Protein AF-0000000082828969 (afdb_homodimer)

Nearest PDB structures (foldseek):
  6h24-assembly1_A  TM=8.688E-01  e=5.883E-15  Sphinx1.76-related DNA
  6h24-assembly1_B  TM=8.872E-01  e=8.684E-14  Sphinx1.76-related DNA
  7sgc-assembly1_C  TM=8.052E-01  e=9.216E-11  Escherichia coli
  2z9o-assembly1_A  TM=4.885E-01  e=5.618E-12  Escherichia coli K-12
  2z9o-assembly1_B  TM=4.969E-01  e=1.453E-11  Escherichia coli K-12

Organism: Acinetobacter baumannii (strain ATCC 19606 / DSM 30007 / JCM 6841 / CCUG 19606 / CIP 70.34 / NBRC 109757 / NCIMB 12457 / NCTC 12156 / 81) (NCBI:txid575584)

Foldseek 3Di:
DPPQCPLVLFLLQWPQQAFDLLVLLLLQQLQQCVVVVVAADQPDKTKHALVCVCVQQVDDSVCSLVSSVVSQVVQQPDKTKGWGQDPVRDIDIDMDGQWDDKDADVVRSMIITGGHHSCRVVSNVLSVQRYPQNSNQCSHPNGLLLNQVSSVQSVCQVVQKDPWDFPSSSCSSSNHDCVPCVDPVCCCVVRVVSSQVRSCVRGQKHKDKDWDDDPPHTTTMMMGMDGHDPPPPPPVPPVPPAPLPQQQDLVRLLVLLLVLLPDPVCVVVDDDPDDSNRSSVVSSVLSVDPVSCVVCVVVSVVSPDHRDPDPPPPDD/DPPQCPLVLFLLQWPQQAFDLLVLLLLQQLQQCVVVVVAADQPDKTKHALVCVCVQQVDDSVCSLVSSVVSQVVQQPDKGKHWHQDPVRDIDIDMDGQWDDKDADVVRSMIITGGHHSCRVVSNVLSVQRYSQNSNQCSHPNGLLLNQVSSVQSVCQVVQKDPWDFPSSSCSSSNHDCVPCVDPVCCCVVRVVSSQVRSCVRGQKHKDKDWDDDPPHTTTMMMGMDGHDPPPPCPVPPVPPAPLPPQQDLVRLLVLLLVLLPDPVCVVVDDDPDDSNRSSVVSSVLSVDPVSCVVCVVVSVVSPDHRDPDPPPPPD

InterPro domains:
  IPR000525 Initiator Rep protein, WH1 domain [PF01051] (5-153)
  IPR036388 Winged helix-like DNA-binding domain superfamily [G3DSA:1.10.10.10] (1-140)
  IPR036388 Winged helix-like DNA-binding domain superfamily [G3DSA:1.10.10.10] (141-234)
  IPR036390 Winged helix DNA-binding domain superfamily [SSF46785] (4-127)
  IPR036390 Winged helix DNA-binding domain superfamily [SSF46785] (128-229)

Structure (mmCIF, N/CA/C/O backbone):
data_AF-0000000082828969-model_v1
#
loop_
_entity.id
_entity.type
_entity.pdbx_description
1 polymer RepAci
#
loop_
_atom_site.group_PDB
_atom_site.id
_atom_site.type_symbol
_atom_site.label_atom_id
_atom_site.label_alt_id
_atom_site.label_comp_id
_atom_site.label_asym_id
_atom_site.label_entity_id
_atom_site.label_seq_id
_atom_site.pdbx_PDB_ins_code
_atom_site.Cartn_x
_atom_site.Cartn_y
_atom_site.Cartn_z
_atom_site.occupancy
_atom_site.B_iso_or_equiv
_atom_site.auth_seq_id
_atom_site.auth_comp_id
_atom_site.auth_asym_id
_atom_site.auth_atom_id
_atom_site.pdbx_PDB_model_num
ATOM 1 N N . MET A 1 1 ? -28.578 -10.453 -14.539 1 22.78 1 MET A N 1
ATOM 2 C CA . MET A 1 1 ? -28.234 -10.461 -13.117 1 22.78 1 MET A CA 1
ATOM 3 C C . MET A 1 1 ? -26.734 -10.398 -12.914 1 22.78 1 MET A C 1
ATOM 5 O O . MET A 1 1 ? -26 -11.32 -13.297 1 22.78 1 MET A O 1
ATOM 9 N N . ARG A 1 2 ? -26.125 -9.281 -13.094 1 30.75 2 ARG A N 1
ATOM 10 C CA . ARG A 1 2 ? -24.672 -9.062 -13.016 1 30.75 2 ARG A CA 1
ATOM 11 C C . ARG A 1 2 ? -24.109 -9.656 -11.734 1 30.75 2 ARG A C 1
ATOM 13 O O . ARG A 1 2 ? -24.562 -9.328 -10.633 1 30.75 2 ARG A O 1
ATOM 20 N N . GLU A 1 3 ? -23.766 -10.867 -11.789 1 34.19 3 GLU A N 1
ATOM 21 C CA . GLU A 1 3 ? -23.203 -11.617 -10.664 1 34.19 3 GLU A CA 1
ATOM 22 C C . GLU A 1 3 ? -22.234 -10.758 -9.859 1 34.19 3 GLU A C 1
ATOM 24 O O . GLU A 1 3 ? -21.344 -10.125 -10.422 1 34.19 3 GLU A O 1
ATOM 29 N N . LEU A 1 4 ? -22.828 -10.219 -8.82 1 37.41 4 LEU A N 1
ATOM 30 C CA . LEU A 1 4 ? -22.109 -9.523 -7.766 1 37.41 4 LEU A CA 1
ATOM 31 C C . LEU A 1 4 ? -20.75 -10.172 -7.52 1 37.41 4 LEU A C 1
ATOM 33 O O . LEU A 1 4 ? -20.672 -11.352 -7.164 1 37.41 4 LEU A O 1
ATOM 37 N N . VAL A 1 5 ? -19.906 -9.914 -8.305 1 42.44 5 VAL A N 1
ATOM 38 C CA . VAL A 1 5 ? -18.547 -10.422 -8.086 1 42.44 5 VAL A CA 1
ATOM 39 C C . VAL A 1 5 ? -18.156 -10.219 -6.625 1 42.44 5 VAL A C 1
ATOM 41 O O . VAL A 1 5 ? -18.125 -9.094 -6.129 1 42.44 5 VAL A O 1
ATOM 44 N N . VAL A 1 6 ? -18.438 -11.125 -5.719 1 43.56 6 VAL A N 1
ATOM 45 C CA . VAL A 1 6 ? -18.016 -11.164 -4.324 1 43.56 6 VAL A CA 1
ATOM 46 C C . VAL A 1 6 ? -16.516 -10.922 -4.234 1 43.56 6 VAL A C 1
ATOM 48 O O . VAL A 1 6 ? -15.773 -11.18 -5.191 1 43.56 6 VAL A O 1
ATOM 51 N N . LYS A 1 7 ? -16.125 -10.188 -3.086 1 47.31 7 LYS A N 1
ATOM 52 C CA . LYS A 1 7 ? -14.758 -9.789 -2.771 1 47.31 7 LYS A CA 1
ATOM 53 C C . LYS A 1 7 ? -13.758 -10.852 -3.209 1 47.31 7 LYS A C 1
ATOM 55 O O . LYS A 1 7 ? -12.75 -10.539 -3.848 1 47.31 7 LYS A O 1
ATOM 60 N N . ASP A 1 8 ? -14.016 -12.117 -2.764 1 49.66 8 ASP A N 1
ATOM 61 C CA . ASP A 1 8 ? -13.016 -13.164 -2.975 1 49.66 8 ASP A CA 1
ATOM 62 C C . ASP A 1 8 ? -12.766 -13.391 -4.461 1 49.66 8 ASP A C 1
ATOM 64 O O . ASP A 1 8 ? -11.617 -13.539 -4.887 1 49.66 8 ASP A O 1
ATOM 68 N N . ASN A 1 9 ? -13.867 -13.328 -5.09 1 48.53 9 ASN A N 1
ATOM 69 C CA . ASN A 1 9 ? -13.734 -13.555 -6.527 1 48.53 9 ASN A CA 1
ATOM 70 C C . ASN A 1 9 ? -13.094 -12.359 -7.227 1 48.53 9 ASN A C 1
ATOM 72 O O . ASN A 1 9 ? -12.32 -12.523 -8.172 1 48.53 9 ASN A O 1
ATOM 76 N N . ALA A 1 10 ? -13.516 -11.25 -6.707 1 49.62 10 ALA A N 1
ATOM 77 C CA . ALA A 1 10 ? -13.031 -10.023 -7.336 1 49.62 10 ALA A CA 1
ATOM 78 C C . ALA A 1 10 ? -11.516 -9.891 -7.188 1 49.62 10 ALA A C 1
ATOM 80 O O . ALA A 1 10 ? -10.828 -9.469 -8.125 1 49.62 10 ALA A O 1
ATOM 81 N N . LEU A 1 11 ? -11.125 -10.117 -5.902 1 52.88 11 LEU A N 1
ATOM 82 C CA . LEU A 1 11 ? -9.688 -10.055 -5.703 1 52.88 11 LEU A CA 1
ATOM 83 C C . LEU A 1 11 ? -8.969 -11.062 -6.59 1 52.88 11 LEU A C 1
ATOM 85 O O . LEU A 1 11 ? -7.891 -10.773 -7.121 1 52.88 11 LEU A O 1
ATOM 89 N N . ILE A 1 12 ? -9.633 -12.203 -6.703 1 49.44 12 ILE A N 1
ATOM 90 C CA . ILE A 1 12 ? -9.07 -13.242 -7.562 1 49.44 12 ILE A CA 1
ATOM 91 C C . ILE A 1 12 ? -8.93 -12.711 -8.992 1 49.44 12 ILE A C 1
ATOM 93 O O . ILE A 1 12 ? -7.973 -13.039 -9.688 1 49.44 12 ILE A O 1
ATOM 97 N N . ASN A 1 13 ? -9.898 -11.961 -9.438 1 47.62 13 ASN A N 1
ATOM 98 C CA . ASN A 1 13 ? -9.945 -11.516 -10.828 1 47.62 13 ASN A CA 1
ATOM 99 C C . ASN A 1 13 ? -8.82 -10.531 -11.141 1 47.62 13 ASN A C 1
ATOM 101 O O . ASN A 1 13 ? -8.336 -10.469 -12.273 1 47.62 13 ASN A O 1
ATOM 105 N N . ALA A 1 14 ? -8.773 -9.523 -10.297 1 49.09 14 ALA A N 1
ATOM 106 C CA . ALA A 1 14 ? -7.809 -8.484 -10.664 1 49.09 14 ALA A CA 1
ATOM 107 C C . ALA A 1 14 ? -6.418 -9.078 -10.867 1 49.09 14 ALA A C 1
ATOM 109 O O . ALA A 1 14 ? -5.664 -8.617 -11.734 1 49.09 14 ALA A O 1
ATOM 110 N N . SER A 1 15 ? -5.926 -9.859 -9.844 1 52.72 15 SER A N 1
ATOM 111 C CA . SER A 1 15 ? -4.566 -9.789 -9.32 1 52.72 15 SER A CA 1
ATOM 112 C C . SER A 1 15 ? -3.607 -10.633 -10.156 1 52.72 15 SER A C 1
ATOM 114 O O . SER A 1 15 ? -2.387 -10.523 -10.008 1 52.72 15 SER A O 1
ATOM 116 N N . TYR A 1 16 ? -4.082 -11.383 -11.289 1 63 16 TYR A N 1
ATOM 117 C CA . TYR A 1 16 ? -3.008 -12.359 -11.391 1 63 16 TYR A CA 1
ATOM 118 C C . TYR A 1 16 ? -2.193 -12.156 -12.656 1 63 16 TYR A C 1
ATOM 120 O O . TYR A 1 16 ? -1.531 -13.078 -13.141 1 63 16 TYR A O 1
ATOM 128 N N . ASN A 1 17 ? -2.277 -10.828 -13.094 1 80.56 17 ASN A N 1
ATOM 129 C CA . ASN A 1 17 ? -1.421 -10.633 -14.258 1 80.56 17 ASN A CA 1
ATOM 130 C C . ASN A 1 17 ? -0.003 -10.242 -13.852 1 80.56 17 ASN A C 1
ATOM 132 O O . ASN A 1 17 ? 0.424 -9.109 -14.078 1 80.56 17 ASN A O 1
ATOM 136 N N . LEU A 1 18 ? 0.65 -11.18 -13.312 1 90.44 18 LEU A N 1
ATOM 137 C CA . LEU A 1 18 ? 2.047 -11.008 -12.93 1 90.44 18 LEU A CA 1
ATOM 138 C C . LEU A 1 18 ? 2.977 -11.672 -13.945 1 90.44 18 LEU A C 1
ATOM 140 O O . LEU A 1 18 ? 2.662 -12.734 -14.477 1 90.44 18 LEU A O 1
ATOM 144 N N . ASP A 1 19 ? 4.047 -11.039 -14.211 1 91.81 19 ASP A N 1
ATOM 145 C CA . ASP A 1 19 ? 5.023 -11.695 -15.07 1 91.81 19 ASP A CA 1
ATOM 146 C C . ASP A 1 19 ? 5.758 -12.805 -14.32 1 91.81 19 ASP A C 1
ATOM 148 O O . ASP A 1 19 ? 5.535 -13.008 -13.125 1 91.81 19 ASP A O 1
ATOM 152 N N . LEU A 1 20 ? 6.566 -13.523 -15.086 1 94.31 20 LEU A N 1
ATOM 153 C CA . LEU A 1 20 ? 7.188 -14.734 -14.562 1 94.31 20 LEU A CA 1
ATOM 154 C C . LEU A 1 20 ? 8.055 -14.422 -13.352 1 94.31 20 LEU A C 1
ATOM 156 O O . LEU A 1 20 ? 7.934 -15.07 -12.312 1 94.31 20 LEU A O 1
ATOM 160 N N . VAL A 1 21 ? 8.914 -13.43 -13.445 1 95.94 21 VAL A N 1
ATOM 161 C CA . VAL A 1 21 ? 9.852 -13.133 -12.367 1 95.94 21 VAL A CA 1
ATOM 162 C C . VAL A 1 21 ? 9.086 -12.633 -11.141 1 95.94 21 VAL A C 1
ATOM 164 O O . VAL A 1 21 ? 9.445 -12.961 -10.008 1 95.94 21 VAL A O 1
ATOM 167 N N . GLU A 1 22 ? 8.023 -11.836 -11.336 1 95.5 22 GLU A N 1
ATOM 168 C CA . GLU A 1 22 ? 7.168 -11.406 -10.242 1 95.5 22 GLU A CA 1
ATOM 169 C C . GLU A 1 22 ? 6.547 -12.594 -9.516 1 95.5 22 GLU A C 1
ATOM 171 O O . GLU A 1 22 ? 6.512 -12.633 -8.289 1 95.5 22 GLU A O 1
ATOM 176 N N . GLN A 1 23 ? 6.047 -13.523 -10.266 1 93.81 23 GLN A N 1
ATOM 177 C CA . GLN A 1 23 ? 5.465 -14.719 -9.672 1 93.81 23 GLN A CA 1
ATOM 178 C C . GLN A 1 23 ? 6.5 -15.5 -8.875 1 93.81 23 GLN A C 1
ATOM 180 O O . GLN A 1 23 ? 6.227 -15.945 -7.754 1 93.81 23 GLN A O 1
ATOM 185 N N . ARG A 1 24 ? 7.637 -15.664 -9.484 1 95.88 24 ARG A N 1
ATOM 186 C CA . ARG A 1 24 ? 8.711 -16.375 -8.812 1 95.88 24 ARG A CA 1
ATOM 187 C C . ARG A 1 24 ? 9.125 -15.672 -7.527 1 95.88 24 ARG A C 1
ATOM 189 O O . ARG A 1 24 ? 9.406 -16.312 -6.516 1 95.88 24 ARG A O 1
ATOM 196 N N . LEU A 1 25 ? 9.164 -14.367 -7.59 1 96.81 25 LEU A N 1
ATOM 197 C CA . LEU A 1 25 ? 9.461 -13.578 -6.402 1 96.81 25 LEU A CA 1
ATOM 198 C C . LEU A 1 25 ? 8.445 -13.844 -5.297 1 96.81 25 LEU A C 1
ATOM 200 O O . LEU A 1 25 ? 8.82 -14.078 -4.145 1 96.81 25 LEU A O 1
ATOM 204 N N . ILE A 1 26 ? 7.191 -13.836 -5.652 1 94.5 26 ILE A N 1
ATOM 205 C CA . ILE A 1 26 ? 6.121 -14.07 -4.691 1 94.5 26 ILE A CA 1
ATOM 206 C C . ILE A 1 26 ? 6.246 -15.477 -4.113 1 94.5 26 ILE A C 1
ATOM 208 O O . ILE A 1 26 ? 6.133 -15.664 -2.898 1 94.5 26 ILE A O 1
ATOM 212 N N . LEU A 1 27 ? 6.473 -16.406 -4.941 1 94.31 27 LEU A N 1
ATOM 213 C CA . LEU A 1 27 ? 6.586 -17.797 -4.492 1 94.31 27 LEU A CA 1
ATOM 214 C C . LEU A 1 27 ? 7.766 -17.969 -3.541 1 94.31 27 LEU A C 1
ATOM 216 O O . LEU A 1 27 ? 7.66 -18.656 -2.531 1 94.31 27 LEU A O 1
ATOM 220 N N . LEU A 1 28 ? 8.883 -17.328 -3.855 1 95.94 28 LEU A N 1
ATOM 221 C CA . LEU A 1 28 ? 10.047 -17.375 -2.971 1 95.94 28 LEU A CA 1
ATOM 222 C C . LEU A 1 28 ? 9.719 -16.734 -1.622 1 95.94 28 LEU A C 1
ATOM 224 O O . LEU A 1 28 ? 10.117 -17.25 -0.576 1 95.94 28 LEU A O 1
ATOM 228 N N . ALA A 1 29 ? 9.023 -15.617 -1.683 1 95.19 29 ALA A N 1
ATOM 229 C CA . ALA A 1 29 ? 8.633 -14.938 -0.452 1 95.19 29 ALA A CA 1
ATOM 230 C C . ALA A 1 29 ? 7.738 -15.82 0.41 1 95.19 29 ALA A C 1
ATOM 232 O O . ALA A 1 29 ? 7.895 -15.867 1.633 1 95.19 29 ALA A O 1
ATOM 233 N N . ILE A 1 30 ? 6.832 -16.5 -0.228 1 92.31 30 ILE A N 1
ATOM 234 C CA . ILE A 1 30 ? 5.895 -17.375 0.463 1 92.31 30 ILE A CA 1
ATOM 235 C C . ILE A 1 30 ? 6.66 -18.5 1.157 1 92.31 30 ILE A C 1
ATOM 237 O O . ILE A 1 30 ? 6.418 -18.797 2.33 1 92.31 30 ILE A O 1
ATOM 241 N N . VAL A 1 31 ? 7.535 -19.109 0.442 1 90.44 31 VAL A N 1
ATOM 242 C CA . VAL A 1 31 ? 8.305 -20.219 0.978 1 90.44 31 VAL A CA 1
ATOM 243 C C . VAL A 1 31 ? 9.18 -19.734 2.135 1 90.44 31 VAL A C 1
ATOM 245 O O . VAL A 1 31 ? 9.305 -20.422 3.15 1 90.44 31 VAL A O 1
ATOM 248 N N . GLU A 1 32 ? 9.758 -18.594 1.978 1 88.56 32 GLU A N 1
ATOM 249 C CA . GLU A 1 32 ? 10.57 -18.016 3.043 1 88.56 32 GLU A CA 1
ATOM 250 C C . GLU A 1 32 ? 9.734 -17.75 4.293 1 88.56 32 GLU A C 1
ATOM 252 O O . GLU A 1 32 ? 10.188 -17.984 5.414 1 88.56 32 GLU A O 1
ATOM 257 N N . ALA A 1 33 ? 8.586 -17.219 4.09 1 90.62 33 ALA A N 1
ATOM 258 C CA . ALA A 1 33 ? 7.691 -16.938 5.207 1 90.62 33 ALA A CA 1
ATOM 259 C C . ALA A 1 33 ? 7.332 -18.219 5.957 1 90.62 33 ALA A C 1
ATOM 261 O O . ALA A 1 33 ? 7.281 -18.234 7.188 1 90.62 33 ALA A O 1
ATOM 262 N N . ARG A 1 34 ? 7.113 -19.188 5.266 1 87.25 34 ARG A N 1
ATOM 263 C CA . ARG A 1 34 ? 6.77 -20.469 5.859 1 87.25 34 ARG A CA 1
ATOM 264 C C . ARG A 1 34 ? 7.949 -21.047 6.641 1 87.25 34 ARG A C 1
ATOM 266 O O . ARG A 1 34 ? 7.789 -21.484 7.781 1 87.25 34 ARG A O 1
ATOM 273 N N . GLU A 1 35 ? 9.062 -21.062 6.055 1 86.38 35 GLU A N 1
ATOM 274 C CA . GLU A 1 35 ? 10.25 -21.672 6.645 1 86.38 35 GLU A CA 1
ATOM 275 C C . GLU A 1 35 ? 10.719 -20.906 7.875 1 86.38 35 GLU A C 1
ATOM 277 O O . GLU A 1 35 ? 11.219 -21.5 8.836 1 86.38 35 GLU A O 1
ATOM 282 N N . SER A 1 36 ? 10.539 -19.656 7.863 1 85.44 36 SER A N 1
ATOM 283 C CA . SER A 1 36 ? 10.984 -18.828 8.977 1 85.44 36 SER A CA 1
ATOM 284 C C . SER A 1 36 ? 9.938 -18.781 10.094 1 85.44 36 SER A C 1
ATOM 286 O O . SER A 1 36 ? 10.234 -18.375 11.211 1 85.44 36 SER A O 1
ATOM 288 N N . GLY A 1 37 ? 8.695 -19.125 9.805 1 85.75 37 GLY A N 1
ATOM 289 C CA . GLY A 1 37 ? 7.617 -19.094 10.781 1 85.75 37 GLY A CA 1
ATOM 290 C C . GLY A 1 37 ? 7.031 -17.719 10.984 1 85.75 37 GLY A C 1
ATOM 291 O O . GLY A 1 37 ? 6.172 -17.516 11.852 1 85.75 37 GLY A O 1
ATOM 292 N N . LYS A 1 38 ? 7.48 -16.75 10.336 1 83.38 38 LYS A N 1
ATOM 293 C CA . LYS A 1 38 ? 7.016 -15.375 10.5 1 83.38 38 LYS A CA 1
ATOM 294 C C . LYS A 1 38 ? 5.598 -15.203 9.961 1 83.38 38 LYS A C 1
ATOM 296 O O . LYS A 1 38 ? 4.863 -14.32 10.398 1 83.38 38 LYS A O 1
ATOM 301 N N . GLY A 1 39 ? 5.168 -16.031 9.062 1 86.62 39 GLY A N 1
ATOM 302 C CA . GLY A 1 39 ? 3.857 -15.914 8.445 1 86.62 39 GLY A CA 1
ATOM 303 C C . GLY A 1 39 ? 3.768 -14.766 7.457 1 86.62 39 GLY A C 1
ATOM 304 O O . GLY A 1 39 ? 4.777 -14.133 7.133 1 86.62 39 GLY A O 1
ATOM 305 N N . ILE A 1 40 ? 2.598 -14.555 6.906 1 91.88 40 ILE A N 1
ATOM 306 C CA . ILE A 1 40 ? 2.344 -13.516 5.914 1 91.88 40 ILE A CA 1
ATOM 307 C C . ILE A 1 40 ? 1.333 -12.516 6.461 1 91.88 40 ILE A C 1
ATOM 309 O O . ILE A 1 40 ? 0.245 -12.898 6.902 1 91.88 40 ILE A O 1
ATOM 313 N N . ASN A 1 41 ? 1.734 -11.289 6.559 1 94.38 41 ASN A N 1
ATOM 314 C CA . ASN A 1 41 ? 0.827 -10.234 7 1 94.38 41 ASN A CA 1
ATOM 315 C C . ASN A 1 41 ? 1.11 -8.914 6.289 1 94.38 41 ASN A C 1
ATOM 317 O O . ASN A 1 41 ? 2.043 -8.82 5.484 1 94.38 41 ASN A O 1
ATOM 321 N N . ALA A 1 42 ? 0.321 -7.934 6.551 1 95.62 42 ALA A N 1
ATOM 322 C CA . ALA A 1 42 ? 0.407 -6.668 5.828 1 95.62 42 ALA A CA 1
ATOM 323 C C . ALA A 1 42 ? 1.258 -5.656 6.59 1 95.62 42 ALA A C 1
ATOM 325 O O . ALA A 1 42 ? 1.203 -4.457 6.316 1 95.62 42 ALA A O 1
ATOM 326 N N . ASN A 1 43 ? 2.049 -6.047 7.574 1 94.81 43 ASN A N 1
ATOM 327 C CA . ASN A 1 43 ? 2.783 -5.117 8.43 1 94.81 43 ASN A CA 1
ATOM 328 C C . ASN A 1 43 ? 4.289 -5.355 8.344 1 94.81 43 ASN A C 1
ATOM 330 O O . ASN A 1 43 ? 5.078 -4.414 8.469 1 94.81 43 ASN A O 1
ATOM 334 N N . ASP A 1 44 ? 4.598 -6.594 8.172 1 93.69 44 ASP A N 1
ATOM 335 C CA . ASP A 1 44 ? 6.008 -6.961 8.273 1 93.69 44 ASP A CA 1
ATOM 336 C C . ASP A 1 44 ? 6.57 -7.344 6.902 1 93.69 44 ASP A C 1
ATOM 338 O O . ASP A 1 44 ? 5.91 -8.031 6.125 1 93.69 44 ASP A O 1
ATOM 342 N N . PRO A 1 45 ? 7.762 -6.914 6.645 1 95.44 45 PRO A N 1
ATOM 343 C CA . PRO A 1 45 ? 8.352 -7.242 5.344 1 95.44 45 PRO A CA 1
ATOM 344 C C . PRO A 1 45 ? 8.781 -8.703 5.242 1 95.44 45 PRO A C 1
ATOM 346 O O . PRO A 1 45 ? 9.227 -9.289 6.234 1 95.44 45 PRO A O 1
ATOM 349 N N . LEU A 1 46 ? 8.656 -9.234 4.066 1 96.19 46 LEU A N 1
ATOM 350 C CA . LEU A 1 46 ? 9.258 -10.508 3.703 1 96.19 46 LEU A CA 1
ATOM 351 C C . LEU A 1 46 ? 10.57 -10.297 2.961 1 96.19 46 LEU A C 1
ATOM 353 O O . LEU A 1 46 ? 10.688 -9.367 2.152 1 96.19 46 LEU A O 1
ATOM 357 N N . THR A 1 47 ? 11.508 -11.203 3.23 1 96.31 47 THR A N 1
ATOM 358 C CA . THR A 1 47 ? 12.844 -11.055 2.666 1 96.31 47 THR A CA 1
ATOM 359 C C . THR A 1 47 ? 13.133 -12.172 1.659 1 96.31 47 THR A C 1
ATOM 361 O O . THR A 1 47 ? 12.875 -13.344 1.931 1 96.31 47 THR A O 1
ATOM 364 N N . VAL A 1 48 ? 13.648 -11.766 0.527 1 97.5 48 VAL A N 1
ATOM 365 C CA . VAL A 1 48 ? 14.047 -12.727 -0.495 1 97.5 48 VAL A CA 1
ATOM 366 C C . VAL A 1 48 ? 15.5 -12.484 -0.891 1 97.5 48 VAL A C 1
ATOM 368 O O . VAL A 1 48 ? 15.875 -11.367 -1.255 1 97.5 48 VAL A O 1
ATOM 371 N N . HIS A 1 49 ? 16.25 -13.547 -0.833 1 97.25 49 HIS A N 1
ATOM 372 C CA . HIS A 1 49 ? 17.656 -13.484 -1.223 1 97.25 49 HIS A CA 1
ATOM 373 C C . HIS A 1 49 ? 17.844 -13.836 -2.695 1 97.25 49 HIS A C 1
ATOM 375 O O . HIS A 1 49 ? 17.203 -14.758 -3.201 1 97.25 49 HIS A O 1
ATOM 381 N N . ALA A 1 50 ? 18.719 -13.062 -3.33 1 97.94 50 ALA A N 1
ATOM 382 C CA . ALA A 1 50 ? 19.047 -13.398 -4.715 1 97.94 50 ALA A CA 1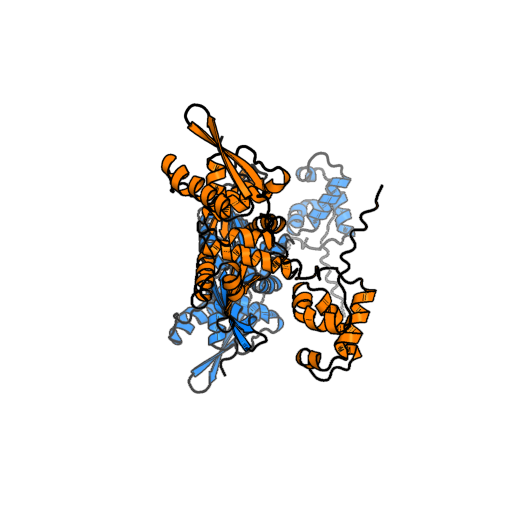
ATOM 383 C C . ALA A 1 50 ? 19.547 -14.836 -4.824 1 97.94 50 ALA A C 1
ATOM 385 O O . ALA A 1 50 ? 19.281 -15.516 -5.824 1 97.94 50 ALA A O 1
ATOM 386 N N . GLU A 1 51 ? 20.25 -15.305 -3.875 1 97.12 51 GLU A N 1
ATOM 387 C CA . GLU A 1 51 ? 20.766 -16.672 -3.869 1 97.12 51 GLU A CA 1
ATOM 388 C C . GLU A 1 51 ? 19.641 -17.688 -3.957 1 97.12 51 GLU A C 1
ATOM 390 O O . GLU A 1 51 ? 19.781 -18.719 -4.617 1 97.12 51 GLU A O 1
ATOM 395 N N . SER A 1 52 ? 18.547 -17.469 -3.246 1 95.75 52 SER A N 1
ATOM 396 C CA . SER A 1 52 ? 17.406 -18.359 -3.318 1 95.75 52 SER A CA 1
ATOM 397 C C . SER A 1 52 ? 16.844 -18.422 -4.734 1 95.75 52 SER A C 1
ATOM 399 O O . SER A 1 52 ? 16.438 -19.5 -5.199 1 95.75 52 SER A O 1
ATOM 401 N N . TYR A 1 53 ? 16.812 -17.266 -5.371 1 97.62 53 TYR A N 1
ATOM 402 C CA . TYR A 1 53 ? 16.344 -17.188 -6.75 1 97.62 53 TYR A CA 1
ATOM 403 C C . TYR A 1 53 ? 17.25 -17.984 -7.68 1 97.62 53 TYR A C 1
ATOM 405 O O . TYR A 1 53 ? 16.766 -18.719 -8.555 1 97.62 53 TYR A O 1
ATOM 413 N N . ILE A 1 54 ? 18.516 -17.891 -7.508 1 97.12 54 ILE A N 1
ATOM 414 C CA . ILE A 1 54 ? 19.516 -18.594 -8.297 1 97.12 54 ILE A CA 1
ATOM 415 C C . ILE A 1 54 ? 19.375 -20.094 -8.086 1 97.12 54 ILE A C 1
ATOM 417 O O . ILE A 1 54 ? 19.234 -20.859 -9.055 1 97.12 54 ILE A O 1
ATOM 421 N N . ASN A 1 55 ? 19.328 -20.531 -6.875 1 95.38 55 ASN A N 1
ATOM 422 C CA . ASN A 1 55 ? 19.328 -21.938 -6.523 1 95.38 55 ASN A CA 1
ATOM 423 C C . ASN A 1 55 ? 18.031 -22.625 -6.945 1 95.38 55 ASN A C 1
ATOM 425 O O . ASN A 1 55 ? 18.047 -23.766 -7.402 1 95.38 55 ASN A O 1
ATOM 429 N N . GLN A 1 56 ? 16.969 -21.875 -6.824 1 94.94 56 GLN A N 1
ATOM 430 C CA . GLN A 1 56 ? 15.656 -22.469 -7.078 1 94.94 56 GLN A CA 1
ATOM 431 C C . GLN A 1 56 ? 15.359 -22.516 -8.57 1 94.94 56 GLN A C 1
ATOM 433 O O . GLN A 1 56 ? 14.758 -23.484 -9.055 1 94.94 56 GLN A O 1
ATOM 438 N N . PHE A 1 57 ? 15.773 -21.5 -9.305 1 96.12 57 PHE A N 1
ATOM 439 C CA . PHE A 1 57 ? 15.289 -21.391 -10.672 1 96.12 57 PHE A CA 1
ATOM 440 C C . PHE A 1 57 ? 16.453 -21.453 -11.664 1 96.12 57 PHE A C 1
ATOM 442 O O . PHE A 1 57 ? 16.25 -21.312 -12.875 1 96.12 57 PHE A O 1
ATOM 449 N N . GLY A 1 58 ? 17.641 -21.578 -11.234 1 93.94 58 GLY A N 1
ATOM 450 C CA . GLY A 1 58 ? 18.797 -21.734 -12.102 1 93.94 58 GLY A CA 1
ATOM 451 C C . GLY A 1 58 ? 19.156 -20.453 -12.852 1 93.94 58 GLY A C 1
ATOM 452 O O . GLY A 1 58 ? 19.594 -20.516 -14 1 93.94 58 GLY A O 1
ATOM 453 N N . VAL A 1 59 ? 18.906 -19.406 -12.227 1 93.56 59 VAL A N 1
ATOM 454 C CA . VAL A 1 59 ? 19.188 -18.109 -12.844 1 93.56 59 VAL A CA 1
ATOM 455 C C . VAL A 1 59 ? 20.641 -17.734 -12.617 1 93.56 59 VAL A C 1
ATOM 457 O O . VAL A 1 59 ? 21.234 -18.094 -11.594 1 93.56 59 VAL A O 1
ATOM 460 N N . HIS A 1 60 ? 21.156 -17 -13.602 1 94.75 60 HIS A N 1
ATOM 461 C CA . HIS A 1 60 ? 22.562 -16.609 -13.516 1 94.75 60 HIS A CA 1
ATOM 462 C C . HIS A 1 60 ? 22.781 -15.633 -12.375 1 94.75 60 HI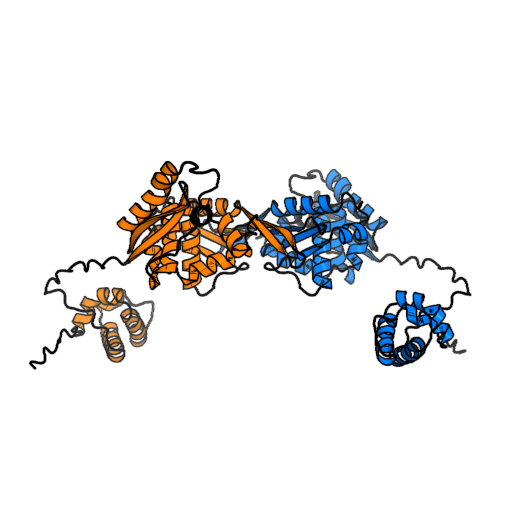S A C 1
ATOM 464 O O . HIS A 1 60 ? 22 -14.695 -12.188 1 94.75 60 HIS A O 1
ATOM 470 N N . ARG A 1 61 ? 23.938 -15.805 -11.727 1 92.38 61 ARG A N 1
ATOM 471 C CA . ARG A 1 61 ? 24.266 -15.07 -10.508 1 92.38 61 ARG A CA 1
ATOM 472 C C . ARG A 1 61 ? 24.359 -13.57 -10.781 1 92.38 61 ARG A C 1
ATOM 474 O O . ARG A 1 61 ? 23.922 -12.766 -9.961 1 92.38 61 ARG A O 1
ATOM 481 N N . ASN A 1 62 ? 24.781 -13.195 -11.938 1 92.44 62 ASN A N 1
ATOM 482 C CA . ASN A 1 62 ? 25.062 -11.789 -12.242 1 92.44 62 ASN A CA 1
ATOM 483 C C . ASN A 1 62 ? 23.766 -11.023 -12.531 1 92.44 62 ASN A C 1
ATOM 485 O O . ASN A 1 62 ? 23.75 -9.789 -12.461 1 92.44 62 ASN A O 1
ATOM 489 N N . THR A 1 63 ? 22.734 -11.727 -12.773 1 96.38 63 THR A N 1
ATOM 490 C CA . THR A 1 63 ? 21.516 -11.031 -13.195 1 96.38 63 THR A CA 1
ATOM 491 C C . THR A 1 63 ? 20.406 -11.219 -12.164 1 96.38 63 THR A C 1
ATOM 493 O O . THR A 1 63 ? 19.406 -10.5 -12.188 1 96.38 63 THR A O 1
ATOM 496 N N . ALA A 1 64 ? 20.594 -12.141 -11.273 1 97.38 64 ALA A N 1
ATOM 497 C CA . ALA A 1 64 ? 19.547 -12.578 -10.367 1 97.38 64 ALA A CA 1
ATOM 498 C C . ALA A 1 64 ? 19.047 -11.422 -9.5 1 97.38 64 ALA A C 1
ATOM 500 O O . ALA A 1 64 ? 17.844 -11.172 -9.406 1 97.38 64 ALA A O 1
ATOM 501 N N . TYR A 1 65 ? 19.984 -10.695 -8.938 1 97.94 65 TYR A N 1
ATOM 502 C CA . TYR A 1 65 ? 19.625 -9.625 -8.016 1 97.94 65 TYR A CA 1
ATOM 503 C C . TYR A 1 65 ? 18.891 -8.5 -8.742 1 97.94 65 TYR A C 1
ATOM 505 O O . TYR A 1 65 ? 17.859 -8.008 -8.266 1 97.94 65 TYR A O 1
ATOM 513 N N . GLN A 1 66 ? 19.391 -8.156 -9.844 1 98.06 66 GLN A N 1
ATOM 514 C CA . GLN A 1 66 ? 18.75 -7.102 -10.617 1 98.06 66 GLN A CA 1
ATOM 515 C C . GLN A 1 66 ? 17.344 -7.516 -11.062 1 98.06 66 GLN A C 1
ATOM 517 O O . GLN A 1 66 ? 16.422 -6.699 -11.07 1 98.06 66 GLN A O 1
ATOM 522 N N . ALA A 1 67 ? 17.234 -8.742 -11.461 1 97.62 67 ALA A N 1
ATOM 523 C CA . ALA A 1 67 ? 15.914 -9.25 -11.852 1 97.62 67 ALA A CA 1
ATOM 524 C C . ALA A 1 67 ? 14.914 -9.133 -10.703 1 97.62 67 ALA A C 1
ATOM 526 O O . ALA A 1 67 ? 13.773 -8.727 -10.906 1 97.62 67 ALA A O 1
ATOM 527 N N . LEU A 1 68 ? 15.336 -9.484 -9.531 1 98.19 68 LEU A N 1
ATOM 528 C CA . LEU A 1 68 ? 14.469 -9.406 -8.359 1 98.19 68 LEU A CA 1
ATOM 529 C C . LEU A 1 68 ? 14.125 -7.957 -8.031 1 98.19 68 LEU A C 1
ATOM 531 O O . LEU A 1 68 ? 12.992 -7.645 -7.676 1 98.19 68 LEU A O 1
ATOM 535 N N . LYS A 1 69 ? 15.086 -7.102 -8.125 1 98 69 LYS A N 1
ATOM 536 C CA . LYS A 1 69 ? 14.844 -5.68 -7.895 1 98 69 LYS A CA 1
ATOM 537 C C . LYS A 1 69 ? 13.812 -5.133 -8.875 1 98 69 LYS A C 1
ATOM 539 O O . LYS A 1 69 ? 12.898 -4.402 -8.484 1 98 69 LYS A O 1
ATOM 544 N N . ASP A 1 70 ? 14 -5.492 -10.102 1 97.94 70 ASP A N 1
ATOM 545 C CA . ASP A 1 70 ? 13.062 -5.059 -11.133 1 97.94 70 ASP A CA 1
ATOM 546 C C . ASP A 1 70 ? 11.656 -5.598 -10.867 1 97.94 70 ASP A C 1
ATOM 548 O O . ASP A 1 70 ? 10.672 -4.883 -11.039 1 97.94 70 ASP A O 1
ATOM 552 N N . ALA A 1 71 ? 11.602 -6.812 -10.492 1 97.44 71 ALA A N 1
ATOM 553 C CA . ALA A 1 71 ? 10.32 -7.426 -10.164 1 97.44 71 ALA A CA 1
ATOM 554 C C . ALA A 1 71 ? 9.656 -6.711 -8.992 1 97.44 71 ALA A C 1
ATOM 556 O O . ALA A 1 71 ? 8.438 -6.504 -8.992 1 97.44 71 ALA A O 1
ATOM 557 N N . CYS A 1 72 ? 10.445 -6.332 -8.008 1 97.81 72 CYS A N 1
ATOM 558 C CA . CYS A 1 72 ? 9.93 -5.578 -6.871 1 97.81 72 CYS A CA 1
ATOM 559 C C . CYS A 1 72 ? 9.359 -4.238 -7.32 1 97.81 72 CYS A C 1
ATOM 561 O O . CYS A 1 72 ? 8.281 -3.84 -6.879 1 97.81 72 CYS A O 1
ATOM 563 N N . ASN A 1 73 ? 10.094 -3.6 -8.156 1 97.69 73 ASN A N 1
ATOM 564 C CA . ASN A 1 73 ? 9.641 -2.311 -8.672 1 97.69 73 ASN A CA 1
ATOM 565 C C . ASN A 1 73 ? 8.344 -2.451 -9.469 1 97.69 73 ASN A C 1
ATOM 567 O O . ASN A 1 73 ? 7.445 -1.614 -9.352 1 97.69 73 ASN A O 1
ATOM 571 N N . ASP A 1 74 ? 8.297 -3.451 -10.242 1 96.12 74 ASP A N 1
ATOM 572 C CA . ASP A 1 74 ? 7.09 -3.699 -11.023 1 96.12 74 ASP A CA 1
ATOM 573 C C . ASP A 1 74 ? 5.902 -4.004 -10.109 1 96.12 74 ASP A C 1
ATOM 575 O O . ASP A 1 74 ? 4.805 -3.482 -10.32 1 96.12 74 ASP A O 1
ATOM 579 N N . LEU A 1 75 ? 6.156 -4.836 -9.156 1 95.56 75 LEU A N 1
ATOM 580 C CA . LEU A 1 75 ? 5.105 -5.18 -8.203 1 95.56 75 LEU A CA 1
ATOM 581 C C . LEU A 1 75 ? 4.637 -3.947 -7.441 1 95.56 75 LEU A C 1
ATOM 583 O O . LEU A 1 75 ? 3.447 -3.814 -7.141 1 95.56 75 LEU A O 1
ATOM 587 N N . PHE A 1 76 ? 5.562 -3.086 -7.086 1 97.38 76 PHE A N 1
ATOM 588 C CA . PHE A 1 76 ? 5.262 -1.849 -6.379 1 97.38 76 PHE A CA 1
ATOM 589 C C . PHE A 1 76 ? 4.332 -0.965 -7.207 1 97.38 76 PHE A C 1
ATOM 591 O O . PHE A 1 76 ? 3.475 -0.271 -6.656 1 97.38 76 PHE A O 1
ATOM 598 N N . ALA A 1 77 ? 4.488 -1.016 -8.5 1 95.38 77 ALA A N 1
ATOM 599 C CA . ALA A 1 77 ? 3.715 -0.17 -9.406 1 95.38 77 ALA A CA 1
ATOM 600 C C . ALA A 1 77 ? 2.35 -0.786 -9.695 1 95.38 77 ALA A C 1
ATOM 602 O O . ALA A 1 77 ? 1.429 -0.09 -10.133 1 95.38 77 ALA A O 1
ATOM 603 N N . ARG A 1 78 ? 2.221 -2 -9.43 1 91.81 78 ARG A N 1
ATOM 604 C CA . ARG A 1 78 ? 0.997 -2.703 -9.805 1 91.81 78 ARG A CA 1
ATOM 605 C C . ARG A 1 78 ? -0.157 -2.322 -8.883 1 91.81 78 ARG A C 1
ATOM 607 O O . ARG A 1 78 ? 0.049 -2.072 -7.691 1 91.81 78 ARG A O 1
ATOM 614 N N . GLN A 1 79 ? -1.273 -2.299 -9.492 1 91.44 79 GLN A N 1
ATOM 615 C CA . GLN A 1 79 ? -2.523 -2.023 -8.789 1 91.44 79 GLN A CA 1
ATOM 616 C C . GLN A 1 79 ? -3.688 -2.785 -9.422 1 91.44 79 GLN A C 1
ATOM 618 O O . GLN A 1 79 ? -3.574 -3.283 -10.539 1 91.44 79 GLN A O 1
ATOM 623 N N . PHE A 1 80 ? -4.754 -2.955 -8.664 1 87.56 80 PHE A N 1
ATOM 624 C CA . PHE A 1 80 ? -5.961 -3.574 -9.195 1 87.56 80 PHE A CA 1
ATOM 625 C C . PHE A 1 80 ? -7.207 -2.961 -8.57 1 87.56 80 PHE A C 1
ATOM 627 O O . PHE A 1 80 ? -7.129 -2.32 -7.52 1 87.56 80 PHE A O 1
ATOM 634 N N . SER A 1 81 ? -8.273 -3.115 -9.289 1 89.19 81 SER A N 1
ATOM 635 C CA . SER A 1 81 ? -9.547 -2.594 -8.828 1 89.19 81 SER A CA 1
ATOM 636 C C . SER A 1 81 ? -10.555 -3.717 -8.609 1 89.19 81 SER A C 1
ATOM 638 O O . SER A 1 81 ? -10.5 -4.75 -9.273 1 89.19 81 SER A O 1
ATOM 640 N N . TYR A 1 82 ? -11.406 -3.5 -7.629 1 85.81 82 TYR A N 1
ATOM 641 C CA . TYR A 1 82 ? -12.508 -4.434 -7.414 1 85.81 82 TYR A CA 1
ATOM 642 C C . TYR A 1 82 ? -13.719 -3.721 -6.824 1 85.81 82 TYR A C 1
ATOM 644 O O . TYR A 1 82 ? -13.617 -2.578 -6.371 1 85.81 82 TYR A O 1
ATOM 652 N N . GLN A 1 83 ? -14.852 -4.379 -6.926 1 88.5 83 GLN A N 1
ATOM 653 C CA . GLN A 1 83 ? -16.109 -3.816 -6.426 1 88.5 83 GLN A CA 1
ATOM 654 C C . GLN A 1 83 ? -16.797 -4.777 -5.465 1 88.5 83 GLN A C 1
ATOM 656 O O . GLN A 1 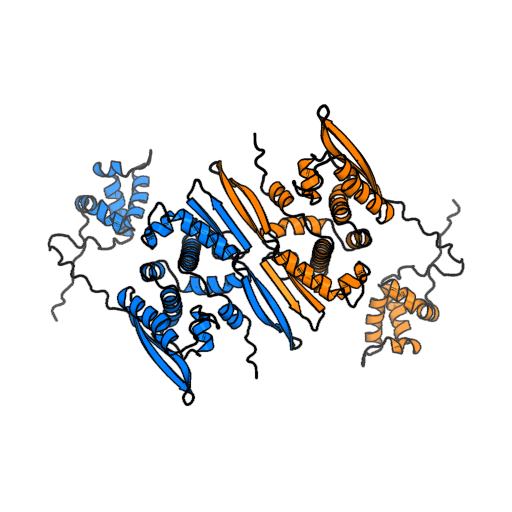83 ? -16.641 -5.996 -5.582 1 88.5 83 GLN A O 1
ATOM 661 N N . LYS A 1 84 ? -17.5 -4.145 -4.543 1 86.75 84 LYS A N 1
ATOM 662 C CA . LYS A 1 84 ? -18.359 -4.898 -3.627 1 86.75 84 LYS A CA 1
ATOM 663 C C . LYS A 1 84 ? -19.672 -4.164 -3.367 1 86.75 84 LYS A C 1
ATOM 665 O O . LYS A 1 84 ? -19.75 -2.949 -3.559 1 86.75 84 LYS A O 1
ATOM 670 N N . ILE A 1 85 ? -20.625 -4.969 -3.066 1 90.19 85 ILE A N 1
ATOM 671 C CA . ILE A 1 85 ? -21.906 -4.391 -2.664 1 90.19 85 ILE A CA 1
ATOM 672 C C . ILE A 1 85 ? -22.016 -4.375 -1.142 1 90.19 85 ILE A C 1
ATOM 674 O O . ILE A 1 85 ? -21.812 -5.402 -0.488 1 90.19 85 ILE A O 1
ATOM 678 N N . ASN A 1 86 ? -22.219 -3.227 -0.642 1 89.69 86 ASN A N 1
ATOM 679 C CA . ASN A 1 86 ? -22.281 -3.156 0.814 1 89.69 86 ASN A CA 1
ATOM 680 C C . ASN A 1 86 ? -23.656 -3.545 1.339 1 89.69 86 ASN A C 1
ATOM 682 O O . ASN A 1 86 ? -24.516 -3.977 0.571 1 89.69 86 ASN A O 1
ATOM 686 N N . GLU A 1 87 ? -23.828 -3.484 2.691 1 89.56 87 GLU A N 1
ATOM 687 C CA . GLU A 1 87 ? -25.031 -3.943 3.359 1 89.56 87 GLU A CA 1
ATOM 688 C C . GLU A 1 87 ? -26.25 -3.16 2.885 1 89.56 87 GLU A C 1
ATOM 690 O O . GLU A 1 87 ? -27.375 -3.682 2.887 1 89.56 87 GLU A O 1
ATOM 695 N N . ARG A 1 88 ? -26.094 -1.962 2.404 1 92.81 88 ARG A N 1
ATOM 696 C CA . ARG A 1 88 ? -27.188 -1.097 1.971 1 92.81 88 ARG A CA 1
ATOM 697 C C . ARG A 1 88 ? -27.484 -1.292 0.488 1 92.81 88 ARG A C 1
ATOM 699 O O . ARG A 1 88 ? -28.344 -0.596 -0.077 1 92.81 88 ARG A O 1
ATOM 706 N N . GLY A 1 89 ? -26.719 -2.168 -0.114 1 91.94 89 GLY A N 1
ATOM 707 C CA . GLY A 1 89 ? -26.938 -2.459 -1.523 1 91.94 89 GLY A CA 1
ATOM 708 C C . GLY A 1 89 ? -26.172 -1.524 -2.445 1 91.94 89 GLY A C 1
ATOM 709 O O . GLY A 1 89 ? -26.391 -1.537 -3.66 1 91.94 89 GLY A O 1
ATOM 710 N N . ASN A 1 90 ? -25.391 -0.701 -1.893 1 94.19 90 ASN A N 1
ATOM 711 C CA . ASN A 1 90 ? -24.609 0.236 -2.695 1 94.19 90 ASN A CA 1
ATOM 712 C C . ASN A 1 90 ? -23.297 -0.379 -3.156 1 94.19 90 ASN A C 1
ATOM 714 O O . ASN A 1 90 ? -22.703 -1.207 -2.453 1 94.19 90 ASN A O 1
ATOM 718 N N . ILE A 1 91 ? -22.875 0.061 -4.324 1 93.12 91 ILE A N 1
ATOM 719 C CA . ILE A 1 91 ? -21.625 -0.424 -4.887 1 93.12 91 ILE A CA 1
ATOM 720 C C . ILE A 1 91 ? -20.453 0.326 -4.258 1 93.12 91 ILE A C 1
ATOM 722 O O . ILE A 1 91 ? -20.438 1.559 -4.23 1 93.12 91 ILE A O 1
ATOM 726 N N . GLU A 1 92 ? -19.531 -0.442 -3.768 1 94.38 92 GLU A N 1
ATOM 727 C CA . GLU A 1 92 ? -18.25 0.09 -3.312 1 94.38 92 GLU A CA 1
ATOM 728 C C . GLU A 1 92 ? -17.156 -0.201 -4.32 1 94.38 92 GLU A C 1
ATOM 730 O O . GLU A 1 92 ? -16.969 -1.345 -4.742 1 94.38 92 GLU A O 1
ATOM 735 N N . ASN A 1 93 ? -16.469 0.849 -4.699 1 93.38 93 ASN A N 1
ATOM 736 C CA . ASN A 1 93 ? -15.328 0.711 -5.609 1 93.38 93 ASN A CA 1
ATOM 737 C C . ASN A 1 93 ? -14 0.791 -4.859 1 93.38 93 ASN A C 1
ATOM 739 O O . ASN A 1 93 ? -13.773 1.717 -4.078 1 93.38 93 ASN A O 1
ATOM 743 N N . TYR A 1 94 ? -13.117 -0.185 -5.129 1 94 94 TYR A N 1
ATOM 744 C CA . TYR A 1 94 ? -11.828 -0.202 -4.449 1 94 94 TYR A CA 1
ATOM 745 C C . TYR A 1 94 ? -10.688 -0.289 -5.453 1 94 94 TYR A C 1
ATOM 747 O O . TYR A 1 94 ? -10.844 -0.854 -6.535 1 94 94 TYR A O 1
ATOM 755 N N . ARG A 1 95 ? -9.617 0.352 -5.148 1 94.38 95 ARG A N 1
ATOM 756 C CA . ARG A 1 95 ? -8.328 0.194 -5.816 1 94.38 95 ARG A CA 1
ATOM 757 C C . ARG A 1 95 ? -7.23 -0.132 -4.809 1 94.38 95 ARG A C 1
ATOM 759 O O . ARG A 1 95 ? -7.086 0.556 -3.799 1 94.38 95 ARG A O 1
ATOM 766 N N . SER A 1 96 ? -6.492 -1.19 -5.066 1 94.69 96 SER A N 1
ATOM 767 C CA . SER A 1 96 ? -5.504 -1.666 -4.105 1 94.69 96 SER A CA 1
ATOM 768 C C . SER A 1 96 ? -4.156 -1.924 -4.773 1 94.69 96 SER A C 1
ATOM 770 O O . SER A 1 96 ? -4.094 -2.162 -5.984 1 94.69 96 SER A O 1
ATOM 772 N N . ARG A 1 97 ? -3.152 -1.765 -3.951 1 95.5 97 ARG A N 1
ATOM 773 C CA . ARG A 1 97 ? -1.806 -2.143 -4.367 1 95.5 97 ARG A CA 1
ATOM 774 C C . ARG A 1 97 ? -1.549 -3.623 -4.113 1 95.5 97 ARG A C 1
ATOM 776 O O . ARG A 1 97 ? -2.281 -4.266 -3.355 1 95.5 97 ARG A O 1
ATOM 783 N N . TRP A 1 98 ? -0.507 -4.113 -4.789 1 94.19 98 TRP A N 1
ATOM 784 C CA . TRP A 1 98 ? -0.032 -5.461 -4.48 1 94.19 98 TRP A CA 1
ATOM 785 C C . TRP A 1 98 ? 0.859 -5.453 -3.242 1 94.19 98 TRP A C 1
ATOM 787 O O . TRP A 1 98 ? 0.75 -6.336 -2.387 1 94.19 98 TRP A O 1
ATOM 797 N N . VAL A 1 99 ? 1.646 -4.457 -3.229 1 97.06 99 VAL A N 1
ATOM 798 C CA . VAL A 1 99 ? 2.559 -4.277 -2.105 1 97.06 99 VAL A CA 1
ATOM 799 C C . VAL A 1 99 ? 2.547 -2.818 -1.657 1 97.06 99 VAL A C 1
ATOM 801 O O . VAL A 1 99 ? 2.439 -1.91 -2.484 1 97.06 99 VAL A O 1
ATOM 804 N N . SER A 1 100 ? 2.66 -2.652 -0.371 1 97.94 100 SER A N 1
ATOM 805 C CA . SER A 1 100 ? 2.635 -1.303 0.18 1 97.94 100 SER A CA 1
ATOM 806 C C . SER A 1 100 ? 4.043 -0.735 0.322 1 97.94 100 SER A C 1
ATOM 808 O O . SER A 1 100 ? 4.219 0.479 0.436 1 97.94 100 SER A O 1
ATOM 810 N N . GLU A 1 101 ? 4.98 -1.587 0.354 1 97.75 101 GLU A N 1
ATOM 811 C CA . GLU A 1 101 ? 6.371 -1.176 0.533 1 97.75 101 GLU A CA 1
ATOM 812 C C . GLU A 1 101 ? 7.332 -2.193 -0.078 1 97.75 101 GLU A C 1
ATOM 814 O O . GLU A 1 101 ? 7.074 -3.398 -0.04 1 97.75 101 GLU A O 1
ATOM 819 N N . ILE A 1 102 ? 8.375 -1.643 -0.649 1 98.31 102 ILE A N 1
ATOM 820 C CA . ILE A 1 102 ? 9.469 -2.486 -1.108 1 98.31 102 ILE A CA 1
ATOM 821 C C . ILE A 1 102 ? 10.789 -1.969 -0.542 1 98.31 102 ILE A C 1
ATOM 823 O O . ILE A 1 102 ? 10.898 -0.796 -0.176 1 98.31 102 ILE A O 1
ATOM 827 N N . GLY A 1 103 ? 11.734 -2.863 -0.406 1 97.44 103 GLY A N 1
ATOM 828 C CA . GLY A 1 103 ? 13.07 -2.535 0.055 1 97.44 103 GLY A CA 1
ATOM 829 C C . GLY A 1 103 ? 14.148 -3.365 -0.613 1 97.44 103 GLY A C 1
ATOM 830 O O . GLY A 1 103 ? 13.867 -4.414 -1.193 1 97.44 103 GLY A O 1
ATOM 831 N N . TYR A 1 104 ? 15.328 -2.873 -0.591 1 97.5 104 TYR A N 1
ATOM 832 C CA . TYR A 1 104 ? 16.453 -3.668 -1.081 1 97.5 104 TYR A CA 1
ATOM 833 C C . TYR A 1 104 ? 17.734 -3.299 -0.355 1 97.5 104 TYR A C 1
ATOM 835 O O . TYR A 1 104 ? 17.906 -2.16 0.092 1 97.5 104 TYR A O 1
ATOM 843 N N . VAL A 1 105 ? 18.594 -4.238 -0.191 1 97.44 105 VAL A N 1
ATOM 844 C CA . VAL A 1 105 ? 19.922 -4.117 0.393 1 97.44 105 VAL A CA 1
ATOM 845 C C . VAL A 1 105 ? 20.984 -4.574 -0.614 1 97.44 105 VAL A C 1
ATOM 847 O O . VAL A 1 105 ? 21.312 -5.762 -0.683 1 97.44 105 VAL A O 1
ATOM 850 N N . ASP A 1 106 ? 21.609 -3.631 -1.224 1 96.56 106 ASP A N 1
ATOM 851 C CA . ASP A 1 106 ? 22.5 -3.924 -2.338 1 96.56 106 ASP A CA 1
ATOM 852 C C . ASP A 1 106 ? 23.672 -4.793 -1.887 1 96.56 106 ASP A C 1
ATOM 854 O O . ASP A 1 106 ? 24 -5.785 -2.541 1 96.56 106 ASP A O 1
ATOM 858 N N . ASN A 1 107 ? 24.172 -4.484 -0.771 1 96.5 107 ASN A N 1
ATOM 859 C CA . ASN A 1 107 ? 25.375 -5.168 -0.308 1 96.5 107 ASN A CA 1
ATOM 860 C C . ASN A 1 107 ? 25.078 -6.609 0.104 1 96.5 107 ASN A C 1
ATOM 862 O O . ASN A 1 107 ? 26 -7.402 0.303 1 96.5 107 ASN A O 1
ATOM 866 N N . GLU A 1 108 ? 23.875 -6.945 0.213 1 96.69 108 GLU A N 1
ATOM 867 C CA . GLU A 1 108 ? 23.484 -8.289 0.622 1 96.69 108 GLU A CA 1
ATOM 868 C C . GLU A 1 108 ? 22.703 -9 -0.487 1 96.69 108 GLU A C 1
ATOM 870 O O . GLU A 1 108 ? 22.375 -10.18 -0.359 1 96.69 108 GLU A O 1
ATOM 875 N N . ALA A 1 109 ? 22.406 -8.297 -1.535 1 97.38 109 ALA A N 1
ATOM 876 C CA . ALA A 1 109 ? 21.594 -8.812 -2.639 1 97.38 109 ALA A CA 1
ATOM 877 C C . ALA A 1 109 ? 20.266 -9.367 -2.133 1 97.38 109 ALA A C 1
ATOM 879 O O . ALA A 1 109 ? 19.922 -10.516 -2.43 1 97.38 109 ALA A O 1
ATOM 880 N N . VAL A 1 110 ? 19.594 -8.508 -1.42 1 97.38 110 VAL A N 1
ATOM 881 C CA . VAL A 1 110 ? 18.328 -8.867 -0.787 1 97.38 110 VAL A CA 1
ATOM 882 C C . VAL A 1 110 ? 17.266 -7.848 -1.156 1 97.38 110 VAL A C 1
ATOM 884 O O . VAL A 1 110 ? 17.531 -6.648 -1.246 1 97.38 110 VAL A O 1
ATOM 887 N N . VAL A 1 111 ? 16.094 -8.43 -1.431 1 98.31 111 VAL A N 1
ATOM 888 C CA . VAL A 1 111 ? 14.93 -7.555 -1.596 1 98.31 111 VAL A CA 1
ATOM 889 C C . VAL A 1 111 ? 13.898 -7.848 -0.504 1 98.31 111 VAL A C 1
ATOM 891 O O . VAL A 1 111 ? 13.875 -8.945 0.052 1 98.31 111 VAL A O 1
ATOM 894 N N . LYS A 1 112 ? 13.125 -6.859 -0.19 1 97.81 112 LYS A N 1
ATOM 895 C CA . LYS A 1 112 ? 12.078 -6.949 0.829 1 97.81 112 LYS A CA 1
ATOM 896 C C . LYS A 1 112 ? 10.758 -6.387 0.312 1 97.81 112 LYS A C 1
ATOM 898 O O . LYS A 1 112 ? 10.75 -5.465 -0.507 1 97.81 112 LYS A O 1
ATOM 903 N N . LEU A 1 113 ? 9.695 -6.953 0.753 1 97.88 113 LEU A N 1
ATOM 904 C CA . LEU A 1 113 ? 8.406 -6.414 0.333 1 97.88 113 LEU A CA 1
ATOM 905 C C . LEU A 1 113 ? 7.344 -6.637 1.407 1 97.88 113 LEU A C 1
ATOM 907 O O . LEU A 1 113 ? 7.43 -7.594 2.18 1 97.88 113 LEU A O 1
ATOM 911 N N . ILE A 1 114 ? 6.398 -5.766 1.527 1 97.75 114 ILE A N 1
ATOM 912 C CA . ILE A 1 114 ? 5.207 -5.902 2.359 1 97.75 114 ILE A CA 1
ATOM 913 C C . ILE A 1 114 ? 3.967 -5.992 1.473 1 97.75 114 ILE A C 1
ATOM 915 O O . ILE A 1 114 ? 3.674 -5.07 0.708 1 97.75 114 ILE A O 1
ATOM 919 N N . PHE A 1 115 ? 3.24 -7.105 1.604 1 95.75 115 PHE A N 1
ATOM 920 C CA . PHE A 1 115 ? 2.012 -7.258 0.833 1 95.75 115 PHE A CA 1
ATOM 921 C C . PHE A 1 115 ? 0.926 -6.324 1.358 1 95.75 115 PHE A C 1
ATOM 923 O O . PHE A 1 115 ? 0.809 -6.117 2.568 1 95.75 115 PHE A O 1
ATOM 930 N N . ALA A 1 116 ? 0.171 -5.832 0.437 1 96.19 116 ALA A N 1
ATOM 931 C CA . ALA A 1 116 ? -0.988 -5.039 0.835 1 96.19 116 ALA A CA 1
ATOM 932 C C . ALA A 1 116 ? -2.053 -5.914 1.49 1 96.19 116 ALA A C 1
ATOM 934 O O . ALA A 1 116 ? -2.127 -7.117 1.224 1 96.19 116 ALA A O 1
ATOM 935 N N . PRO A 1 117 ? -2.869 -5.316 2.293 1 95.69 117 PRO A N 1
ATOM 936 C CA . PRO A 1 117 ? -3.852 -6.105 3.041 1 95.69 117 PRO A CA 1
ATOM 937 C C . PRO A 1 117 ? -4.773 -6.914 2.133 1 95.69 117 PRO A C 1
ATOM 939 O O . PRO A 1 117 ? -5.137 -8.047 2.463 1 95.69 117 PRO A O 1
ATOM 942 N N . ALA A 1 118 ? -5.133 -6.422 1.022 1 91.19 118 ALA A N 1
ATOM 943 C CA . ALA A 1 118 ? -6.055 -7.102 0.114 1 91.19 118 ALA A CA 1
ATOM 944 C C . ALA A 1 118 ? -5.414 -8.359 -0.472 1 91.19 118 ALA A C 1
ATOM 946 O O . ALA A 1 118 ? -6.117 -9.289 -0.878 1 91.19 118 ALA A O 1
ATOM 947 N N . ILE A 1 119 ? -4.133 -8.383 -0.478 1 91.25 119 ILE A N 1
ATOM 948 C CA . ILE A 1 119 ? -3.393 -9.461 -1.131 1 91.25 119 ILE A CA 1
ATOM 949 C C . ILE A 1 119 ? -3.094 -10.562 -0.122 1 91.25 119 ILE A C 1
ATOM 951 O O . ILE A 1 119 ? -2.943 -11.727 -0.497 1 91.25 119 ILE A O 1
ATOM 955 N N . VAL A 1 120 ? -3.076 -10.25 1.113 1 92.44 120 VAL A N 1
ATOM 956 C CA . VAL A 1 120 ? -2.611 -11.141 2.17 1 92.44 120 VAL A CA 1
ATOM 957 C C . VAL A 1 120 ? -3.459 -12.414 2.182 1 92.44 120 VAL A C 1
ATOM 959 O O . VAL A 1 120 ? -2.922 -13.523 2.207 1 92.44 120 VAL A O 1
ATOM 962 N N . PRO A 1 121 ? -4.762 -12.336 2.109 1 89.75 121 PRO A N 1
ATOM 963 C CA . PRO A 1 121 ? -5.547 -13.57 2.125 1 89.75 121 PRO A CA 1
ATOM 964 C C . PRO A 1 121 ? -5.25 -14.477 0.931 1 89.75 121 PRO A C 1
ATOM 966 O O . PRO A 1 121 ? -5.25 -15.703 1.065 1 89.75 121 PRO A O 1
ATOM 969 N N . LEU A 1 122 ? -5.027 -13.875 -0.17 1 84.62 122 LEU A N 1
ATOM 970 C CA . LEU A 1 122 ? -4.738 -14.641 -1.381 1 84.62 122 LEU A CA 1
ATOM 971 C C . LEU A 1 122 ? -3.41 -15.375 -1.254 1 84.62 122 LEU A C 1
ATOM 973 O O . LEU A 1 122 ? -3.312 -16.547 -1.611 1 84.62 122 LEU A O 1
ATOM 977 N N . ILE A 1 123 ? -2.461 -14.656 -0.787 1 88.62 123 ILE A N 1
ATOM 978 C CA . ILE A 1 123 ? -1.129 -15.234 -0.648 1 88.62 123 ILE A CA 1
ATOM 979 C C . ILE A 1 123 ? -1.143 -16.312 0.439 1 88.62 123 ILE A C 1
ATOM 981 O O . ILE A 1 123 ? -0.453 -17.328 0.327 1 88.62 123 ILE A O 1
ATOM 985 N N . THR A 1 124 ? -1.915 -16.078 1.489 1 87.5 124 THR A N 1
ATOM 986 C CA . THR A 1 124 ? -2.014 -17.031 2.582 1 87.5 124 THR A CA 1
ATOM 987 C C . THR A 1 124 ? -2.65 -18.344 2.102 1 87.5 124 THR A C 1
ATOM 989 O O . THR A 1 124 ? -2.223 -19.422 2.49 1 87.5 124 THR A O 1
ATOM 992 N N . ARG A 1 125 ? -3.621 -18.234 1.286 1 83.88 125 ARG A N 1
ATOM 993 C CA . ARG A 1 125 ? -4.25 -19.422 0.711 1 83.88 125 ARG A CA 1
ATOM 994 C C . ARG A 1 125 ? -3.262 -20.203 -0.146 1 83.88 125 ARG A C 1
ATOM 996 O O . ARG A 1 125 ? -3.236 -21.438 -0.105 1 83.88 125 ARG A O 1
ATOM 1003 N N . LEU A 1 126 ? -2.541 -19.484 -0.892 1 83.44 126 LEU A N 1
ATOM 1004 C CA . LEU A 1 126 ? -1.52 -20.141 -1.71 1 83.44 126 LEU A CA 1
ATOM 1005 C C . LEU A 1 126 ? -0.465 -20.797 -0.835 1 83.44 126 LEU A C 1
ATOM 1007 O O . LEU A 1 126 ? -0.012 -21.906 -1.137 1 83.44 126 LEU A O 1
ATOM 1011 N N . GLU A 1 127 ? -0.087 -20.109 0.186 1 84.25 127 GLU A N 1
ATOM 1012 C CA . GLU A 1 127 ? 0.914 -20.625 1.117 1 84.25 127 GLU A CA 1
ATOM 1013 C C . GLU A 1 127 ? 0.474 -21.953 1.72 1 84.25 127 GLU A C 1
ATOM 1015 O O . GLU A 1 127 ? 1.307 -22.828 2.002 1 84.25 127 GLU A O 1
ATOM 1020 N N . GLU A 1 128 ? -0.762 -22.172 1.876 1 83.06 128 GLU A N 1
ATOM 1021 C CA . GLU A 1 128 ? -1.31 -23.391 2.482 1 83.06 128 GLU A CA 1
ATOM 1022 C C . GLU A 1 128 ? -0.993 -24.625 1.638 1 83.06 128 GLU A C 1
ATOM 1024 O O . GLU A 1 128 ? -0.841 -25.719 2.17 1 83.06 128 GLU A O 1
ATOM 1029 N N . HIS A 1 129 ? -0.86 -24.422 0.379 1 79.12 129 HIS A N 1
ATOM 1030 C CA . HIS A 1 129 ? -0.722 -25.594 -0.48 1 79.12 129 HIS A CA 1
ATOM 1031 C C . HIS A 1 129 ? 0.606 -25.578 -1.229 1 79.12 129 HIS A C 1
ATOM 1033 O O . HIS A 1 129 ? 0.956 -26.547 -1.907 1 79.12 129 HIS A O 1
ATOM 1039 N N . PHE A 1 130 ? 1.269 -24.547 -1.05 1 81.88 130 PHE A N 1
ATOM 1040 C CA . PHE A 1 130 ? 2.49 -24.391 -1.833 1 81.88 130 PHE A CA 1
ATOM 1041 C C . PHE A 1 130 ? 3.721 -24.469 -0.936 1 81.88 130 PHE A C 1
ATOM 1043 O O . PHE A 1 130 ? 4.09 -23.469 -0.304 1 81.88 130 PHE A O 1
ATOM 1050 N N . THR A 1 131 ? 4.391 -25.531 -0.949 1 83.75 131 THR A N 1
ATOM 1051 C CA . THR A 1 131 ? 5.586 -25.781 -0.153 1 83.75 131 THR A CA 1
ATOM 1052 C C . THR A 1 131 ? 6.844 -25.656 -1.009 1 83.75 131 THR A C 1
ATOM 1054 O O . THR A 1 131 ? 6.762 -25.312 -2.191 1 83.75 131 THR A O 1
ATOM 1057 N N . LYS A 1 132 ? 7.941 -25.953 -0.356 1 88.38 132 LYS A N 1
ATOM 1058 C CA . LYS A 1 132 ? 9.211 -25.984 -1.076 1 88.38 132 LYS A CA 1
ATOM 1059 C C . LYS A 1 132 ? 9.18 -27.031 -2.182 1 88.38 132 LYS A C 1
ATOM 1061 O O . LYS A 1 132 ? 9.789 -26.844 -3.24 1 88.38 132 LYS A O 1
ATOM 1066 N N . TYR A 1 133 ? 8.445 -28.078 -1.95 1 88.69 133 TYR A N 1
ATOM 1067 C CA . TYR A 1 133 ? 8.305 -29.125 -2.951 1 88.69 133 TYR A CA 1
ATOM 1068 C C . TYR A 1 133 ? 7.652 -28.594 -4.219 1 88.69 133 TYR A C 1
ATOM 1070 O O . TYR A 1 133 ? 8.156 -28.797 -5.324 1 88.69 133 TYR A O 1
ATOM 1078 N N . GLU A 1 134 ? 6.539 -27.953 -4.066 1 90.12 134 GLU A N 1
ATOM 1079 C CA . GLU A 1 134 ? 5.852 -27.375 -5.219 1 90.12 134 GLU A CA 1
ATOM 1080 C C . GLU A 1 134 ? 6.711 -26.312 -5.906 1 90.12 134 GLU A C 1
ATOM 1082 O O . GLU A 1 134 ? 6.66 -26.172 -7.129 1 90.12 134 GLU A O 1
ATOM 1087 N N . LEU A 1 135 ? 7.414 -25.578 -5.086 1 93.69 135 LEU A N 1
ATOM 1088 C CA . LEU A 1 135 ? 8.312 -24.578 -5.652 1 93.69 135 LEU A CA 1
ATOM 1089 C C . LEU A 1 135 ? 9.328 -25.234 -6.59 1 93.69 135 LEU A C 1
ATOM 1091 O O . LEU A 1 135 ? 9.648 -24.672 -7.641 1 93.69 135 LEU A O 1
ATOM 1095 N N . GLN A 1 136 ? 9.781 -26.391 -6.254 1 94.38 136 GLN A N 1
ATOM 1096 C CA . GLN A 1 136 ? 10.727 -27.109 -7.086 1 94.38 136 GLN A CA 1
ATOM 1097 C C . GLN A 1 136 ? 10.086 -27.547 -8.398 1 94.38 136 GLN A C 1
ATOM 1099 O O . GLN A 1 136 ? 10.734 -27.547 -9.445 1 94.38 136 GLN A O 1
ATOM 1104 N N . GLN A 1 137 ? 8.844 -27.906 -8.32 1 94.69 137 GLN A N 1
ATOM 1105 C CA . GLN A 1 137 ? 8.141 -28.359 -9.508 1 94.69 137 GLN A CA 1
ATOM 1106 C C . GLN A 1 137 ? 8.023 -27.25 -10.547 1 94.69 137 GLN A C 1
ATOM 1108 O O . GLN A 1 137 ? 8.055 -27.5 -11.75 1 94.69 137 GLN A O 1
ATOM 1113 N N . VAL A 1 138 ? 7.887 -26.016 -10.094 1 95.25 138 VAL A N 1
ATOM 1114 C CA . VAL A 1 138 ? 7.594 -24.953 -11.047 1 95.25 138 VAL A CA 1
ATOM 1115 C C . VAL A 1 138 ? 8.891 -24.281 -11.477 1 95.25 138 VAL A C 1
ATOM 1117 O O . VAL A 1 138 ? 8.867 -23.297 -12.219 1 95.25 138 VAL A O 1
ATOM 1120 N N . SER A 1 139 ? 9.984 -24.766 -11.094 1 95.31 139 SER A N 1
ATOM 1121 C CA . SER A 1 139 ? 11.281 -24.125 -11.328 1 95.31 139 SER A CA 1
ATOM 1122 C C . SER A 1 139 ? 11.602 -24.062 -12.82 1 95.31 139 SER A C 1
ATOM 1124 O O . SER A 1 139 ? 12.258 -23.125 -13.273 1 95.31 139 SER A O 1
ATOM 1126 N N . ASN A 1 140 ? 11.141 -25.047 -13.539 1 94.88 140 ASN A N 1
ATOM 1127 C CA . ASN A 1 140 ? 11.516 -25.125 -14.945 1 94.88 140 ASN A CA 1
ATOM 1128 C C . ASN A 1 140 ? 10.383 -24.672 -15.859 1 94.88 140 ASN A C 1
ATOM 1130 O O . ASN A 1 140 ? 10.43 -24.891 -17.078 1 94.88 140 ASN A O 1
ATOM 1134 N N . LEU A 1 141 ? 9.414 -24.125 -15.242 1 97 141 LEU A N 1
ATOM 1135 C CA . LEU A 1 141 ? 8.352 -23.547 -16.062 1 97 141 LEU A CA 1
ATOM 1136 C C . LEU A 1 141 ? 8.727 -22.156 -16.531 1 97 141 LEU A C 1
ATOM 1138 O O . LEU A 1 141 ? 9.07 -21.281 -15.727 1 97 141 LEU A O 1
ATOM 1142 N N . SER A 1 142 ? 8.641 -21.953 -17.812 1 95.44 142 SER A N 1
ATOM 1143 C CA . SER A 1 142 ? 9.086 -20.688 -18.391 1 95.44 142 SER A CA 1
ATOM 1144 C C . SER A 1 142 ? 7.898 -19.797 -18.75 1 95.44 142 SER A C 1
ATOM 1146 O O . SER A 1 142 ? 8.07 -18.625 -19.062 1 95.44 142 SER A O 1
ATOM 1148 N N . SER A 1 143 ? 6.75 -20.328 -18.719 1 94.88 143 SER A N 1
ATOM 1149 C CA . SER A 1 143 ? 5.531 -19.578 -18.984 1 94.88 143 SER A CA 1
ATOM 1150 C C . SER A 1 143 ? 4.852 -19.156 -17.688 1 94.88 143 SER A C 1
ATOM 1152 O O . SER A 1 143 ? 4.605 -19.984 -16.812 1 94.88 143 SER A O 1
ATOM 1154 N N . ALA A 1 144 ? 4.531 -17.844 -17.656 1 93.5 144 ALA A N 1
ATOM 1155 C CA . ALA A 1 144 ? 3.793 -17.359 -16.5 1 93.5 144 ALA A CA 1
ATOM 1156 C C . ALA A 1 144 ? 2.453 -18.078 -16.359 1 93.5 144 ALA A C 1
ATOM 1158 O O . ALA A 1 144 ? 1.997 -18.344 -15.25 1 93.5 144 ALA A O 1
ATOM 1159 N N . TYR A 1 145 ? 1.887 -18.453 -17.453 1 94.88 145 TYR A N 1
ATOM 1160 C CA . TYR A 1 145 ? 0.598 -19.125 -17.453 1 94.88 145 TYR A CA 1
ATOM 1161 C C . TYR A 1 145 ? 0.74 -20.562 -16.922 1 94.88 145 TYR A C 1
ATOM 1163 O O . TYR A 1 145 ? -0.163 -21.078 -16.266 1 94.88 145 TYR A O 1
ATOM 1171 N N . ALA A 1 146 ? 1.856 -21.172 -17.219 1 96.62 146 ALA A N 1
ATOM 1172 C CA . ALA A 1 146 ? 2.104 -22.531 -16.734 1 96.62 146 ALA A CA 1
ATOM 1173 C C . ALA A 1 146 ? 2.246 -22.562 -15.219 1 96.62 146 ALA A C 1
ATOM 1175 O O . ALA A 1 146 ? 1.722 -23.453 -14.555 1 96.62 146 ALA A O 1
ATOM 1176 N N . VAL A 1 147 ? 2.922 -21.547 -14.727 1 94.25 147 VAL A N 1
ATOM 1177 C CA . VAL A 1 147 ? 3.096 -21.453 -13.281 1 94.25 147 VAL A CA 1
ATOM 1178 C C . VAL A 1 147 ? 1.733 -21.297 -12.609 1 94.25 147 VAL A C 1
ATOM 1180 O O . VAL A 1 147 ? 1.409 -22.031 -11.672 1 94.25 147 VAL A O 1
ATOM 1183 N N . ARG A 1 148 ? 0.923 -20.422 -13.125 1 93.31 148 ARG A N 1
ATOM 1184 C CA . ARG A 1 148 ? -0.391 -20.156 -12.555 1 93.31 148 ARG A CA 1
ATOM 1185 C C . ARG A 1 148 ? -1.297 -21.375 -12.656 1 93.31 148 ARG A C 1
ATOM 1187 O O . ARG A 1 148 ? -2.061 -21.672 -11.734 1 93.31 148 ARG A O 1
ATOM 1194 N N . LEU A 1 149 ? -1.23 -21.984 -13.805 1 94.88 149 LEU A N 1
ATOM 1195 C CA . LEU A 1 149 ? -2.059 -23.172 -13.977 1 94.88 149 LEU A CA 1
ATOM 1196 C C . LEU A 1 149 ? -1.657 -24.266 -12.984 1 94.88 149 LEU A C 1
ATOM 1198 O O . LEU A 1 149 ? -2.52 -24.906 -12.375 1 94.88 149 LEU A O 1
ATOM 1202 N N . TYR A 1 150 ? -0.373 -24.469 -12.852 1 95.31 150 TYR A N 1
ATOM 1203 C CA . TYR A 1 150 ? 0.091 -25.438 -11.875 1 95.31 150 TYR A CA 1
ATOM 1204 C C . TYR A 1 150 ? -0.43 -25.109 -10.484 1 95.31 150 TYR A C 1
ATOM 1206 O O . TYR A 1 150 ? -0.933 -25.984 -9.773 1 95.31 150 TYR A O 1
ATOM 1214 N N . GLU A 1 151 ? -0.315 -23.859 -10.102 1 91.25 151 GLU A N 1
ATOM 1215 C CA . GLU A 1 151 ? -0.801 -23.406 -8.805 1 91.25 151 GLU A CA 1
ATOM 1216 C C . GLU A 1 151 ? -2.291 -23.688 -8.641 1 91.25 151 GLU A C 1
ATOM 1218 O O . GLU A 1 151 ? -2.736 -24.109 -7.57 1 91.25 151 GLU A O 1
ATOM 1223 N N . LEU A 1 152 ? -3.002 -23.422 -9.648 1 91 152 LEU A N 1
ATOM 1224 C CA . LEU A 1 152 ? -4.441 -23.641 -9.648 1 91 152 LEU A CA 1
ATOM 1225 C C . LEU A 1 152 ? -4.758 -25.125 -9.453 1 91 152 LEU A C 1
ATOM 1227 O O . LEU A 1 152 ? -5.641 -25.484 -8.672 1 91 152 LEU A O 1
ATOM 1231 N N . LEU A 1 153 ? -4.031 -25.984 -10.117 1 93.5 153 LEU A N 1
ATOM 1232 C CA . LEU A 1 153 ? -4.32 -27.422 -10.141 1 93.5 153 LEU A CA 1
ATOM 1233 C C . LEU A 1 153 ? -3.908 -28.078 -8.82 1 93.5 153 LEU A C 1
ATOM 1235 O O . LEU A 1 153 ? -4.598 -28.969 -8.328 1 93.5 153 LEU A O 1
ATOM 1239 N N . ILE A 1 154 ? -2.824 -27.594 -8.242 1 91.31 154 ILE A N 1
ATOM 1240 C CA . ILE A 1 154 ? -2.268 -28.266 -7.066 1 91.31 154 ILE A CA 1
ATOM 1241 C C . ILE A 1 154 ? -3.221 -28.109 -5.883 1 91.31 154 ILE A C 1
ATOM 1243 O O . ILE A 1 154 ? -3.191 -28.906 -4.945 1 91.31 154 ILE A O 1
ATOM 1247 N N . ALA A 1 155 ? -4.031 -27.078 -5.949 1 87.88 155 ALA A N 1
ATOM 1248 C CA . ALA A 1 155 ? -5.051 -26.906 -4.918 1 87.88 155 ALA A CA 1
ATOM 1249 C C . ALA A 1 155 ? -6.066 -28.047 -4.957 1 87.88 155 ALA A C 1
ATOM 1251 O O . ALA A 1 155 ? -6.773 -28.281 -3.975 1 87.88 155 ALA A O 1
ATOM 1252 N N . TRP A 1 156 ? -6.09 -28.766 -6.059 1 91.44 156 TRP A N 1
ATOM 1253 C CA . TRP A 1 156 ? -7.035 -29.859 -6.262 1 91.44 156 TRP A CA 1
ATOM 1254 C C . TRP A 1 156 ? -6.309 -31.203 -6.297 1 91.44 156 TRP A C 1
ATOM 1256 O O . TRP A 1 156 ? -6.82 -32.156 -6.855 1 91.44 156 TRP A O 1
ATOM 1266 N N . ARG A 1 157 ? -5.145 -31.234 -5.789 1 90.06 157 ARG A N 1
ATOM 1267 C CA . ARG A 1 157 ? -4.301 -32.438 -5.875 1 90.06 157 ARG A CA 1
ATOM 1268 C C . ARG A 1 157 ? -4.992 -33.625 -5.258 1 90.06 157 ARG A C 1
ATOM 1270 O O . ARG A 1 157 ? -4.887 -34.75 -5.777 1 90.06 157 ARG A O 1
ATOM 1277 N N . SER A 1 158 ? -5.691 -33.438 -4.117 1 91.06 158 SER A N 1
ATOM 1278 C CA . SER A 1 158 ? -6.352 -34.531 -3.414 1 91.06 158 SER A CA 1
ATOM 1279 C C . SER A 1 158 ? -7.438 -35.156 -4.273 1 91.06 158 SER A C 1
ATOM 1281 O O . SER A 1 158 ? -7.641 -36.375 -4.23 1 91.06 158 SER A O 1
ATOM 1283 N N . THR A 1 159 ? -8.094 -34.438 -5.129 1 94.19 159 THR A N 1
ATOM 1284 C CA . THR A 1 159 ? -9.188 -34.938 -5.961 1 94.19 159 THR A CA 1
ATOM 1285 C C . THR A 1 159 ? -8.672 -35.375 -7.328 1 94.19 159 THR A C 1
ATOM 1287 O O . THR A 1 159 ? -9.266 -36.219 -7.98 1 94.19 159 THR A O 1
ATOM 1290 N N . GLY A 1 160 ? -7.66 -34.75 -7.77 1 94.75 160 GLY A N 1
ATOM 1291 C CA . GLY A 1 160 ? -7.059 -35.062 -9.047 1 94.75 160 GLY A CA 1
ATOM 1292 C C . GLY A 1 160 ? -7.805 -34.5 -10.234 1 94.75 160 GLY A C 1
ATOM 1293 O O . GLY A 1 160 ? -7.512 -34.812 -11.383 1 94.75 160 GLY A O 1
ATOM 1294 N N . SER A 1 161 ? -8.797 -33.719 -9.883 1 96.62 161 SER A N 1
ATOM 1295 C CA . SER A 1 161 ? -9.586 -33.062 -10.93 1 96.62 161 SER A CA 1
ATOM 1296 C C . SER A 1 161 ? -10.219 -31.781 -10.43 1 96.62 161 SER A C 1
ATOM 1298 O O . SER A 1 161 ? -10.414 -31.594 -9.227 1 96.62 161 SER A O 1
ATOM 1300 N N . THR A 1 162 ? -10.477 -30.844 -11.383 1 96.31 162 THR A N 1
ATOM 1301 C CA . THR A 1 162 ? -11.156 -29.594 -11.031 1 96.31 162 THR A CA 1
ATOM 1302 C C . THR A 1 162 ? -12.609 -29.625 -11.5 1 96.31 162 THR A C 1
ATOM 1304 O O . THR A 1 162 ? -12.953 -30.375 -12.414 1 96.31 162 THR A O 1
ATOM 1307 N N . PRO A 1 163 ? -13.445 -28.859 -10.836 1 96.31 163 PRO A N 1
ATOM 1308 C CA . PRO A 1 163 ? -14.734 -28.578 -11.477 1 96.31 163 PRO A CA 1
ATOM 1309 C C . PRO A 1 163 ? -14.586 -27.781 -12.773 1 96.31 163 PRO A C 1
ATOM 1311 O O . PRO A 1 163 ? -13.469 -27.438 -13.172 1 96.31 163 PRO A O 1
ATOM 1314 N N . ILE A 1 164 ? -15.75 -27.641 -13.453 1 96.5 164 ILE A N 1
ATOM 1315 C CA . ILE A 1 164 ? -15.734 -26.766 -14.617 1 96.5 164 ILE A CA 1
ATOM 1316 C C . ILE A 1 164 ? -15.477 -25.328 -14.188 1 96.5 164 ILE A C 1
ATOM 1318 O O . ILE A 1 164 ? -16.172 -24.797 -13.328 1 96.5 164 ILE A O 1
ATOM 1322 N N . ILE A 1 165 ? -14.453 -24.797 -14.711 1 94.75 165 ILE A N 1
ATOM 1323 C CA . ILE A 1 165 ? -14.133 -23.391 -14.477 1 94.75 165 ILE A CA 1
ATOM 1324 C C . ILE A 1 165 ? -14.625 -22.547 -15.648 1 94.75 165 ILE A C 1
ATOM 1326 O O . ILE A 1 165 ? -14.219 -22.766 -16.797 1 94.75 165 ILE A O 1
ATOM 1330 N N . GLU A 1 166 ? -15.438 -21.625 -15.312 1 94.94 166 GLU A N 1
ATOM 1331 C CA . GLU A 1 166 ? -15.961 -20.766 -16.359 1 94.94 166 GLU A CA 1
ATOM 1332 C C . GLU A 1 166 ? -14.844 -20.016 -17.078 1 94.94 166 GLU A C 1
ATOM 1334 O O . GLU A 1 166 ? -13.875 -19.594 -16.438 1 94.94 166 GLU A O 1
ATOM 1339 N N . LEU A 1 167 ? -15.062 -19.766 -18.328 1 93.75 167 LEU A N 1
ATOM 1340 C CA . LEU A 1 167 ? -14.016 -19.203 -19.172 1 93.75 167 LEU A CA 1
ATOM 1341 C C . LEU A 1 167 ? -13.5 -17.891 -18.609 1 93.75 167 LEU A C 1
ATOM 1343 O O . LEU A 1 167 ? -12.289 -17.688 -18.5 1 93.75 167 LEU A O 1
ATOM 1347 N N . SER A 1 168 ? -14.383 -16.984 -18.312 1 88.56 168 SER A N 1
ATOM 1348 C CA . SER A 1 168 ? -13.984 -15.68 -17.797 1 88.56 168 SER A CA 1
ATOM 1349 C C . SER A 1 168 ? -13.195 -15.828 -16.5 1 88.56 168 SER A C 1
ATOM 1351 O O . SER A 1 168 ? -12.188 -15.141 -16.297 1 88.56 168 SER A O 1
ATOM 1353 N N . ASP A 1 169 ? -13.633 -16.75 -15.648 1 87.44 169 ASP A N 1
ATOM 1354 C CA . ASP A 1 169 ? -12.953 -17.016 -14.383 1 87.44 169 ASP A CA 1
ATOM 1355 C C . ASP A 1 169 ? -11.57 -17.625 -14.625 1 87.44 169 ASP A C 1
ATOM 1357 O O . ASP A 1 169 ? -10.609 -17.281 -13.938 1 87.44 169 ASP A O 1
ATOM 1361 N N . PHE A 1 170 ? -11.539 -18.531 -15.531 1 92.06 170 PHE A N 1
ATOM 1362 C CA . PHE A 1 170 ? -10.281 -19.188 -15.828 1 92.06 170 PHE A CA 1
ATOM 1363 C C . PHE A 1 170 ? -9.242 -18.203 -16.328 1 92.06 170 PHE A C 1
ATOM 1365 O O . PHE A 1 170 ? -8.094 -18.203 -15.883 1 92.06 170 PHE A O 1
ATOM 1372 N N . ARG A 1 171 ? -9.656 -17.391 -17.297 1 90.75 171 ARG A N 1
ATOM 1373 C CA . ARG A 1 171 ? -8.766 -16.375 -17.844 1 90.75 171 ARG A CA 1
ATOM 1374 C C . ARG A 1 171 ? -8.219 -15.469 -16.75 1 90.75 171 ARG A C 1
ATOM 1376 O O . ARG A 1 171 ? -7.02 -15.18 -16.719 1 90.75 171 ARG A O 1
ATOM 1383 N N . GLN A 1 172 ? -9.047 -15.117 -15.844 1 85.88 172 GLN A N 1
ATOM 1384 C CA . GLN A 1 172 ? -8.648 -14.25 -14.742 1 85.88 172 GLN A CA 1
ATOM 1385 C C . GLN A 1 172 ? -7.672 -14.961 -13.805 1 85.88 172 GLN A C 1
ATOM 1387 O O . GLN A 1 172 ? -6.68 -14.367 -13.375 1 85.88 172 GLN A O 1
ATOM 1392 N N . ARG A 1 173 ? -7.938 -16.188 -13.539 1 86.19 173 ARG A N 1
ATOM 1393 C CA . ARG A 1 173 ? -7.137 -16.938 -12.578 1 86.19 173 ARG A CA 1
ATOM 1394 C C . ARG A 1 173 ? -5.738 -17.203 -13.117 1 86.19 173 ARG A C 1
ATOM 1396 O O . ARG A 1 173 ? -4.773 -17.281 -12.359 1 86.19 173 ARG A O 1
ATOM 1403 N N . ILE A 1 174 ? -5.688 -17.297 -14.375 1 90.31 174 ILE A N 1
ATOM 1404 C CA . ILE A 1 174 ? -4.379 -17.641 -14.922 1 90.31 174 ILE A CA 1
ATOM 1405 C C . ILE A 1 174 ? -3.66 -16.359 -15.359 1 90.31 174 ILE A C 1
ATOM 1407 O O . ILE A 1 174 ? -2.531 -16.422 -15.859 1 90.31 174 ILE A O 1
ATOM 1411 N N . GLY A 1 175 ? -4.34 -15.25 -15.281 1 86.75 175 GLY A N 1
ATOM 1412 C CA . GLY A 1 175 ? -3.689 -13.961 -15.461 1 86.75 175 GLY A CA 1
ATOM 1413 C C . GLY A 1 175 ? -3.812 -13.422 -16.875 1 86.75 175 GLY A C 1
ATOM 1414 O O . GLY A 1 175 ? -2.928 -12.711 -17.359 1 86.75 175 GLY A O 1
ATOM 1415 N N . VAL A 1 176 ? -4.848 -13.773 -17.562 1 90 176 VAL A N 1
ATOM 1416 C CA . VAL A 1 176 ? -5.066 -13.273 -18.922 1 90 176 VAL A CA 1
ATOM 1417 C C . VAL A 1 176 ? -6.055 -12.109 -18.891 1 90 176 VAL A C 1
ATOM 1419 O O . VAL A 1 176 ? -7.207 -12.273 -18.469 1 90 176 VAL A O 1
ATOM 1422 N N . LEU A 1 177 ? -5.586 -11 -19.375 1 83.5 177 LEU A N 1
ATOM 1423 C CA . LEU A 1 177 ? -6.438 -9.812 -19.406 1 83.5 177 LEU A CA 1
ATOM 1424 C C . LEU A 1 177 ? -7.504 -9.938 -20.5 1 83.5 177 LEU A C 1
ATOM 1426 O O . LEU A 1 177 ? -7.324 -10.688 -21.453 1 83.5 177 LEU A O 1
ATOM 1430 N N . ASP A 1 178 ? -8.461 -9.164 -20.297 1 83.25 178 ASP A N 1
ATOM 1431 C CA . ASP A 1 178 ? -9.57 -9.211 -21.234 1 83.25 178 ASP A CA 1
ATOM 1432 C C . ASP A 1 178 ? -9.125 -8.781 -22.641 1 83.25 178 ASP A C 1
ATOM 1434 O O . ASP A 1 178 ? -9.695 -9.219 -23.641 1 83.25 178 ASP A O 1
ATOM 1438 N N . THR A 1 179 ? -8.109 -8.008 -22.672 1 87.75 179 THR A N 1
ATOM 1439 C CA . THR A 1 179 ? -7.645 -7.473 -23.953 1 87.75 179 THR A CA 1
ATOM 1440 C C . THR A 1 179 ? -6.648 -8.422 -24.609 1 87.75 179 THR A C 1
ATOM 1442 O O . THR A 1 179 ? -6.234 -8.203 -25.75 1 87.75 179 THR A O 1
ATOM 1445 N N . GLU A 1 180 ? -6.332 -9.453 -23.938 1 90.44 180 GLU A N 1
ATOM 1446 C CA . GLU A 1 180 ? -5.328 -10.391 -24.438 1 90.44 180 GLU A CA 1
ATOM 1447 C C . GLU A 1 180 ? -5.977 -11.664 -24.953 1 90.44 180 GLU A C 1
ATOM 1449 O O . GLU A 1 180 ? -6.965 -12.148 -24.391 1 90.44 180 GLU A O 1
ATOM 1454 N N . TYR A 1 181 ? -5.371 -12.156 -26.078 1 94.44 181 TYR A N 1
ATOM 1455 C CA . TYR A 1 181 ? -5.77 -13.438 -26.656 1 94.44 181 TYR A CA 1
ATOM 1456 C C . TYR A 1 181 ? -7.285 -13.516 -26.812 1 94.44 181 TYR A C 1
ATOM 1458 O O . TYR A 1 181 ? -7.914 -14.477 -26.344 1 94.44 181 TYR A O 1
ATOM 1466 N N . LYS A 1 182 ? -7.82 -12.641 -27.469 1 93.19 182 LYS A N 1
ATOM 1467 C CA . LYS A 1 182 ? -9.266 -12.531 -27.656 1 93.19 182 LYS A CA 1
ATOM 1468 C C . LYS A 1 182 ? -9.797 -13.703 -28.469 1 93.19 182 LYS A C 1
ATOM 1470 O O . LYS A 1 182 ? -10.898 -14.203 -28.203 1 93.19 182 LYS A O 1
ATOM 1475 N N . ARG A 1 183 ? -8.953 -14.086 -29.422 1 94.75 183 ARG A N 1
ATOM 1476 C CA . ARG A 1 183 ? -9.328 -15.25 -30.219 1 94.75 183 ARG A CA 1
ATOM 1477 C C . ARG A 1 183 ? -9.086 -16.547 -29.453 1 94.75 183 ARG A C 1
ATOM 1479 O O . ARG A 1 183 ? -7.98 -16.781 -28.938 1 94.75 183 ARG A O 1
ATOM 1486 N N . MET A 1 184 ? -10.047 -17.406 -29.484 1 95.5 184 MET A N 1
ATOM 1487 C CA . MET A 1 184 ? -9.992 -18.625 -28.703 1 95.5 184 MET A CA 1
ATOM 1488 C C . MET A 1 184 ? -8.836 -19.516 -29.156 1 95.5 184 MET A C 1
ATOM 1490 O O . MET A 1 184 ? -8.172 -20.156 -28.344 1 95.5 184 MET A O 1
ATOM 1494 N N . GLU A 1 185 ? -8.688 -19.609 -30.406 1 95.81 185 GLU A N 1
ATOM 1495 C CA . GLU A 1 185 ? -7.609 -20.438 -30.938 1 95.81 185 GLU A CA 1
ATOM 1496 C C . GLU A 1 185 ? -6.254 -20 -30.375 1 95.81 185 GLU A C 1
ATOM 1498 O O . GLU A 1 185 ? -5.441 -20.844 -29.984 1 95.81 185 GLU A O 1
ATOM 1503 N N . ARG A 1 186 ? -6.027 -18.719 -30.328 1 96.88 186 ARG A N 1
ATOM 1504 C CA . ARG A 1 186 ? -4.77 -18.203 -29.812 1 96.88 186 ARG A CA 1
ATOM 1505 C C . ARG A 1 186 ? -4.652 -18.438 -28.312 1 96.88 186 ARG A C 1
ATOM 1507 O O . ARG A 1 186 ? -3.566 -18.719 -27.812 1 96.88 186 ARG A O 1
ATOM 1514 N N . PHE A 1 187 ? -5.789 -18.266 -27.672 1 97.31 187 PHE A N 1
ATOM 1515 C CA . PHE A 1 187 ? -5.809 -18.547 -26.234 1 97.31 187 PHE A CA 1
ATOM 1516 C C . PHE A 1 187 ? -5.43 -20 -25.969 1 97.31 187 PHE A C 1
ATOM 1518 O O . PHE A 1 187 ? -4.605 -20.281 -25.094 1 97.31 187 PHE A O 1
ATOM 1525 N N . LYS A 1 188 ? -5.996 -20.922 -26.656 1 97.25 188 LYS A N 1
ATOM 1526 C CA . LYS A 1 188 ? -5.723 -22.344 -26.438 1 97.25 188 LYS A CA 1
ATOM 1527 C C . LYS A 1 188 ? -4.27 -22.672 -26.766 1 97.25 188 LYS A C 1
ATOM 1529 O O . LYS A 1 188 ? -3.582 -23.312 -25.969 1 97.25 188 LYS A O 1
ATOM 1534 N N . THR A 1 189 ? -3.805 -22.172 -27.844 1 97.38 189 THR A N 1
ATOM 1535 C CA . THR A 1 189 ? -2.479 -22.562 -28.312 1 97.38 189 THR A CA 1
ATOM 1536 C C . THR A 1 189 ? -1.392 -21.891 -27.484 1 97.38 189 THR A C 1
ATOM 1538 O O . THR A 1 189 ? -0.43 -22.531 -27.062 1 97.38 189 THR A O 1
ATOM 1541 N N . SER A 1 190 ? -1.606 -20.531 -27.203 1 96.94 190 SER A N 1
ATOM 1542 C CA . SER A 1 190 ? -0.522 -19.734 -26.656 1 96.94 190 SER A CA 1
ATOM 1543 C C . SER A 1 190 ? -0.576 -19.703 -25.125 1 96.94 190 SER A C 1
ATOM 1545 O O . SER A 1 190 ? 0.415 -19.375 -24.469 1 96.94 190 SER A O 1
ATOM 1547 N N . VAL A 1 191 ? -1.66 -20.047 -24.594 1 96.69 191 VAL A N 1
ATOM 1548 C CA . VAL A 1 191 ? -1.808 -19.953 -23.141 1 96.69 191 VAL A CA 1
ATOM 1549 C C . VAL A 1 191 ? -2.059 -21.344 -22.562 1 96.69 191 VAL A C 1
ATOM 1551 O O . VAL A 1 191 ? -1.204 -21.906 -21.875 1 96.69 191 VAL A O 1
ATOM 1554 N N . LEU A 1 192 ? -3.146 -21.969 -22.969 1 97.81 192 LEU A N 1
ATOM 1555 C CA . LEU A 1 192 ? -3.629 -23.188 -22.344 1 97.81 192 LEU A CA 1
ATOM 1556 C C . LEU A 1 192 ? -2.736 -24.375 -22.688 1 97.81 192 LEU A C 1
ATOM 1558 O O . LEU A 1 192 ? -2.16 -25.016 -21.812 1 97.81 192 LEU A O 1
ATOM 1562 N N . GLU A 1 193 ? -2.584 -24.625 -23.922 1 98.25 193 GLU A N 1
ATOM 1563 C CA . GLU A 1 193 ? -1.853 -25.812 -24.359 1 98.25 193 GLU A CA 1
ATOM 1564 C C . GLU A 1 193 ? -0.356 -25.672 -24.109 1 98.25 193 GLU A C 1
ATOM 1566 O O . GLU A 1 193 ? 0.328 -26.656 -23.812 1 98.25 193 GLU A O 1
ATOM 1571 N N . LEU A 1 194 ? 0.081 -24.5 -24.25 1 97.69 194 LEU A N 1
ATOM 1572 C CA . LEU A 1 194 ? 1.472 -24.25 -23.891 1 97.69 194 LEU A CA 1
ATOM 1573 C C . LEU A 1 194 ? 1.711 -24.562 -22.422 1 97.69 194 LEU A C 1
ATOM 1575 O O . LEU A 1 194 ? 2.707 -25.188 -22.062 1 97.69 194 LEU A O 1
ATOM 1579 N N . ALA A 1 195 ? 0.835 -24.062 -21.594 1 97.88 195 ALA A N 1
ATOM 1580 C CA . ALA A 1 195 ? 0.954 -24.281 -20.156 1 97.88 195 ALA A CA 1
ATOM 1581 C C . ALA A 1 195 ? 0.875 -25.781 -19.828 1 97.88 195 ALA A C 1
ATOM 1583 O O . ALA A 1 195 ? 1.693 -26.297 -19.062 1 97.88 195 ALA A O 1
ATOM 1584 N N . ILE A 1 196 ? -0.018 -26.469 -20.406 1 98.5 196 ILE A N 1
ATOM 1585 C CA . ILE A 1 196 ? -0.213 -27.891 -20.172 1 98.5 196 ILE A CA 1
ATOM 1586 C C . ILE A 1 196 ? 1.023 -28.672 -20.625 1 98.5 196 ILE A C 1
ATOM 1588 O O . ILE A 1 196 ? 1.489 -29.562 -19.922 1 98.5 196 ILE A O 1
ATOM 1592 N N . LYS A 1 197 ? 1.489 -28.281 -21.75 1 98.38 197 LYS A N 1
ATOM 1593 C CA . LYS A 1 197 ? 2.689 -28.938 -22.281 1 98.38 197 LYS A CA 1
ATOM 1594 C C . LYS A 1 197 ? 3.857 -28.797 -21.312 1 98.38 197 LYS A C 1
ATOM 1596 O O . LYS A 1 197 ? 4.547 -29.766 -21 1 98.38 197 LYS A O 1
ATOM 1601 N N . GLN A 1 198 ? 4.07 -27.578 -20.844 1 98.25 198 GLN A N 1
ATOM 1602 C CA . GLN A 1 198 ? 5.172 -27.359 -19.906 1 98.25 198 GLN A CA 1
ATOM 1603 C C . GLN A 1 198 ? 4.973 -28.125 -18.609 1 98.25 198 GLN A C 1
ATOM 1605 O O . GLN A 1 198 ? 5.906 -28.75 -18.109 1 98.25 198 GLN A O 1
ATOM 1610 N N . ILE A 1 199 ? 3.787 -28.125 -18.094 1 98.31 199 ILE A N 1
ATOM 1611 C CA . ILE A 1 199 ? 3.492 -28.828 -16.844 1 98.31 199 ILE A CA 1
ATOM 1612 C C . ILE A 1 199 ? 3.736 -30.312 -17.031 1 98.31 199 ILE A C 1
ATOM 1614 O O . ILE A 1 199 ? 4.395 -30.953 -16.203 1 98.31 199 ILE A O 1
ATOM 1618 N N . ASN A 1 200 ? 3.316 -30.859 -18.094 1 98.31 200 ASN A N 1
ATOM 1619 C CA . ASN A 1 200 ? 3.469 -32.281 -18.359 1 98.31 200 ASN A CA 1
ATOM 1620 C C . ASN A 1 200 ? 4.934 -32.656 -18.547 1 98.31 200 ASN A C 1
ATOM 1622 O O . ASN A 1 200 ? 5.344 -33.781 -18.188 1 98.31 200 ASN A O 1
ATOM 1626 N N . GLU A 1 201 ? 5.652 -31.766 -19 1 97.62 201 GLU A N 1
ATOM 1627 C CA . GLU A 1 201 ? 7.051 -32.062 -19.297 1 97.62 201 GLU A CA 1
ATOM 1628 C C . GLU A 1 201 ? 7.93 -31.828 -18.078 1 97.62 201 GLU A C 1
ATOM 1630 O O . GLU A 1 201 ? 8.898 -32.562 -17.859 1 97.62 201 GLU A O 1
ATOM 1635 N N . HIS A 1 202 ? 7.555 -30.859 -17.234 1 97 202 HIS A N 1
ATOM 1636 C CA . HIS A 1 202 ? 8.586 -30.391 -16.312 1 97 202 HIS A CA 1
ATOM 1637 C C . HIS A 1 202 ? 8.141 -30.562 -14.867 1 97 202 HIS A C 1
ATOM 1639 O O . HIS A 1 202 ? 8.906 -30.281 -13.945 1 97 202 HIS A O 1
ATOM 1645 N N . THR A 1 203 ? 6.953 -30.984 -14.609 1 97.25 203 THR A N 1
ATOM 1646 C CA . THR A 1 203 ? 6.488 -31.094 -13.234 1 97.25 203 THR A CA 1
ATOM 1647 C C . THR A 1 203 ? 6.148 -32.531 -12.891 1 97.25 203 THR A C 1
ATOM 1649 O O . THR A 1 203 ? 6.414 -33.438 -13.68 1 97.25 203 THR A O 1
ATOM 1652 N N . ASP A 1 204 ? 5.582 -32.719 -11.703 1 96.44 204 ASP A N 1
ATOM 1653 C CA . ASP A 1 204 ? 5.332 -34.062 -11.156 1 96.44 204 ASP A CA 1
ATOM 1654 C C . ASP A 1 204 ? 3.938 -34.531 -11.531 1 96.44 204 ASP A C 1
ATOM 1656 O O . ASP A 1 204 ? 3.506 -35.594 -11.078 1 96.44 204 ASP A O 1
ATOM 1660 N N . ILE A 1 205 ? 3.285 -33.75 -12.383 1 97 205 ILE A N 1
ATOM 1661 C CA . ILE A 1 205 ? 1.937 -34.188 -12.727 1 97 205 ILE A CA 1
ATOM 1662 C C . ILE A 1 205 ? 1.776 -34.219 -14.25 1 97 205 ILE A C 1
ATOM 1664 O O . ILE A 1 205 ? 2.523 -33.562 -14.969 1 97 205 ILE A O 1
ATOM 1668 N N . THR A 1 206 ? 0.868 -35.062 -14.68 1 98.25 206 THR A N 1
ATOM 1669 C CA . THR A 1 206 ? 0.385 -35.062 -16.047 1 98.25 206 THR A CA 1
ATOM 1670 C C . THR A 1 206 ? -1.062 -34.594 -16.125 1 98.25 206 THR A C 1
ATOM 1672 O O . THR A 1 206 ? -1.937 -35.125 -15.445 1 98.25 206 THR A O 1
ATOM 1675 N N . VAL A 1 207 ? -1.299 -33.594 -16.953 1 98.31 207 VAL A N 1
ATOM 1676 C CA . VAL A 1 207 ? -2.59 -32.906 -16.938 1 98.31 207 VAL A CA 1
ATOM 1677 C C . VAL A 1 207 ? -3.252 -33.031 -18.312 1 98.31 207 VAL A C 1
ATOM 1679 O O . VAL A 1 207 ? -2.576 -32.969 -19.344 1 98.31 207 VAL A O 1
ATOM 1682 N N . LYS A 1 208 ? -4.488 -33.25 -18.328 1 98.44 208 LYS A N 1
ATOM 1683 C CA . LYS A 1 208 ? -5.371 -33.156 -19.484 1 98.44 208 LYS A CA 1
ATOM 1684 C C . LYS A 1 208 ? -6.539 -32.219 -19.203 1 98.44 208 LYS A C 1
ATOM 1686 O O . LYS A 1 208 ? -6.953 -32.062 -18.047 1 98.44 208 LYS A O 1
ATOM 1691 N N . TYR A 1 209 ? -6.996 -31.516 -20.297 1 98.06 209 TYR A N 1
ATOM 1692 C CA . TYR A 1 209 ? -8.125 -30.625 -20.062 1 98.06 209 TYR A CA 1
ATOM 1693 C C . TYR A 1 209 ? -9.305 -31 -20.938 1 98.06 209 TYR A C 1
ATOM 1695 O O . TYR A 1 209 ? -9.141 -31.672 -21.969 1 98.06 209 TYR A O 1
ATOM 1703 N N . GLU A 1 210 ? -10.445 -30.688 -20.484 1 97.94 210 GLU A N 1
ATOM 1704 C CA . GLU A 1 210 ? -11.688 -30.828 -21.25 1 97.94 210 GLU A CA 1
ATOM 1705 C C . GLU A 1 210 ? -12.344 -29.484 -21.484 1 97.94 210 GLU A C 1
ATOM 1707 O O . GLU A 1 210 ? -12.414 -28.641 -20.578 1 97.94 210 GLU A O 1
ATOM 1712 N N . GLN A 1 211 ? -12.75 -29.266 -22.719 1 97.31 211 GLN A N 1
ATOM 1713 C CA . GLN A 1 211 ? -13.492 -28.062 -23.078 1 97.31 211 GLN A CA 1
ATOM 1714 C C . GLN A 1 211 ? -14.992 -28.266 -22.938 1 97.31 211 GLN A C 1
ATOM 1716 O O . GLN A 1 211 ? -15.516 -29.312 -23.344 1 97.31 211 GLN A O 1
ATOM 1721 N N . HIS A 1 212 ? -15.641 -27.344 -22.344 1 97.75 212 HIS A N 1
ATOM 1722 C CA . HIS A 1 212 ? -17.094 -27.391 -22.188 1 97.75 212 HIS A CA 1
ATOM 1723 C C . HIS A 1 212 ? -17.766 -26.281 -22.969 1 97.75 212 HIS A C 1
ATOM 1725 O O . HIS A 1 212 ? -17.25 -25.172 -23.047 1 97.75 212 HIS A O 1
ATOM 1731 N N . LYS A 1 213 ? -18.922 -26.578 -23.516 1 96.56 213 LYS A N 1
ATOM 1732 C CA . LYS A 1 213 ? -19.609 -25.609 -24.375 1 96.56 213 LYS A CA 1
ATOM 1733 C C . LYS A 1 213 ? -21.031 -25.375 -23.906 1 96.56 213 LYS A C 1
ATOM 1735 O O . LYS A 1 213 ? -21.625 -26.25 -23.266 1 96.56 213 LYS A O 1
ATOM 1740 N N . ARG A 1 214 ? -21.438 -24.234 -24.094 1 94.25 214 ARG A N 1
ATOM 1741 C CA . ARG A 1 214 ? -22.844 -23.844 -24.031 1 94.25 214 ARG A CA 1
ATOM 1742 C C . ARG A 1 214 ? -23.344 -23.344 -25.391 1 94.25 214 ARG A C 1
ATOM 1744 O O . ARG A 1 214 ? -23.031 -22.219 -25.781 1 94.25 214 ARG A O 1
ATOM 1751 N N . GLY A 1 215 ? -24.094 -24.25 -26.078 1 94 215 GLY A N 1
ATOM 1752 C CA . GLY A 1 215 ? -24.344 -23.984 -27.484 1 94 215 GLY A CA 1
ATOM 1753 C C . GLY A 1 215 ? -23.094 -24.141 -28.344 1 94 215 GLY A C 1
ATOM 1754 O O . GLY A 1 215 ? -22.453 -25.203 -28.328 1 94 215 GLY A O 1
ATOM 1755 N N . ARG A 1 216 ? -22.812 -23.141 -29.109 1 92.31 216 ARG A N 1
ATOM 1756 C CA . ARG A 1 216 ? -21.656 -23.203 -30 1 92.31 216 ARG A CA 1
ATOM 1757 C C . ARG A 1 216 ? -20.422 -22.56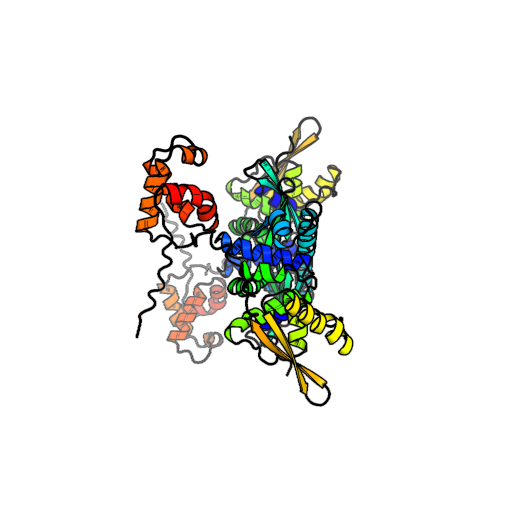2 -29.344 1 92.31 216 ARG A C 1
ATOM 1759 O O . ARG A 1 216 ? -19.312 -22.656 -29.875 1 92.31 216 ARG A O 1
ATOM 1766 N N . SER A 1 217 ? -20.641 -21.984 -28.234 1 94 217 SER A N 1
ATOM 1767 C CA . SER A 1 217 ? -19.562 -21.219 -27.625 1 94 217 SER A CA 1
ATOM 1768 C C . SER A 1 217 ? -18.906 -21.984 -26.484 1 94 217 SER A C 1
ATOM 1770 O O . SER A 1 217 ? -19.594 -22.656 -25.719 1 94 217 SER A O 1
ATOM 1772 N N . ILE A 1 218 ? -17.688 -21.906 -26.375 1 95.75 218 ILE A N 1
ATOM 1773 C CA . ILE A 1 218 ? -16.938 -22.5 -25.266 1 95.75 218 ILE A CA 1
ATOM 1774 C C . ILE A 1 218 ? -17.266 -21.75 -23.969 1 95.75 218 ILE A C 1
ATOM 1776 O O . ILE A 1 218 ? -17.078 -20.531 -23.891 1 95.75 218 ILE A O 1
ATOM 1780 N N . SER A 1 219 ? -17.703 -22.516 -22.984 1 95.75 219 SER A N 1
ATOM 1781 C CA . SER A 1 219 ? -18.172 -21.906 -21.734 1 95.75 219 SER A CA 1
ATOM 1782 C C . SER A 1 219 ? -17.141 -22.062 -20.625 1 95.75 219 SER A C 1
ATOM 1784 O O . SER A 1 219 ? -17.156 -21.312 -19.641 1 95.75 219 SER A O 1
ATOM 1786 N N . GLY A 1 220 ? -16.297 -23.078 -20.734 1 97.44 220 GLY A N 1
ATOM 1787 C CA . GLY A 1 220 ? -15.312 -23.281 -19.688 1 97.44 220 GLY A CA 1
ATOM 1788 C C . GLY A 1 220 ? -14.43 -24.484 -19.906 1 97.44 220 GLY A C 1
ATOM 1789 O O . GLY A 1 220 ? -14.508 -25.141 -20.953 1 97.44 220 GLY A O 1
ATOM 1790 N N . PHE A 1 221 ? -13.555 -24.734 -18.922 1 98.06 221 PHE A N 1
ATOM 1791 C CA . PHE A 1 221 ? -12.602 -25.828 -18.969 1 98.06 221 PHE A CA 1
ATOM 1792 C C . PHE A 1 221 ? -12.578 -26.594 -17.656 1 98.06 221 PHE A C 1
ATOM 1794 O O . PHE A 1 221 ? -12.875 -26.031 -16.594 1 98.06 221 PHE A O 1
ATOM 1801 N N . SER A 1 222 ? -12.297 -27.828 -17.719 1 98.12 222 SER A N 1
ATOM 1802 C CA . SER A 1 222 ? -11.977 -28.641 -16.562 1 98.12 222 SER A CA 1
ATOM 1803 C C . SER A 1 222 ? -10.688 -29.438 -16.781 1 98.12 222 SER A C 1
ATOM 1805 O O . SER A 1 222 ? -10.258 -29.625 -17.922 1 98.12 222 SER A O 1
ATOM 1807 N N . PHE A 1 223 ? -10.125 -29.812 -15.695 1 98.44 223 PHE A N 1
ATOM 1808 C CA . PHE A 1 223 ? -8.82 -30.453 -15.773 1 98.44 223 PHE A CA 1
ATOM 1809 C C . PHE A 1 223 ? -8.805 -31.75 -14.977 1 98.44 223 PHE A C 1
ATOM 1811 O O . PHE A 1 223 ? -9.391 -31.828 -13.898 1 98.44 223 PHE A O 1
ATOM 1818 N N . ASN A 1 224 ? -8.148 -32.719 -15.508 1 98.25 224 ASN A N 1
ATOM 1819 C CA . ASN A 1 224 ? -7.809 -33.969 -14.844 1 98.25 224 ASN A CA 1
ATOM 1820 C C . ASN A 1 224 ? -6.301 -34.219 -14.836 1 98.25 224 ASN A C 1
ATOM 1822 O O . ASN A 1 224 ? -5.621 -33.938 -15.828 1 98.25 224 ASN A O 1
ATOM 1826 N N . PHE A 1 225 ? -5.801 -34.594 -13.68 1 97.12 225 PHE A N 1
ATOM 1827 C CA . PHE A 1 225 ? -4.352 -34.75 -13.641 1 97.12 225 PHE A CA 1
ATOM 1828 C C . PHE A 1 225 ? -3.965 -35.844 -12.648 1 97.12 225 PHE A C 1
ATOM 1830 O O . PHE A 1 225 ? -4.734 -36.188 -11.742 1 97.12 225 PHE A O 1
ATOM 1837 N N . LYS A 1 226 ? -2.824 -36.469 -12.898 1 96.19 226 LYS A N 1
ATOM 1838 C CA . LYS A 1 226 ? -2.293 -37.531 -12.078 1 96.19 226 LYS A CA 1
ATOM 1839 C C . LYS A 1 226 ? -0.827 -37.312 -11.734 1 96.19 226 LYS A C 1
ATOM 1841 O O . LYS A 1 226 ? -0.092 -36.688 -12.508 1 96.19 226 LYS A O 1
ATOM 1846 N N . GLN A 1 227 ? -0.507 -37.781 -10.586 1 94.75 227 GLN A N 1
ATOM 1847 C CA . GLN A 1 227 ? 0.89 -37.719 -10.172 1 94.75 227 GLN A CA 1
ATOM 1848 C C . GLN A 1 227 ? 1.75 -38.688 -10.984 1 94.75 227 GLN A C 1
ATOM 1850 O O . GLN A 1 227 ? 1.374 -39.844 -11.195 1 94.75 227 GLN A O 1
ATOM 1855 N N . LYS A 1 228 ? 2.789 -38.125 -11.555 1 93.62 228 LYS A N 1
ATOM 1856 C CA . LYS A 1 228 ? 3.709 -39 -12.305 1 93.62 228 LYS A CA 1
ATOM 1857 C C . LYS A 1 228 ? 4.414 -39.969 -11.383 1 93.62 228 LYS A C 1
ATOM 1859 O O . LYS A 1 228 ? 4.695 -39.656 -10.219 1 93.62 228 LYS A O 1
ATOM 1864 N N . LYS A 1 229 ? 4.512 -41.25 -11.922 1 81.62 229 LYS A N 1
ATOM 1865 C CA . LYS A 1 229 ? 5.246 -42.25 -11.164 1 81.62 229 LYS A CA 1
ATOM 1866 C C . LYS A 1 229 ? 6.719 -41.875 -11.016 1 81.62 229 LYS A C 1
ATOM 1868 O O . LYS A 1 229 ? 7.324 -41.344 -11.953 1 81.62 229 LYS A O 1
ATOM 1873 N N . LYS A 1 230 ? 7.168 -41.531 -9.93 1 64.19 230 LYS A N 1
ATOM 1874 C CA . LYS A 1 230 ? 8.586 -41.25 -9.703 1 64.19 230 LYS A CA 1
ATOM 1875 C C . LYS A 1 230 ? 9.469 -42.281 -10.414 1 64.19 230 LYS A C 1
ATOM 1877 O O . LYS A 1 230 ? 9.25 -43.5 -10.289 1 64.19 230 LYS A O 1
ATOM 1882 N N . ASP A 1 231 ? 9.797 -42.062 -11.633 1 49.72 231 ASP A N 1
ATOM 1883 C CA . ASP A 1 231 ? 10.781 -43.031 -12.133 1 49.72 231 ASP A CA 1
ATOM 1884 C C . ASP A 1 231 ? 11.766 -43.406 -11.039 1 49.72 231 ASP A C 1
ATOM 1886 O O . ASP A 1 231 ? 12.43 -42.562 -10.453 1 49.72 231 ASP A O 1
ATOM 1890 N N . SER A 1 232 ? 11.445 -44.344 -10.312 1 39.84 232 SER A N 1
ATOM 1891 C CA . SER A 1 232 ? 12.523 -44.938 -9.547 1 39.84 232 SER A CA 1
ATOM 1892 C C . SER A 1 232 ? 13.82 -45 -10.359 1 39.84 232 SER A C 1
ATOM 1894 O O . SER A 1 232 ? 13.898 -45.688 -11.359 1 39.84 232 SER A O 1
ATOM 1896 N N . THR A 1 233 ? 14.328 -43.969 -10.805 1 37.41 233 THR A N 1
ATOM 1897 C CA . THR A 1 233 ? 15.664 -44.344 -11.25 1 37.41 233 THR A CA 1
ATOM 1898 C C . THR A 1 233 ? 16.156 -45.562 -10.523 1 37.41 233 THR A C 1
ATOM 1900 O O . THR A 1 233 ? 16.234 -45.594 -9.289 1 37.41 233 THR A O 1
ATOM 1903 N N . SER A 1 234 ? 16.016 -46.656 -11.133 1 34.59 234 SER A N 1
ATOM 1904 C CA . SER A 1 234 ? 16.766 -47.875 -10.82 1 34.59 234 SER A CA 1
ATOM 1905 C C . SER A 1 234 ? 18.188 -47.562 -10.398 1 34.59 234 SER A C 1
ATOM 1907 O O . SER A 1 234 ? 19.016 -47.188 -11.227 1 34.59 234 SER A O 1
ATOM 1909 N N . ILE A 1 235 ? 18.422 -46.688 -9.445 1 35.56 235 ILE A N 1
ATOM 1910 C CA . ILE A 1 235 ? 19.766 -46.906 -8.922 1 35.56 235 ILE A CA 1
ATOM 1911 C C . ILE A 1 235 ? 20.094 -48.406 -8.922 1 35.56 235 ILE A C 1
ATOM 1913 O O . ILE A 1 235 ? 19.453 -49.188 -8.203 1 35.56 235 ILE A O 1
ATOM 1917 N N . GLU A 1 236 ? 20.281 -48.938 -10.047 1 33.44 236 GLU A N 1
ATOM 1918 C CA . GLU A 1 236 ? 21.125 -50.156 -9.969 1 33.44 236 GLU A CA 1
ATOM 1919 C C . GLU A 1 236 ? 22.078 -50.062 -8.789 1 33.44 236 GLU A C 1
ATOM 1921 O O . GLU A 1 236 ? 22.906 -49.156 -8.703 1 33.44 236 GLU A O 1
ATOM 1926 N N . ARG A 1 237 ? 21.531 -50.406 -7.613 1 32.69 237 ARG A N 1
ATOM 1927 C CA . ARG A 1 237 ? 22.297 -50.656 -6.395 1 32.69 237 ARG A CA 1
ATOM 1928 C C . ARG A 1 237 ? 23.656 -51.281 -6.723 1 32.69 237 ARG A C 1
ATOM 1930 O O . ARG A 1 237 ? 23.734 -52.344 -7.305 1 32.69 237 ARG A O 1
ATOM 1937 N N . ASP A 1 238 ? 24.547 -50.469 -7.105 1 33 238 ASP A N 1
ATOM 1938 C CA . ASP A 1 238 ? 25.797 -51.219 -6.863 1 33 238 ASP A CA 1
ATOM 1939 C C . ASP A 1 238 ? 25.719 -52 -5.562 1 33 238 ASP A C 1
ATOM 1941 O O . ASP A 1 238 ? 25.281 -51.469 -4.531 1 33 238 ASP A O 1
ATOM 1945 N N . PRO A 1 239 ? 25.469 -53.406 -5.523 1 34.97 239 PRO A N 1
ATOM 1946 C CA . PRO A 1 239 ? 25.438 -54.25 -4.328 1 34.97 239 PRO A CA 1
ATOM 1947 C C . PRO A 1 239 ? 26.297 -53.719 -3.193 1 34.97 239 PRO A C 1
ATOM 1949 O O . PRO A 1 239 ? 26.156 -54.156 -2.047 1 34.97 239 PRO A O 1
ATOM 1952 N N . ASN A 1 240 ? 27.391 -53.094 -3.498 1 33.31 240 ASN A N 1
ATOM 1953 C CA . ASN A 1 240 ? 28.297 -52.688 -2.432 1 33.31 240 ASN A CA 1
ATOM 1954 C C . ASN A 1 240 ? 27.781 -51.5 -1.652 1 33.31 240 ASN A C 1
ATOM 1956 O O . ASN A 1 240 ? 28.438 -51 -0.729 1 33.31 240 ASN A O 1
ATOM 1960 N N . THR A 1 241 ? 27 -50.594 -2.248 1 33.84 241 THR A N 1
ATOM 1961 C CA . THR A 1 241 ? 26.688 -49.469 -1.381 1 33.84 241 THR A CA 1
ATOM 1962 C C . THR A 1 241 ? 25.547 -49.844 -0.417 1 33.84 241 THR A C 1
ATOM 1964 O O . THR A 1 241 ? 24.422 -50.125 -0.844 1 33.84 241 THR A O 1
ATOM 1967 N N . LEU A 1 242 ? 25.734 -50.344 0.711 1 29.5 242 LEU A N 1
ATOM 1968 C CA . LEU A 1 242 ? 24.969 -50.656 1.921 1 29.5 242 LEU A CA 1
ATOM 1969 C C . LEU A 1 242 ? 23.891 -49.625 2.176 1 29.5 242 LEU A C 1
ATOM 1971 O O . LEU A 1 242 ? 24.109 -48.438 1.943 1 29.5 242 LEU A O 1
ATOM 1975 N N . LYS A 1 243 ? 22.656 -49.969 2.047 1 38.12 243 LYS A N 1
ATOM 1976 C CA . LYS A 1 243 ? 21.422 -49.375 2.521 1 38.12 243 LYS A CA 1
ATOM 1977 C C . LYS A 1 243 ? 21.641 -48.656 3.85 1 38.12 243 LYS A C 1
ATOM 1979 O O . LYS A 1 243 ? 21.547 -49.281 4.918 1 38.12 243 LYS A O 1
ATOM 1984 N N . LEU A 1 244 ? 22.609 -47.844 3.996 1 35.34 244 LEU A N 1
ATOM 1985 C CA . LEU A 1 244 ? 22.828 -47.125 5.262 1 35.34 244 LEU A CA 1
ATOM 1986 C C . LEU A 1 244 ? 21.578 -46.375 5.691 1 35.34 244 LEU A C 1
ATOM 1988 O O . LEU A 1 244 ? 21.594 -45.656 6.699 1 35.34 244 LEU A O 1
ATOM 1992 N N . SER A 1 245 ? 20.641 -46.344 4.883 1 39.59 245 SER A N 1
ATOM 1993 C CA . SER A 1 245 ? 19.609 -45.375 5.281 1 39.59 245 SER A CA 1
ATOM 1994 C C . SER A 1 245 ? 18.781 -45.938 6.445 1 39.59 245 SER A C 1
ATOM 1996 O O . SER A 1 245 ? 17.672 -45.469 6.699 1 39.59 245 SER A O 1
ATOM 1998 N N . SER A 1 246 ? 19.031 -46.969 7.012 1 44.31 246 SER A N 1
ATOM 1999 C CA . SER A 1 246 ? 18.172 -47.312 8.133 1 44.31 246 SER A CA 1
ATOM 2000 C C . SER A 1 246 ? 18.094 -46.156 9.148 1 44.31 246 SER A C 1
ATOM 2002 O O . SER A 1 246 ? 19.125 -45.656 9.602 1 44.31 246 SER A O 1
ATOM 2004 N N . LYS A 1 247 ? 17.109 -45.531 9.039 1 54.53 247 LYS A N 1
ATOM 2005 C CA . LYS A 1 247 ? 16.828 -44.5 10.039 1 54.53 247 LYS A CA 1
ATOM 2006 C C . LYS A 1 247 ? 17.125 -45 11.453 1 54.53 247 LYS A C 1
ATOM 2008 O O . LYS A 1 247 ? 16.578 -46.031 11.867 1 54.53 247 LYS A O 1
ATOM 2013 N N . MET A 1 248 ? 18.078 -44.656 12.133 1 62.97 248 MET A N 1
ATOM 2014 C CA . MET A 1 248 ? 18.422 -44.969 13.516 1 62.97 248 MET A CA 1
ATOM 2015 C C . MET A 1 248 ? 17.297 -44.594 14.461 1 62.97 248 MET A C 1
ATOM 2017 O O . MET A 1 248 ? 16.641 -43.562 14.266 1 62.97 248 MET A O 1
ATOM 2021 N N . THR A 1 249 ? 16.797 -45.5 15.188 1 72.44 249 THR A N 1
ATOM 2022 C CA . THR A 1 249 ? 15.891 -45.125 16.281 1 72.44 249 THR A CA 1
ATOM 2023 C C . THR A 1 249 ? 16.516 -44.031 17.141 1 72.44 249 THR A C 1
ATOM 2025 O O . THR A 1 249 ? 17.734 -43.812 17.109 1 72.44 249 THR A O 1
ATOM 2028 N N . ASP A 1 250 ? 15.766 -43.281 17.859 1 75.25 250 ASP A N 1
ATOM 2029 C CA . ASP A 1 250 ? 16.281 -42.25 18.734 1 75.25 250 ASP A CA 1
ATOM 2030 C C . ASP A 1 250 ? 17.328 -42.781 19.688 1 75.25 250 ASP A C 1
ATOM 2032 O O . ASP A 1 250 ? 18.344 -42.156 19.938 1 75.25 250 ASP A O 1
ATOM 2036 N N . ALA A 1 251 ? 16.984 -43.938 20.078 1 79.44 251 ALA A N 1
ATOM 2037 C CA . ALA A 1 251 ? 17.906 -44.594 21.016 1 79.44 251 ALA A CA 1
ATOM 2038 C C . ALA A 1 251 ? 19.219 -44.938 20.312 1 79.44 251 ALA A C 1
ATOM 2040 O O . ALA A 1 251 ? 20.312 -44.719 20.875 1 79.44 251 ALA A O 1
ATOM 2041 N N . GLN A 1 252 ? 19.156 -45.438 19.109 1 77.56 252 GLN A N 1
ATOM 2042 C CA . GLN A 1 252 ? 20.328 -45.781 18.312 1 77.56 252 GLN A CA 1
ATOM 2043 C C . GLN A 1 252 ? 21.125 -44.531 17.922 1 77.56 252 GLN A C 1
ATOM 2045 O O . GLN A 1 252 ? 22.344 -44.531 18 1 77.56 252 GLN A O 1
ATOM 2050 N N . ARG A 1 253 ? 20.453 -43.562 17.625 1 84.62 253 ARG A N 1
ATOM 2051 C CA . ARG A 1 253 ? 21.062 -42.312 17.203 1 84.62 253 ARG A CA 1
ATOM 2052 C C . ARG A 1 253 ? 21.922 -41.719 18.312 1 84.62 253 ARG A C 1
ATOM 2054 O O . ARG A 1 253 ? 23.062 -41.281 18.078 1 84.62 253 ARG A O 1
ATOM 2061 N N . HIS A 1 254 ? 21.359 -41.719 19.422 1 86.06 254 HIS A N 1
ATOM 2062 C CA . HIS A 1 254 ? 22.094 -41.188 20.562 1 86.06 254 HIS A CA 1
ATOM 2063 C C . HIS A 1 254 ? 23.266 -42.094 20.938 1 86.06 254 HIS A C 1
ATOM 2065 O O . HIS A 1 254 ? 24.344 -41.625 21.297 1 86.06 254 HIS A O 1
ATOM 2071 N N . MET A 1 255 ? 23.016 -43.344 20.703 1 86.06 255 MET A N 1
ATOM 2072 C CA . MET A 1 255 ? 24.047 -44.344 21.016 1 86.06 255 MET A CA 1
ATOM 2073 C C . MET A 1 255 ? 25.234 -44.188 20.078 1 86.06 255 MET A C 1
ATOM 2075 O O . MET A 1 255 ? 26.375 -44.156 20.516 1 86.06 255 MET A O 1
ATOM 2079 N N . PHE A 1 256 ? 24.953 -44.062 18.875 1 87.94 256 PHE A N 1
ATOM 2080 C CA . PHE A 1 256 ? 26.031 -43.969 17.906 1 87.94 256 PHE A CA 1
ATOM 2081 C C . PHE A 1 256 ? 26.672 -42.594 17.922 1 87.94 256 PHE A C 1
ATOM 2083 O O . PHE A 1 256 ? 27.875 -42.469 17.672 1 87.94 256 PHE A O 1
ATOM 2090 N N . ALA A 1 257 ? 25.906 -41.625 18.266 1 89.31 257 ALA A N 1
ATOM 2091 C CA . ALA A 1 257 ? 26.469 -40.281 18.391 1 89.31 257 ALA A CA 1
ATOM 2092 C C . ALA A 1 257 ? 27.5 -40.219 19.516 1 89.31 257 ALA A C 1
ATOM 2094 O O . ALA A 1 257 ? 28.562 -39.594 19.359 1 89.31 257 ALA A O 1
ATOM 2095 N N . ASN A 1 258 ? 27.125 -40.906 20.516 1 86.69 258 ASN A N 1
ATOM 2096 C CA . ASN A 1 258 ? 28.062 -40.969 21.625 1 86.69 258 ASN A CA 1
ATOM 2097 C C . ASN A 1 258 ? 29.359 -41.688 21.219 1 86.69 258 ASN A C 1
ATOM 2099 O O . ASN A 1 258 ? 30.453 -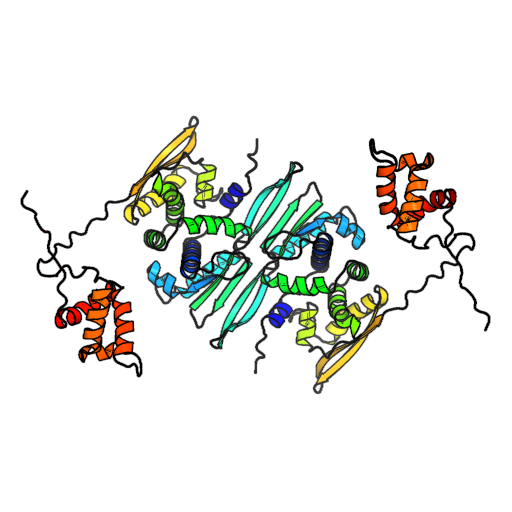41.25 21.562 1 86.69 258 ASN A O 1
ATOM 2103 N N . LYS A 1 259 ? 29.203 -42.719 20.438 1 87.5 259 LYS A N 1
ATOM 2104 C CA . LYS A 1 259 ? 30.359 -43.469 19.969 1 87.5 259 LYS A CA 1
ATOM 2105 C C . LYS A 1 259 ? 31.188 -42.656 18.984 1 87.5 259 LYS A C 1
ATOM 2107 O O . LYS A 1 259 ? 32.406 -42.656 19.047 1 87.5 259 LYS A O 1
ATOM 2112 N N . LEU A 1 260 ? 30.531 -41.969 18.156 1 89.38 260 LEU A N 1
ATOM 2113 C CA . LEU A 1 260 ? 31.188 -41.156 17.156 1 89.38 260 LEU A CA 1
ATOM 2114 C C . LEU A 1 260 ? 31.953 -40 17.797 1 89.38 260 LEU A C 1
ATOM 2116 O O . LEU A 1 260 ? 33.031 -39.656 17.344 1 89.38 260 LEU A O 1
ATOM 2120 N N . SER A 1 261 ? 31.422 -39.438 18.781 1 89.5 261 SER A N 1
ATOM 2121 C CA . SER A 1 261 ? 32 -38.281 19.438 1 89.5 261 SER A CA 1
ATOM 2122 C C . SER A 1 261 ? 33.375 -38.594 20.016 1 89.5 261 SER A C 1
ATOM 2124 O O . SER A 1 261 ? 34.219 -37.719 20.188 1 89.5 261 SER A O 1
ATOM 2126 N N . GLU A 1 262 ? 33.562 -39.875 20.203 1 85.19 262 GLU A N 1
ATOM 2127 C CA . GLU A 1 262 ? 34.781 -40.312 20.828 1 85.19 262 GLU A CA 1
ATOM 2128 C C . GLU A 1 262 ? 35.812 -40.75 19.797 1 85.19 262 GLU A C 1
ATOM 2130 O O . GLU A 1 262 ? 36.969 -41.031 20.125 1 85.19 262 GLU A O 1
ATOM 2135 N N . LEU A 1 263 ? 35.406 -40.812 18.547 1 84.62 263 LEU A N 1
ATOM 2136 C CA . LEU A 1 263 ? 36.344 -41.188 17.469 1 84.62 263 LEU A CA 1
ATOM 2137 C C . LEU A 1 263 ? 37.281 -40 17.156 1 84.62 263 LEU A C 1
ATOM 2139 O O . LEU A 1 263 ? 36.812 -38.875 16.953 1 84.62 263 LEU A O 1
ATOM 2143 N N . PRO A 1 264 ? 38.5 -40.219 17.094 1 84.81 264 PRO A N 1
ATOM 2144 C CA . PRO A 1 264 ? 39.469 -39.156 16.797 1 84.81 264 PRO A CA 1
ATOM 2145 C C . PRO A 1 264 ? 39.25 -38.531 15.422 1 84.81 264 PRO A C 1
ATOM 2147 O O . PRO A 1 264 ? 39.438 -37.312 15.25 1 84.81 264 PRO A O 1
ATOM 2150 N N . GLU A 1 265 ? 38.812 -39.281 14.492 1 83.88 265 GLU A N 1
ATOM 2151 C CA . GLU A 1 265 ? 38.594 -38.812 13.133 1 83.88 265 GLU A CA 1
ATOM 2152 C C . GLU A 1 265 ? 37.438 -37.812 13.07 1 83.88 265 GLU A C 1
ATOM 2154 O O . GLU A 1 265 ? 37.375 -37 12.141 1 83.88 265 GLU A O 1
ATOM 2159 N N . MET A 1 266 ? 36.625 -37.844 14.078 1 84.62 266 MET A N 1
ATOM 2160 C CA . MET A 1 266 ? 35.469 -36.938 14.102 1 84.62 266 MET A CA 1
ATOM 2161 C C . MET A 1 266 ? 35.844 -35.562 14.609 1 84.62 266 MET A C 1
ATOM 2163 O O . MET A 1 266 ? 35 -34.656 14.641 1 84.62 266 MET 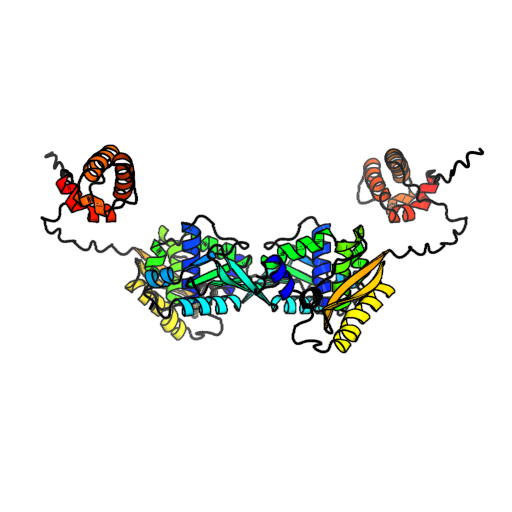A O 1
ATOM 2167 N N . GLY A 1 267 ? 36.969 -35.312 14.977 1 82.81 267 GLY A N 1
ATOM 2168 C CA . GLY A 1 267 ? 37.469 -34.031 15.477 1 82.81 267 GLY A CA 1
ATOM 2169 C C . GLY A 1 267 ? 37.281 -32.875 14.516 1 82.81 267 GLY A C 1
ATOM 2170 O O . GLY A 1 267 ? 37.094 -31.734 14.938 1 82.81 267 GLY A O 1
ATOM 2171 N N . ARG A 1 268 ? 37.281 -33.25 13.289 1 82.44 268 ARG A N 1
ATOM 2172 C CA . ARG A 1 268 ? 37.156 -32.219 12.273 1 82.44 268 ARG A CA 1
ATOM 2173 C C . ARG A 1 268 ? 35.719 -31.641 12.289 1 82.44 268 ARG A C 1
ATOM 2175 O O . ARG A 1 268 ? 35.5 -30.531 11.797 1 82.44 268 ARG A O 1
ATOM 2182 N N . TYR A 1 269 ? 34.844 -32.375 12.867 1 82.56 269 TYR A N 1
ATOM 2183 C CA . TYR A 1 269 ? 33.469 -31.906 12.922 1 82.56 269 TYR A CA 1
ATOM 2184 C C . TYR A 1 269 ? 33.219 -31.172 14.234 1 82.56 269 TYR A C 1
ATOM 2186 O O . TYR A 1 269 ? 32.125 -30.609 14.43 1 82.56 269 TYR A O 1
ATOM 2194 N N . SER A 1 270 ? 34.094 -31.172 15.125 1 79.69 270 SER A N 1
ATOM 2195 C CA . SER A 1 270 ? 33.938 -30.531 16.438 1 79.69 270 SER A CA 1
ATOM 2196 C C . SER A 1 270 ? 34.031 -29.016 16.328 1 79.69 270 SER A C 1
ATOM 2198 O O . SER A 1 270 ? 34.781 -28.484 15.492 1 79.69 270 SER A O 1
ATOM 2200 N N . GLN A 1 271 ? 33.156 -28.391 17 1 75.38 271 GLN A N 1
ATOM 2201 C CA . GLN A 1 271 ? 33.156 -26.938 17.016 1 75.38 271 GLN A CA 1
ATOM 2202 C C . GLN A 1 271 ? 33.625 -26.391 18.359 1 75.38 271 GLN A C 1
ATOM 2204 O O . GLN A 1 271 ? 33.062 -26.734 19.406 1 75.38 271 GLN A O 1
ATOM 2209 N N . GLY A 1 272 ? 34.688 -25.578 18.391 1 71.88 272 GLY A N 1
ATOM 2210 C CA . GLY A 1 272 ? 35.188 -24.875 19.562 1 71.88 272 GLY A CA 1
ATOM 2211 C C . GLY A 1 272 ? 35.75 -25.797 20.625 1 71.88 272 GLY A C 1
ATOM 2212 O O . GLY A 1 272 ? 36.406 -26.781 20.312 1 71.88 272 GLY A O 1
ATOM 2213 N N . THR A 1 273 ? 35.469 -25.516 22.078 1 75.62 273 THR A N 1
ATOM 2214 C CA . THR A 1 273 ? 35.906 -26.234 23.266 1 75.62 273 THR A CA 1
ATOM 2215 C C . THR A 1 273 ? 34.812 -27.172 23.781 1 75.62 273 THR A C 1
ATOM 2217 O O . THR A 1 273 ? 34.75 -27.469 24.969 1 75.62 273 THR A O 1
ATOM 2220 N N . GLU A 1 274 ? 34.094 -27.828 22.953 1 78.94 274 GLU A N 1
ATOM 2221 C CA . GLU A 1 274 ? 33 -28.641 23.438 1 78.94 274 GLU A CA 1
ATOM 2222 C C . GLU A 1 274 ? 33.5 -29.969 24 1 78.94 274 GLU A C 1
ATOM 2224 O O . GLU A 1 274 ? 34.469 -30.531 23.531 1 78.94 274 GLU A O 1
ATOM 2229 N N . SER A 1 275 ? 32.844 -30.359 25.125 1 83.5 275 SER A N 1
ATOM 2230 C CA . SER A 1 275 ? 33.125 -31.641 25.734 1 83.5 275 SER A CA 1
ATOM 2231 C C . SER A 1 275 ? 32.562 -32.781 24.906 1 83.5 275 SER A C 1
ATOM 2233 O O . SER A 1 275 ? 31.719 -32.562 24.031 1 83.5 275 SER A O 1
ATOM 2235 N N . TYR A 1 276 ? 32.938 -34.031 25.047 1 82.19 276 TYR A N 1
ATOM 2236 C CA . TYR A 1 276 ? 32.5 -35.188 24.312 1 82.19 276 TYR A CA 1
ATOM 2237 C C . TYR A 1 276 ? 30.969 -35.375 24.406 1 82.19 276 TYR A C 1
ATOM 2239 O O . TYR A 1 276 ? 30.312 -35.594 23.391 1 82.19 276 TYR A O 1
ATOM 2247 N N . PRO A 1 277 ? 30.484 -35.094 25.594 1 84.75 277 PRO A N 1
ATOM 2248 C CA . PRO A 1 277 ? 29.031 -35.219 25.656 1 84.75 277 PRO A CA 1
ATOM 2249 C C . PRO A 1 277 ? 28.312 -34.156 24.844 1 84.75 277 PRO A C 1
ATOM 2251 O O . PRO A 1 277 ? 27.281 -34.438 24.234 1 84.75 277 PRO A O 1
ATOM 2254 N N . GLN A 1 278 ? 28.859 -33.094 24.812 1 83.88 278 GLN A N 1
ATOM 2255 C CA . GLN A 1 278 ? 28.266 -31.984 24.047 1 83.88 278 GLN A CA 1
ATOM 2256 C C . GLN A 1 278 ? 28.359 -32.281 22.547 1 83.88 278 GLN A C 1
ATOM 2258 O O . GLN A 1 278 ? 27.406 -32.031 21.812 1 83.88 278 GLN A O 1
ATOM 2263 N N . PHE A 1 279 ? 29.516 -32.688 22.172 1 87.12 279 PHE A N 1
ATOM 2264 C CA . PHE A 1 279 ? 29.75 -33.062 20.781 1 87.12 279 PHE A CA 1
ATOM 2265 C C . PHE A 1 279 ? 28.812 -34.188 20.375 1 87.12 279 PHE A C 1
ATOM 2267 O O . PHE A 1 279 ? 28.25 -34.156 19.266 1 87.12 279 PHE A O 1
ATOM 2274 N N . ALA A 1 280 ? 28.453 -35 21.234 1 89.25 280 ALA A N 1
ATOM 2275 C CA . ALA A 1 280 ? 27.547 -36.094 20.969 1 89.25 280 ALA A CA 1
ATOM 2276 C C . ALA A 1 280 ? 26.141 -35.625 20.688 1 89.25 280 ALA A C 1
ATOM 2278 O O . ALA A 1 280 ? 25.453 -36.125 19.797 1 89.25 280 ALA A O 1
ATOM 2279 N N . VAL A 1 281 ? 25.766 -34.688 21.406 1 87.19 281 VAL A N 1
ATOM 2280 C CA . VAL A 1 281 ? 24.438 -34.125 21.203 1 87.19 281 VAL A CA 1
ATOM 2281 C C . VAL A 1 281 ? 24.328 -33.531 19.812 1 87.19 281 VAL A C 1
ATOM 2283 O O . VAL A 1 281 ? 23.328 -33.75 19.109 1 87.19 281 VAL A O 1
ATOM 2286 N N . ARG A 1 282 ? 25.328 -32.938 19.438 1 88.62 282 ARG A N 1
ATOM 2287 C CA . ARG A 1 282 ? 25.328 -32.312 18.109 1 88.62 282 ARG A CA 1
ATOM 2288 C C . ARG A 1 282 ? 25.359 -33.375 17 1 88.62 282 ARG A C 1
ATOM 2290 O O . ARG A 1 282 ? 24.656 -33.25 16 1 88.62 282 ARG A O 1
ATOM 2297 N N . ILE A 1 283 ? 26.141 -34.344 17.25 1 88.69 283 ILE A N 1
ATOM 2298 C CA . ILE A 1 283 ? 26.203 -35.406 16.281 1 88.69 283 ILE A CA 1
ATOM 2299 C C . ILE A 1 283 ? 24.844 -36.094 16.156 1 88.69 283 ILE A C 1
ATOM 2301 O O . ILE A 1 283 ? 24.391 -36.406 15.055 1 88.69 283 ILE A O 1
ATOM 2305 N N . ALA A 1 284 ? 24.188 -36.156 17.219 1 87.94 284 ALA A N 1
ATOM 2306 C CA . ALA A 1 284 ? 22.859 -36.781 17.203 1 87.94 284 ALA A CA 1
ATOM 2307 C C . ALA A 1 284 ? 21.906 -35.969 16.328 1 87.94 284 ALA A C 1
ATOM 2309 O O . ALA A 1 284 ? 21.062 -36.531 15.625 1 87.94 284 ALA A O 1
ATOM 2310 N N . GLU A 1 285 ? 22.125 -34.812 16.375 1 86.62 285 GLU A N 1
ATOM 2311 C CA . GLU A 1 285 ? 21.312 -33.938 15.555 1 86.62 285 GLU A CA 1
ATOM 2312 C C . GLU A 1 285 ? 21.703 -34.031 14.078 1 86.62 285 GLU A C 1
ATOM 2314 O O . GLU A 1 285 ? 20.828 -34.031 13.203 1 86.62 285 GLU A O 1
ATOM 2319 N N . MET A 1 286 ? 22.906 -34.125 13.852 1 86 286 MET A N 1
ATOM 2320 C CA . MET A 1 286 ? 23.422 -34.312 12.5 1 86 286 MET A CA 1
ATOM 2321 C C . MET A 1 286 ? 22.859 -35.594 11.875 1 86 286 MET A C 1
ATOM 2323 O O . MET A 1 286 ? 22.547 -35.625 10.688 1 86 286 MET A O 1
ATOM 2327 N N . LEU A 1 287 ? 22.625 -36.5 12.703 1 85.81 287 LEU A N 1
ATOM 2328 C CA . LEU A 1 287 ? 22.219 -37.812 12.234 1 85.81 287 LEU A CA 1
ATOM 2329 C C . LEU A 1 287 ? 20.719 -37.844 11.945 1 85.81 287 LEU A C 1
ATOM 2331 O O . LEU A 1 287 ? 20.188 -38.875 11.531 1 85.81 287 LEU A O 1
ATOM 2335 N N . GLN A 1 288 ? 20.188 -36.812 12.086 1 81.81 288 GLN A N 1
ATOM 2336 C CA . GLN A 1 288 ? 18.797 -36.719 11.648 1 81.81 288 GLN A CA 1
ATOM 2337 C C . GLN A 1 288 ? 18.719 -36.344 10.172 1 81.81 288 GLN A C 1
ATOM 2339 O O . GLN A 1 288 ? 17.688 -36.562 9.523 1 81.81 288 GLN A O 1
ATOM 2344 N N . ASP A 1 289 ? 19.719 -35.906 9.68 1 80.31 289 ASP A N 1
ATOM 2345 C CA . ASP A 1 289 ? 19.844 -35.469 8.289 1 80.31 289 ASP A CA 1
ATOM 2346 C C . ASP A 1 289 ? 20.406 -36.594 7.418 1 80.31 289 ASP A C 1
ATOM 2348 O O . ASP A 1 289 ? 21.531 -37.062 7.645 1 80.31 289 ASP A O 1
ATOM 2352 N N . PRO A 1 290 ? 19.719 -36.844 6.441 1 77.06 290 PRO A N 1
ATOM 2353 C CA . PRO A 1 290 ? 20.203 -37.938 5.594 1 77.06 290 PRO A CA 1
ATOM 2354 C C . PRO A 1 290 ? 21.516 -37.625 4.898 1 77.06 290 PRO A C 1
ATOM 2356 O O . PRO A 1 290 ? 22.344 -38.531 4.707 1 77.06 290 PRO A O 1
ATOM 2359 N N . GLU A 1 291 ? 21.656 -36.531 4.613 1 79.44 291 GLU A N 1
ATOM 2360 C CA . GLU A 1 291 ? 22.906 -36.188 3.949 1 79.44 291 GLU A CA 1
ATOM 2361 C C . GLU A 1 291 ? 24.094 -36.281 4.906 1 79.44 291 GLU A C 1
ATOM 2363 O O . GLU A 1 291 ? 25.172 -36.688 4.512 1 79.44 291 GLU A O 1
ATOM 2368 N N . LYS A 1 292 ? 23.859 -35.906 6.059 1 83.81 292 LYS A N 1
ATOM 2369 C CA . LYS A 1 292 ? 24.922 -36 7.066 1 83.81 292 LYS A CA 1
ATOM 2370 C C . LYS A 1 292 ? 25.188 -37.469 7.445 1 83.81 292 LYS A C 1
ATOM 2372 O O . LYS A 1 292 ? 26.328 -37.844 7.707 1 83.81 292 LYS A O 1
ATOM 2377 N N . ILE A 1 293 ? 24.156 -38.125 7.367 1 79.81 293 ILE A N 1
ATOM 2378 C CA . ILE A 1 293 ? 24.328 -39.562 7.617 1 79.81 293 ILE A CA 1
ATOM 2379 C C . ILE A 1 293 ? 25.219 -40.156 6.543 1 79.81 293 ILE A C 1
ATOM 2381 O O . ILE A 1 293 ? 26.109 -40.969 6.855 1 79.81 293 ILE A O 1
ATOM 2385 N N . LYS A 1 294 ? 24.969 -39.812 5.445 1 78.94 294 LYS A N 1
ATOM 2386 C CA . LYS A 1 294 ? 25.797 -40.281 4.336 1 78.94 294 LYS A CA 1
ATOM 2387 C C . LYS A 1 294 ? 27.25 -39.812 4.504 1 78.94 294 LYS A C 1
ATOM 2389 O O . LYS A 1 294 ? 28.172 -40.594 4.262 1 78.94 294 LYS A O 1
ATOM 2394 N N . GLU A 1 295 ? 27.406 -38.656 4.867 1 85.38 295 GLU A N 1
ATOM 2395 C CA . GLU A 1 295 ? 28.734 -38.094 5.086 1 85.38 295 GLU A CA 1
ATOM 2396 C C . GLU A 1 295 ? 29.469 -38.812 6.203 1 85.38 295 GLU A C 1
ATOM 2398 O O . GLU A 1 295 ? 30.672 -39.062 6.102 1 85.38 295 GLU A O 1
ATOM 2403 N N . LEU A 1 296 ? 28.688 -39.25 7.109 1 85.81 296 LEU A N 1
ATOM 2404 C CA . LEU A 1 296 ? 29.297 -39.844 8.305 1 85.81 296 LEU A CA 1
ATOM 2405 C C . LEU A 1 296 ? 29.281 -41.375 8.219 1 85.81 296 LEU A C 1
ATOM 2407 O O . LEU A 1 296 ? 29.734 -42.031 9.148 1 85.81 296 LEU A O 1
ATOM 2411 N N . SER A 1 297 ? 28.797 -41.812 7.16 1 83.56 297 SER A N 1
ATOM 2412 C CA . SER A 1 297 ? 28.578 -43.25 6.961 1 83.56 297 SER A CA 1
ATOM 2413 C C . SER A 1 297 ? 29.859 -44.031 7.215 1 83.56 297 SER A C 1
ATOM 2415 O O . SER A 1 297 ? 29.844 -45.062 7.883 1 83.56 297 SER A O 1
ATOM 2417 N N . PRO A 1 298 ? 30.938 -43.562 6.652 1 85.06 298 PRO A N 1
ATOM 2418 C CA . PRO A 1 298 ? 32.156 -44.312 6.91 1 85.06 298 PRO A CA 1
ATOM 2419 C C . PRO A 1 298 ? 32.5 -44.406 8.398 1 85.06 298 PRO A C 1
ATOM 2421 O O . PRO A 1 298 ? 33 -45.438 8.859 1 85.06 298 PRO A O 1
ATOM 2424 N N . TYR A 1 299 ? 32.188 -43.438 9.195 1 87.94 299 TYR A N 1
ATOM 2425 C CA . TYR A 1 299 ? 32.438 -43.438 10.633 1 87.94 299 TYR A CA 1
ATOM 2426 C C . TYR A 1 299 ? 31.406 -44.25 11.391 1 87.94 299 TYR A C 1
ATOM 2428 O O . TYR A 1 299 ? 31.734 -44.906 12.391 1 87.94 299 TYR A O 1
ATOM 2436 N N . LEU A 1 300 ? 30.266 -44.156 10.867 1 86.38 300 LEU A N 1
ATOM 2437 C CA . LEU A 1 300 ? 29.188 -44.969 11.445 1 86.38 300 LEU A CA 1
ATOM 2438 C C . LEU A 1 300 ? 29.484 -46.438 11.336 1 86.38 300 LEU A C 1
ATOM 2440 O O . LEU A 1 300 ? 29.25 -47.188 12.289 1 86.38 300 LEU A O 1
ATOM 2444 N N . LYS A 1 301 ? 29.953 -46.781 10.234 1 81.69 301 LYS A N 1
ATOM 2445 C CA . LYS A 1 301 ? 30.359 -48.188 10.031 1 81.69 301 LYS A CA 1
ATOM 2446 C C . LYS A 1 301 ? 31.469 -48.594 11 1 81.69 301 LYS A C 1
ATOM 2448 O O . LYS A 1 301 ? 31.469 -49.688 11.531 1 81.69 301 LYS A O 1
ATOM 2453 N N . LYS A 1 302 ? 32.281 -47.656 11.203 1 86 302 LYS A N 1
ATOM 2454 C CA . LYS A 1 302 ? 33.438 -47.906 12.086 1 86 302 LYS A CA 1
ATOM 2455 C C . LYS A 1 302 ? 32.969 -48.125 13.516 1 86 302 LYS A C 1
ATOM 2457 O O . LYS A 1 302 ? 33.594 -48.906 14.258 1 86 302 LYS A O 1
ATOM 2462 N N . VAL A 1 303 ? 31.891 -47.5 13.844 1 86.38 303 VAL A N 1
ATOM 2463 C CA . VAL A 1 303 ? 31.438 -47.625 15.227 1 86.38 303 VAL A CA 1
ATOM 2464 C C . VAL A 1 303 ? 30.359 -48.719 15.328 1 86.38 303 VAL A C 1
ATOM 2466 O O . VAL A 1 303 ? 29.719 -48.844 16.375 1 86.38 303 VAL A O 1
ATOM 2469 N N . GLY A 1 304 ? 30.078 -49.406 14.258 1 80.5 304 GLY A N 1
ATOM 2470 C CA . GLY A 1 304 ? 29.281 -50.625 14.312 1 80.5 304 GLY A CA 1
ATOM 2471 C C . GLY A 1 304 ? 27.875 -50.438 13.758 1 80.5 304 GLY A C 1
ATOM 2472 O O . GLY A 1 304 ? 27 -51.281 14.008 1 80.5 304 GLY A O 1
ATOM 2473 N N . TYR A 1 305 ? 27.641 -49.375 13.219 1 78.88 305 TYR A N 1
ATOM 2474 C CA . TYR A 1 305 ? 26.328 -49.25 12.617 1 78.88 305 TYR A CA 1
ATOM 2475 C C . TYR A 1 305 ? 26.188 -50.094 11.367 1 78.88 305 TYR A C 1
ATOM 2477 O O . TYR A 1 305 ? 26.984 -49.969 10.438 1 78.88 305 TYR A O 1
ATOM 2485 N N . MET A 1 306 ? 25.125 -51.156 11.367 1 70.5 306 MET A N 1
ATOM 2486 C CA . MET A 1 306 ? 24.766 -52 10.227 1 70.5 306 MET A CA 1
ATOM 2487 C C . MET A 1 306 ? 23.328 -51.75 9.805 1 70.5 306 MET A C 1
ATOM 2489 O O . MET A 1 306 ? 22.406 -51.844 10.609 1 70.5 306 MET A O 1
ATOM 2493 N N . PRO A 1 307 ? 23.125 -51.156 8.648 1 59.19 307 PRO A N 1
ATOM 2494 C CA . PRO A 1 307 ? 21.734 -50.969 8.211 1 59.19 307 PRO A CA 1
ATOM 2495 C C . PRO A 1 307 ? 20.984 -52.312 8.047 1 59.19 307 PRO A C 1
ATOM 2497 O O . PRO A 1 307 ? 21.594 -53.312 7.691 1 59.19 307 PRO A O 1
ATOM 2500 N N . SER A 1 308 ? 19.859 -52.625 8.805 1 48.59 308 SER A N 1
ATOM 2501 C CA . SER A 1 308 ? 19.094 -53.875 8.789 1 48.59 308 SER A CA 1
ATOM 2502 C C . SER A 1 308 ? 18.484 -54.125 7.422 1 48.59 308 SER A C 1
ATOM 2504 O O . SER A 1 308 ? 17.766 -53.281 6.883 1 48.59 308 SER A O 1
ATOM 2506 N N . ASN A 1 309 ? 18.969 -54.875 6.594 1 45.72 309 ASN A N 1
ATOM 2507 C CA . ASN A 1 309 ? 18.359 -55.438 5.395 1 45.72 309 ASN A CA 1
ATOM 2508 C C . ASN A 1 309 ? 17.266 -56.469 5.746 1 45.72 309 ASN A C 1
ATOM 2510 O O . ASN A 1 309 ? 16.906 -57.312 4.914 1 45.72 309 ASN A O 1
ATOM 2514 N N . LYS A 1 310 ? 16.797 -56.812 6.836 1 38.22 310 LYS A N 1
ATOM 2515 C CA . LYS A 1 310 ? 16.078 -58.094 7 1 38.22 310 LYS A CA 1
ATOM 2516 C C . LYS A 1 310 ? 14.672 -58 6.395 1 38.22 310 LYS A C 1
ATOM 2518 O O . LYS A 1 310 ? 13.828 -57.219 6.883 1 38.22 310 LYS A O 1
ATOM 2523 N N . LYS A 1 311 ? 14.469 -58.125 5.07 1 38.91 311 LYS A N 1
ATOM 2524 C CA . LYS A 1 311 ? 13.195 -58.75 4.75 1 38.91 311 LYS A CA 1
ATOM 2525 C C . LYS A 1 311 ? 13.102 -60.156 5.375 1 38.91 311 LYS A C 1
ATOM 2527 O O . LYS A 1 311 ? 13.953 -61 5.121 1 38.91 311 LYS A O 1
ATOM 2532 N N . ASP A 1 312 ? 12.484 -60.312 6.527 1 30.41 312 ASP A N 1
ATOM 2533 C CA . ASP A 1 312 ? 11.977 -61.594 6.938 1 30.41 312 ASP A CA 1
ATOM 2534 C C . ASP A 1 312 ? 11.094 -62.219 5.848 1 30.41 312 ASP A C 1
ATOM 2536 O O . ASP A 1 312 ? 10.07 -61.656 5.473 1 30.41 312 ASP A O 1
ATOM 2540 N N . THR A 1 313 ? 11.602 -62.812 4.738 1 29.06 313 THR A N 1
ATOM 2541 C CA . THR A 1 313 ? 10.898 -63.812 3.969 1 29.06 313 THR A CA 1
ATOM 2542 C C . THR A 1 313 ? 10.367 -64.938 4.883 1 29.06 313 THR A C 1
ATOM 2544 O O . THR A 1 313 ? 11.141 -65.688 5.445 1 29.06 313 THR A O 1
ATOM 2547 N N . VAL A 1 314 ? 9.203 -64.688 5.695 1 27.48 314 VAL A N 1
ATOM 2548 C CA . VAL A 1 314 ? 8.367 -65.75 6.219 1 27.48 314 VAL A CA 1
ATOM 2549 C C . VAL A 1 314 ? 7.93 -66.688 5.078 1 27.48 314 VAL A C 1
ATOM 2551 O O . VAL A 1 314 ? 7.418 -66.188 4.059 1 27.48 314 VAL A O 1
ATOM 2554 N N . ASN A 1 315 ? 8.625 -67.812 4.887 1 23.95 315 ASN A N 1
ATOM 2555 C CA . ASN A 1 315 ? 8.25 -69.125 4.41 1 23.95 315 ASN A CA 1
ATOM 2556 C C . ASN A 1 315 ? 6.945 -69.625 5.051 1 23.95 315 ASN A C 1
ATOM 2558 O O . ASN A 1 315 ? 6.883 -69.812 6.266 1 23.95 315 ASN A O 1
ATOM 2562 N N . GLY A 1 316 ? 5.594 -68.875 4.742 1 22.06 316 GLY A N 1
ATOM 2563 C CA . GLY A 1 316 ? 4.551 -69.875 4.402 1 22.06 316 GLY A CA 1
ATOM 2564 C C . GLY A 1 316 ? 4.805 -70.562 3.094 1 22.06 316 GLY A C 1
ATOM 2565 O O . GLY A 1 316 ? 5.59 -70.125 2.264 1 22.06 316 GLY A O 1
ATOM 2566 N N . MET B 1 1 ? 29.891 13.43 7.164 1 23.8 1 MET B N 1
ATOM 2567 C CA . MET B 1 1 ? 29.25 12.359 7.926 1 23.8 1 MET B CA 1
ATOM 2568 C C . MET B 1 1 ? 27.75 12.328 7.652 1 23.8 1 MET B C 1
ATOM 2570 O O . MET B 1 1 ? 27.031 13.273 7.992 1 23.8 1 MET B O 1
ATOM 2574 N N . ARG B 1 2 ? 27.328 11.844 6.531 1 31.59 2 ARG B N 1
ATOM 2575 C CA . ARG B 1 2 ? 25.953 11.82 6.07 1 31.59 2 ARG B CA 1
ATOM 2576 C C . ARG B 1 2 ? 25.016 11.266 7.145 1 31.59 2 ARG B C 1
ATOM 2578 O O . ARG B 1 2 ? 25.234 10.156 7.637 1 31.59 2 ARG B O 1
ATOM 2585 N N . GLU B 1 3 ? 24.578 12.094 7.984 1 34.59 3 GLU B N 1
ATOM 2586 C CA . GLU B 1 3 ? 23.688 11.742 9.07 1 34.59 3 GLU B CA 1
ATOM 2587 C C . GLU B 1 3 ? 22.641 10.719 8.625 1 34.59 3 GLU B C 1
ATOM 2589 O O . GLU B 1 3 ? 21.984 10.906 7.602 1 34.59 3 GLU B O 1
ATOM 2594 N N . LEU B 1 4 ? 23.016 9.5 8.906 1 38.72 4 LEU B N 1
ATOM 2595 C CA . LEU B 1 4 ? 22.125 8.359 8.781 1 38.72 4 LEU B CA 1
ATOM 2596 C C . LEU B 1 4 ? 20.688 8.742 9.148 1 38.72 4 LEU B C 1
ATOM 2598 O O . LEU B 1 4 ? 20.438 9.18 10.273 1 38.72 4 LEU B O 1
ATOM 2602 N N . VAL B 1 5 ? 20.094 9.336 8.32 1 43 5 VAL B N 1
ATOM 2603 C CA . VAL B 1 5 ? 18.688 9.672 8.547 1 43 5 VAL B CA 1
ATOM 2604 C C . VAL B 1 5 ? 17.953 8.461 9.133 1 43 5 VAL B C 1
ATOM 2606 O O . VAL B 1 5 ? 17.906 7.398 8.516 1 43 5 VAL B O 1
ATOM 2609 N N . VAL B 1 6 ? 17.922 8.266 10.422 1 44.06 6 VAL B N 1
ATOM 2610 C CA . VAL B 1 6 ? 17.156 7.258 11.156 1 44.06 6 VAL B CA 1
ATOM 2611 C C . VAL B 1 6 ? 15.711 7.25 10.672 1 44.06 6 VAL B C 1
ATOM 2613 O O . VAL B 1 6 ? 15.211 8.258 10.172 1 44.06 6 VAL B O 1
ATOM 2616 N N . LYS B 1 7 ? 15.125 5.965 10.641 1 47.72 7 LYS B N 1
ATOM 2617 C CA . LYS B 1 7 ? 13.773 5.664 10.172 1 47.72 7 LYS B CA 1
ATOM 2618 C C . LYS B 1 7 ? 12.805 6.781 10.531 1 47.72 7 LYS B C 1
ATOM 2620 O O . LYS B 1 7 ? 12.039 7.246 9.688 1 47.72 7 LYS B O 1
ATOM 2625 N N . ASP B 1 8 ? 12.797 7.125 11.859 1 49 8 ASP B N 1
ATOM 2626 C CA . ASP B 1 8 ? 11.773 8.055 12.336 1 49 8 ASP B CA 1
ATOM 2627 C C . ASP B 1 8 ? 11.883 9.398 11.625 1 49 8 ASP B C 1
ATOM 2629 O O . ASP B 1 8 ? 10.875 9.984 11.227 1 49 8 ASP B O 1
ATOM 2633 N N . ASN B 1 9 ? 13.117 9.695 11.477 1 47.66 9 ASN B N 1
ATOM 2634 C CA . ASN B 1 9 ? 13.336 10.984 10.82 1 47.66 9 ASN B CA 1
ATOM 2635 C C . ASN B 1 9 ? 13.055 10.906 9.328 1 47.66 9 ASN B C 1
ATOM 2637 O O . ASN B 1 9 ? 12.523 11.859 8.742 1 47.66 9 ASN B O 1
ATOM 2641 N N . ALA B 1 10 ? 13.469 9.797 8.828 1 49.09 10 ALA B N 1
ATOM 2642 C CA . ALA B 1 10 ? 13.32 9.633 7.383 1 49.09 10 ALA B CA 1
ATOM 2643 C C . ALA B 1 10 ? 11.852 9.641 6.973 1 49.09 10 ALA B C 1
ATOM 2645 O O . ALA B 1 10 ? 11.492 10.227 5.949 1 49.09 10 ALA B O 1
ATOM 2646 N N . LEU B 1 11 ? 11.133 8.812 7.75 1 52.62 11 LEU B N 1
ATOM 2647 C CA . LEU B 1 11 ? 9.711 8.797 7.438 1 52.62 11 LEU B CA 1
ATOM 2648 C C . LEU B 1 11 ? 9.109 10.195 7.57 1 52.62 11 LEU B C 1
ATOM 2650 O O . LEU B 1 11 ? 8.25 10.586 6.773 1 52.62 11 LEU B O 1
ATOM 2654 N N . ILE B 1 12 ? 9.656 10.844 8.602 1 48.88 12 ILE B N 1
ATOM 2655 C CA . ILE B 1 12 ? 9.172 12.203 8.805 1 48.88 12 ILE B CA 1
ATOM 2656 C C . ILE B 1 12 ? 9.469 13.047 7.562 1 48.88 12 ILE B C 1
ATOM 2658 O O . ILE B 1 12 ? 8.68 13.906 7.18 1 48.88 12 ILE B O 1
ATOM 2662 N N . ASN B 1 13 ? 10.625 12.82 6.973 1 46.78 13 ASN B N 1
ATOM 2663 C CA . ASN B 1 13 ? 11.078 13.664 5.871 1 46.78 13 ASN B CA 1
ATOM 2664 C C . ASN B 1 13 ? 10.258 13.43 4.609 1 46.78 13 ASN B C 1
ATOM 2666 O O . ASN B 1 13 ? 10.102 14.328 3.785 1 46.78 13 ASN B O 1
ATOM 2670 N N . ALA B 1 14 ? 10.211 12.148 4.207 1 48.94 14 ALA B N 1
ATOM 2671 C CA . ALA B 1 14 ? 9.508 11.898 2.951 1 48.94 14 ALA B CA 1
ATOM 2672 C C . ALA B 1 14 ? 8.148 12.594 2.938 1 48.94 14 ALA B C 1
ATOM 2674 O O . ALA B 1 14 ? 7.703 13.078 1.894 1 48.94 14 ALA B O 1
ATOM 2675 N N . SER B 1 15 ? 7.363 12.289 3.951 1 51.53 15 SER B N 1
ATOM 2676 C CA . SER B 1 15 ? 5.914 12.133 3.879 1 51.53 15 SER B CA 1
ATOM 2677 C C . SER B 1 15 ? 5.234 13.453 3.549 1 51.53 15 SER B C 1
ATOM 2679 O O . SER B 1 15 ? 4.098 13.469 3.066 1 51.53 15 SER B O 1
ATOM 2681 N N . TYR B 1 16 ? 5.805 14.773 3.922 1 61.94 16 TYR B N 1
ATOM 2682 C CA . TYR B 1 16 ? 4.68 15.617 4.305 1 61.94 16 TYR B CA 1
ATOM 2683 C C . TYR B 1 16 ? 4.348 16.609 3.197 1 61.94 16 TYR B C 1
ATOM 2685 O O . TYR B 1 16 ? 3.754 17.672 3.455 1 61.94 16 TYR B O 1
ATOM 2693 N N . ASN B 1 17 ? 4.812 16.078 1.925 1 80.12 17 ASN B N 1
ATOM 2694 C CA . ASN B 1 17 ? 4.367 17.016 0.898 1 80.12 17 ASN B CA 1
ATOM 2695 C C . ASN B 1 17 ? 2.959 16.672 0.409 1 80.12 17 ASN B C 1
ATOM 2697 O O . ASN B 1 17 ? 2.783 16.234 -0.724 1 80.12 17 ASN B O 1
ATOM 2701 N N . LEU B 1 18 ? 2.068 16.891 1.251 1 90.06 18 LEU B N 1
ATOM 2702 C CA . LEU B 1 18 ? 0.658 16.703 0.934 1 90.06 18 LEU B CA 1
ATOM 2703 C C . LEU B 1 18 ? -0.024 18.031 0.636 1 90.06 18 LEU B C 1
ATOM 2705 O O . LEU B 1 18 ? 0.264 19.031 1.284 1 90.06 18 LEU B O 1
ATOM 2709 N N . ASP B 1 19 ? -0.839 18.031 -0.308 1 91.56 19 ASP B N 1
ATOM 2710 C CA . ASP B 1 19 ? -1.614 19.25 -0.542 1 91.56 19 ASP B CA 1
ATOM 2711 C C . ASP B 1 19 ? -2.689 19.438 0.528 1 91.56 19 ASP B C 1
ATOM 2713 O O . ASP B 1 19 ? -2.859 18.578 1.395 1 91.56 19 ASP B O 1
ATOM 2717 N N . LEU B 1 20 ? -3.338 20.578 0.439 1 94.25 20 LEU B N 1
ATOM 2718 C CA . LEU B 1 20 ? -4.254 20.984 1.498 1 94.25 20 LEU B CA 1
ATOM 2719 C C . LEU B 1 20 ? -5.383 19.969 1.658 1 94.25 20 LEU B C 1
ATOM 2721 O O . LEU B 1 20 ? -5.668 19.531 2.771 1 94.25 20 LEU B O 1
ATOM 2725 N N . VAL B 1 21 ? -6.023 19.594 0.573 1 95.88 21 VAL B N 1
ATOM 2726 C CA . VAL B 1 21 ? -7.18 18.703 0.649 1 95.88 21 VAL B CA 1
ATOM 2727 C C . VAL B 1 21 ? -6.742 17.328 1.145 1 95.88 21 VAL B C 1
ATOM 2729 O O . VAL B 1 21 ? -7.457 16.672 1.912 1 95.88 21 VAL B O 1
ATOM 2732 N N . GLU B 1 22 ? -5.566 16.844 0.717 1 95.44 22 GLU B N 1
ATOM 2733 C CA . GLU B 1 22 ? -5.008 15.594 1.218 1 95.44 22 GLU B CA 1
ATOM 2734 C C . GLU B 1 22 ? -4.809 15.648 2.73 1 95.44 22 GLU B C 1
ATOM 2736 O O . GLU B 1 22 ? -5.137 14.688 3.438 1 95.44 22 GLU B O 1
ATOM 2741 N N . GLN B 1 23 ? -4.258 16.719 3.205 1 93.69 23 GLN B N 1
ATOM 2742 C CA . GLN B 1 23 ? -4.055 16.875 4.641 1 93.69 23 GLN B CA 1
ATOM 2743 C C . GLN B 1 23 ? -5.383 16.875 5.391 1 93.69 23 GLN B C 1
ATOM 2745 O O . GLN B 1 23 ? -5.516 16.219 6.426 1 93.69 23 GLN B O 1
ATOM 2750 N N . ARG B 1 24 ? -6.301 17.609 4.852 1 95.81 24 ARG B N 1
ATOM 2751 C CA . ARG B 1 24 ? -7.621 17.672 5.473 1 95.81 24 ARG B CA 1
ATOM 2752 C C . ARG B 1 24 ? -8.281 16.297 5.488 1 95.81 24 ARG B C 1
ATOM 2754 O O . ARG B 1 24 ? -8.93 15.93 6.465 1 95.81 24 ARG B O 1
ATOM 2761 N N . LEU B 1 25 ? -8.109 15.578 4.422 1 96.75 25 LEU B N 1
ATOM 2762 C CA . LEU B 1 25 ? -8.617 14.211 4.355 1 96.75 25 LEU B CA 1
ATOM 2763 C C . LEU B 1 25 ? -8.023 13.352 5.461 1 96.75 25 LEU B C 1
ATOM 2765 O O . LEU B 1 25 ? -8.742 12.633 6.16 1 96.75 25 LEU B O 1
ATOM 2769 N N . ILE B 1 26 ? -6.727 13.438 5.625 1 94.38 26 ILE B N 1
ATOM 2770 C CA . ILE B 1 26 ? -6.027 12.664 6.645 1 94.38 26 ILE B CA 1
ATOM 2771 C C . ILE B 1 26 ? -6.52 13.062 8.031 1 94.38 26 ILE B C 1
ATOM 2773 O O . ILE B 1 26 ? -6.793 12.203 8.875 1 94.38 26 ILE B O 1
ATOM 2777 N N . LEU B 1 27 ? -6.633 14.312 8.25 1 94.12 27 LEU B N 1
ATOM 2778 C CA . LEU B 1 27 ? -7.078 14.805 9.555 1 94.12 27 LEU B CA 1
ATOM 2779 C C . LEU B 1 27 ? -8.492 14.328 9.859 1 94.12 27 LEU B C 1
ATOM 2781 O O . LEU B 1 27 ? -8.789 13.938 10.992 1 94.12 27 LEU B O 1
ATOM 2785 N N . LEU B 1 28 ? -9.367 14.359 8.867 1 95.75 28 LEU B N 1
ATOM 2786 C CA . LEU B 1 28 ? -10.727 13.852 9.031 1 95.75 28 LEU B CA 1
ATOM 2787 C C . LEU B 1 28 ? -10.711 12.359 9.359 1 95.75 28 LEU B C 1
ATOM 2789 O O . LEU B 1 28 ? -11.469 11.898 10.211 1 95.75 28 LEU B O 1
ATOM 2793 N N . ALA B 1 29 ? -9.867 11.641 8.648 1 95 29 ALA B N 1
ATOM 2794 C CA . ALA B 1 29 ? -9.758 10.211 8.891 1 95 29 ALA B CA 1
ATOM 2795 C C . ALA B 1 29 ? -9.297 9.93 10.32 1 95 29 ALA B C 1
ATOM 2797 O O . ALA B 1 29 ? -9.797 9.008 10.969 1 95 29 ALA B O 1
ATOM 2798 N N . ILE B 1 30 ? -8.352 10.711 10.773 1 92.12 30 ILE B N 1
ATOM 2799 C CA . ILE B 1 30 ? -7.805 10.555 12.109 1 92.12 30 ILE B CA 1
ATOM 2800 C C . ILE B 1 30 ? -8.898 10.789 13.148 1 92.12 30 ILE B C 1
ATOM 2802 O O . ILE B 1 30 ? -9.047 10 14.094 1 92.12 30 ILE B O 1
ATOM 2806 N N . VAL B 1 31 ? -9.617 11.82 12.977 1 90.19 31 VAL B N 1
ATOM 2807 C CA . VAL B 1 31 ? -10.664 12.18 13.922 1 90.19 31 VAL B CA 1
ATOM 2808 C C . VAL B 1 31 ? -11.758 11.102 13.906 1 90.19 31 VAL B C 1
ATOM 2810 O O . VAL B 1 31 ? -12.281 10.734 14.961 1 90.19 31 VAL B O 1
ATOM 2813 N N . GLU B 1 32 ? -12.086 10.625 12.742 1 88.31 32 GLU B N 1
ATOM 2814 C CA . GLU B 1 32 ? -13.062 9.547 12.625 1 88.31 32 GLU B CA 1
ATOM 2815 C C . GLU B 1 32 ? -12.594 8.289 13.344 1 88.31 32 GLU B C 1
ATOM 2817 O O . GLU B 1 32 ? -13.391 7.613 14.008 1 88.31 32 GLU B O 1
ATOM 2822 N N . ALA B 1 33 ? -11.367 7.969 13.156 1 90.31 33 ALA B N 1
ATOM 2823 C CA . ALA B 1 33 ? -10.797 6.797 13.82 1 90.31 33 ALA B CA 1
ATOM 2824 C C . ALA B 1 33 ? -10.883 6.926 15.336 1 90.31 33 ALA B C 1
ATOM 2826 O O . ALA B 1 33 ? -11.195 5.957 16.031 1 90.31 33 ALA B O 1
ATOM 2827 N N . ARG B 1 34 ? -10.633 8.023 15.805 1 87 34 ARG B N 1
ATOM 2828 C CA . ARG B 1 34 ? -10.688 8.273 17.25 1 87 34 ARG B CA 1
ATOM 2829 C C . ARG B 1 34 ? -12.117 8.18 17.766 1 87 34 ARG B C 1
ATOM 2831 O O . ARG B 1 34 ? -12.367 7.52 18.781 1 87 34 ARG B O 1
ATOM 2838 N N . GLU B 1 35 ? -12.992 8.789 17.109 1 86 35 GLU B N 1
ATOM 2839 C CA . GLU B 1 35 ? -14.383 8.867 17.547 1 86 35 GLU B CA 1
ATOM 2840 C C . GLU B 1 35 ? -15.062 7.504 17.484 1 86 35 GLU B C 1
ATOM 2842 O O . GLU B 1 35 ? -15.906 7.18 18.312 1 86 35 GLU B O 1
ATOM 2847 N N . SER B 1 36 ? -14.695 6.738 16.531 1 85.25 36 SER B N 1
ATOM 2848 C CA . SER B 1 36 ? -15.312 5.426 16.359 1 85.25 36 SER B CA 1
ATOM 2849 C C . SER B 1 36 ? -14.641 4.383 17.25 1 85.25 36 SER B C 1
ATOM 2851 O O . SER B 1 36 ? -15.18 3.293 17.453 1 85.25 36 SER B O 1
ATOM 2853 N N . GLY B 1 37 ? -13.438 4.625 17.734 1 85.62 37 GLY B N 1
ATOM 2854 C CA . GLY B 1 37 ? -12.703 3.689 18.578 1 85.62 37 GLY B CA 1
ATOM 2855 C C . GLY B 1 37 ? -12 2.607 17.781 1 85.62 37 GLY B C 1
ATOM 2856 O O . GLY B 1 37 ? -11.414 1.688 18.359 1 85.62 37 GLY B O 1
ATOM 2857 N N . LYS B 1 38 ? -12.086 2.594 16.531 1 83 38 LYS B N 1
ATOM 2858 C CA . LYS B 1 38 ? -11.484 1.569 15.688 1 83 38 LYS B CA 1
ATOM 2859 C C . LYS B 1 38 ? -9.961 1.691 15.672 1 83 38 LYS B C 1
ATOM 2861 O O . LYS B 1 38 ? -9.258 0.71 15.43 1 83 38 LYS B O 1
ATOM 2866 N N . GLY B 1 39 ? -9.422 2.838 15.961 1 86.44 39 GLY B N 1
ATOM 2867 C CA . GLY B 1 39 ? -7.984 3.066 15.898 1 86.44 39 GLY B CA 1
ATOM 2868 C C . GLY B 1 39 ? -7.449 3.137 14.484 1 86.44 39 GLY B C 1
ATOM 2869 O O . GLY B 1 39 ? -8.219 3.146 13.523 1 86.44 39 GLY B O 1
ATOM 2870 N N . ILE B 1 40 ? -6.152 3.287 14.352 1 91.62 40 ILE B N 1
ATOM 2871 C CA . ILE B 1 40 ? -5.477 3.41 13.07 1 91.62 40 ILE B CA 1
ATOM 2872 C C . ILE B 1 40 ? -4.527 2.23 12.867 1 91.62 40 ILE B C 1
ATOM 2874 O O . ILE B 1 40 ? -3.678 1.958 13.719 1 91.62 40 ILE B O 1
ATOM 2878 N N . ASN B 1 41 ? -4.762 1.468 11.844 1 94.31 41 ASN B N 1
ATOM 2879 C CA . ASN B 1 41 ? -3.875 0.357 11.516 1 94.31 41 ASN B CA 1
ATOM 2880 C C . ASN B 1 41 ? -3.738 0.174 10.008 1 94.31 41 ASN B C 1
ATOM 2882 O O . ASN B 1 41 ? -4.371 0.894 9.227 1 94.31 41 ASN B O 1
ATOM 2886 N N . ALA B 1 42 ? -2.926 -0.733 9.602 1 95.56 42 ALA B N 1
ATOM 2887 C CA . ALA B 1 42 ? -2.609 -0.905 8.188 1 95.56 42 ALA B CA 1
ATOM 2888 C C . ALA B 1 42 ? -3.484 -1.983 7.555 1 95.56 42 ALA B C 1
ATOM 2890 O O . ALA B 1 42 ? -3.176 -2.486 6.473 1 95.56 42 ALA B O 1
ATOM 2891 N N . ASN B 1 43 ? -4.574 -2.408 8.164 1 94.75 43 ASN B N 1
ATOM 2892 C CA . ASN B 1 43 ? -5.375 -3.527 7.68 1 94.75 43 ASN B CA 1
ATOM 2893 C C . ASN B 1 43 ? -6.812 -3.104 7.391 1 94.75 43 ASN B C 1
ATOM 2895 O O . ASN B 1 43 ? -7.457 -3.648 6.492 1 94.75 43 ASN B O 1
ATOM 2899 N N . ASP B 1 44 ? -7.23 -2.176 8.188 1 93.62 44 ASP B N 1
ATOM 2900 C CA . ASP B 1 44 ? -8.648 -1.826 8.117 1 93.62 44 ASP B CA 1
ATOM 2901 C C . ASP B 1 44 ? -8.844 -0.438 7.512 1 93.62 44 ASP B C 1
ATOM 2903 O O . ASP B 1 44 ? -8.086 0.49 7.82 1 93.62 44 ASP B O 1
ATOM 2907 N N . PRO B 1 45 ? -9.828 -0.322 6.691 1 95.38 45 PRO B N 1
ATOM 2908 C CA . PRO B 1 45 ? -10.062 0.984 6.07 1 95.38 45 PRO B CA 1
ATOM 2909 C C . PRO B 1 45 ? -10.656 2.004 7.039 1 95.38 45 PRO B C 1
ATOM 2911 O O . PRO B 1 45 ? -11.445 1.64 7.914 1 95.38 45 PRO B O 1
ATOM 2914 N N . LEU B 1 46 ? -10.266 3.232 6.863 1 96.12 46 LEU B N 1
ATOM 2915 C CA . LEU B 1 46 ? -10.922 4.371 7.496 1 96.12 46 LEU B CA 1
ATOM 2916 C C . LEU B 1 46 ? -11.914 5.023 6.543 1 96.12 46 LEU B C 1
ATOM 2918 O O . LEU B 1 46 ? -11.656 5.129 5.344 1 96.12 46 LEU B O 1
ATOM 2922 N N . THR B 1 47 ? -13.016 5.492 7.125 1 96.31 47 THR B N 1
ATOM 2923 C CA . THR B 1 47 ? -14.094 6.051 6.316 1 96.31 47 THR B CA 1
ATOM 2924 C C . THR B 1 47 ? -14.234 7.551 6.559 1 96.31 47 THR B C 1
ATOM 2926 O O . THR B 1 47 ? -14.234 8 7.707 1 96.31 47 THR B O 1
ATOM 2929 N N . VAL B 1 48 ? -14.328 8.281 5.473 1 97.44 48 VAL B N 1
ATOM 2930 C CA . VAL B 1 48 ? -14.547 9.719 5.562 1 97.44 48 VAL B CA 1
ATOM 2931 C C . VAL B 1 48 ? -15.766 10.109 4.73 1 97.44 48 VAL B C 1
ATOM 2933 O O . VAL B 1 48 ? -15.844 9.789 3.543 1 97.44 48 VAL B O 1
ATOM 2936 N N . HIS B 1 49 ? -16.656 10.805 5.391 1 97.25 49 HIS B N 1
ATOM 2937 C CA . HIS B 1 49 ? -17.859 11.289 4.719 1 97.25 49 HIS B CA 1
ATOM 2938 C C . HIS B 1 49 ? -17.656 12.688 4.148 1 97.25 49 HIS B C 1
ATOM 2940 O O . HIS B 1 49 ? -17.031 13.539 4.789 1 97.25 49 HIS B O 1
ATOM 2946 N N . ALA B 1 50 ? -18.188 12.859 2.943 1 97.88 50 ALA B N 1
ATOM 2947 C CA . ALA B 1 50 ? -18.156 14.203 2.361 1 97.88 50 ALA B CA 1
ATOM 2948 C C . ALA B 1 50 ? -18.797 15.219 3.289 1 97.88 50 ALA B C 1
ATOM 2950 O O . ALA B 1 50 ? -18.359 16.375 3.355 1 97.88 50 ALA B O 1
ATOM 2951 N N . GLU B 1 51 ? -19.797 14.859 3.973 1 97.06 51 GLU B N 1
ATOM 2952 C CA . GLU B 1 51 ? -20.5 15.75 4.898 1 97.06 51 GLU B CA 1
ATOM 2953 C C . GLU B 1 51 ? -19.547 16.266 5.984 1 97.06 51 GLU B C 1
ATOM 2955 O O . GLU B 1 51 ? -19.656 17.422 6.398 1 97.06 51 GLU B O 1
ATOM 2960 N N . SER B 1 52 ? -18.688 15.398 6.504 1 95.75 52 SER B N 1
ATOM 2961 C CA . SER B 1 52 ? -17.719 15.82 7.5 1 95.75 52 SER B CA 1
ATOM 2962 C C . SER B 1 52 ? -16.781 16.891 6.945 1 95.75 52 SER B C 1
ATOM 2964 O O . SER B 1 52 ? -16.422 17.844 7.652 1 95.75 52 SER B O 1
ATOM 2966 N N . TYR B 1 53 ? -16.406 16.688 5.688 1 97.56 53 TYR B N 1
ATOM 2967 C CA . TYR B 1 53 ? -15.555 17.656 5.012 1 97.56 53 TYR B CA 1
ATOM 2968 C C . TYR B 1 53 ? -16.25 19.016 4.875 1 97.56 53 TYR B C 1
ATOM 2970 O O . TYR B 1 53 ? -15.648 20.062 5.109 1 97.56 53 TYR B O 1
ATOM 2978 N N . ILE B 1 54 ? -17.484 19.016 4.523 1 97.06 54 ILE B N 1
ATOM 2979 C CA . ILE B 1 54 ? -18.297 20.203 4.367 1 97.06 54 ILE B CA 1
ATOM 2980 C C . ILE B 1 54 ? -18.453 20.922 5.711 1 97.06 54 ILE B C 1
ATOM 2982 O O . ILE B 1 54 ? -18.156 22.109 5.824 1 97.06 54 ILE B O 1
ATOM 2986 N N . ASN B 1 55 ? -18.828 20.203 6.711 1 95.31 55 ASN B N 1
ATOM 2987 C CA . ASN B 1 55 ? -19.125 20.781 8.023 1 95.31 55 ASN B CA 1
ATOM 2988 C C . ASN B 1 55 ? -17.875 21.312 8.703 1 95.31 55 ASN B C 1
ATOM 2990 O O . ASN B 1 55 ? -17.922 22.359 9.359 1 95.31 55 ASN B O 1
ATOM 2994 N N . GLN B 1 56 ? -16.812 20.625 8.492 1 94.94 56 GLN B N 1
ATOM 2995 C CA . GLN B 1 56 ? -15.586 20.969 9.203 1 94.94 56 GLN B CA 1
ATOM 2996 C C . GLN B 1 56 ? -14.867 22.141 8.523 1 94.94 56 GLN B C 1
ATOM 2998 O O . GLN B 1 56 ? -14.305 23 9.195 1 94.94 56 GLN B O 1
ATOM 3003 N N . PHE B 1 57 ? -14.891 22.172 7.199 1 96.12 57 PHE B N 1
ATOM 3004 C CA . PHE B 1 57 ? -14.016 23.109 6.504 1 96.12 57 PHE B CA 1
ATOM 3005 C C . PHE B 1 57 ? -14.828 24.094 5.676 1 96.12 57 PHE B C 1
ATOM 3007 O O . PHE B 1 57 ? -14.266 24.938 4.977 1 96.12 57 PHE B O 1
ATOM 3014 N N . GLY B 1 58 ? -16.109 24.016 5.66 1 93.81 58 GLY B N 1
ATOM 3015 C CA . GLY B 1 58 ? -16.969 24.969 4.973 1 93.81 58 GLY B CA 1
ATOM 3016 C C . GLY B 1 58 ? -16.906 24.844 3.461 1 93.81 58 GLY B C 1
ATOM 3017 O O . GLY B 1 58 ? -16.984 25.844 2.75 1 93.81 58 GLY B O 1
ATOM 3018 N N . VAL B 1 59 ? -16.688 23.688 3.043 1 93.56 59 VAL B N 1
ATOM 3019 C CA . VAL B 1 59 ? -16.594 23.438 1.607 1 93.56 59 VAL B CA 1
ATOM 3020 C C . VAL B 1 59 ? -17.984 23.266 1.012 1 93.56 59 VAL B C 1
ATOM 3022 O O . VAL B 1 59 ? -18.891 22.766 1.684 1 93.56 59 VAL B O 1
ATOM 3025 N N . HIS B 1 60 ? -18.078 23.688 -0.246 1 94.69 60 HIS B N 1
ATOM 3026 C CA . HIS B 1 60 ? -19.359 23.594 -0.917 1 94.69 60 HIS B CA 1
ATOM 3027 C C . HIS B 1 60 ? -19.766 22.141 -1.134 1 94.69 60 HIS B C 1
ATOM 3029 O O . HIS B 1 60 ? -18.953 21.312 -1.545 1 94.69 60 HIS B O 1
ATOM 3035 N N . ARG B 1 61 ? -21.078 21.891 -0.978 1 92.44 61 ARG B N 1
ATOM 3036 C CA . ARG B 1 61 ? -21.625 20.547 -0.987 1 92.44 61 ARG B CA 1
ATOM 3037 C C . ARG B 1 61 ? -21.406 19.875 -2.338 1 92.44 61 ARG B C 1
ATOM 3039 O O . ARG B 1 61 ? -21.125 18.688 -2.402 1 92.44 61 ARG B O 1
ATOM 3046 N N . ASN B 1 62 ? -21.422 20.625 -3.385 1 92.44 62 ASN B N 1
ATOM 3047 C CA . ASN B 1 62 ? -21.391 20.062 -4.73 1 92.44 62 ASN B CA 1
ATOM 3048 C C . ASN B 1 62 ? -19.984 19.641 -5.129 1 92.44 62 ASN B C 1
ATOM 3050 O O . ASN B 1 62 ? -19.812 18.844 -6.055 1 92.44 62 ASN B O 1
ATOM 3054 N N . THR B 1 63 ? -19.031 20.109 -4.414 1 96.38 63 THR B N 1
ATOM 3055 C CA . THR B 1 63 ? -17.656 19.844 -4.836 1 96.38 63 THR B CA 1
ATOM 3056 C C . THR B 1 63 ? -16.938 18.969 -3.807 1 96.38 63 THR B C 1
ATOM 3058 O O . THR B 1 63 ? -15.875 18.406 -4.094 1 96.38 63 THR B O 1
ATOM 3061 N N . ALA B 1 64 ? -17.516 18.844 -2.658 1 97.38 64 ALA B N 1
ATOM 3062 C CA . ALA B 1 64 ? -16.844 18.234 -1.515 1 97.38 64 ALA B CA 1
ATOM 3063 C C . ALA B 1 64 ? -16.453 16.797 -1.809 1 97.38 64 ALA B C 1
ATOM 3065 O O . ALA B 1 64 ? -15.305 16.391 -1.605 1 97.38 64 ALA B O 1
ATOM 3066 N N . TYR B 1 65 ? -17.391 16.062 -2.35 1 97.94 65 TYR B N 1
ATOM 3067 C CA . TYR B 1 65 ? -17.156 14.633 -2.582 1 97.94 65 TYR B CA 1
ATOM 3068 C C . TYR B 1 65 ? -16.094 14.43 -3.652 1 97.94 65 TYR B C 1
ATOM 3070 O O . TYR B 1 65 ? -15.188 13.609 -3.488 1 97.94 65 TYR B O 1
ATOM 3078 N N . GLN B 1 66 ? -16.203 15.164 -4.664 1 98 66 GLN B N 1
ATOM 3079 C CA . GLN B 1 66 ? -15.219 15.055 -5.734 1 98 66 GLN B CA 1
ATOM 3080 C C . GLN B 1 66 ? -13.828 15.438 -5.242 1 98 66 GLN B C 1
ATOM 3082 O O . GLN B 1 66 ? -12.836 14.82 -5.621 1 98 66 GLN B O 1
ATOM 3087 N N . ALA B 1 67 ? -13.773 16.469 -4.453 1 97.62 67 ALA B N 1
ATOM 3088 C CA . ALA B 1 67 ? -12.5 16.891 -3.887 1 97.62 67 ALA B CA 1
ATOM 3089 C C . ALA B 1 67 ? -11.867 15.766 -3.062 1 97.62 67 ALA B C 1
ATOM 3091 O O . ALA B 1 67 ? -10.664 15.508 -3.164 1 97.62 67 ALA B O 1
ATOM 3092 N N . LEU B 1 68 ? -12.656 15.109 -2.268 1 98.19 68 LEU B N 1
ATOM 3093 C CA . LEU B 1 68 ? -12.164 14.016 -1.442 1 98.19 68 LEU B CA 1
ATOM 3094 C C . LEU B 1 68 ? -11.734 12.836 -2.311 1 98.19 68 LEU B C 1
ATOM 3096 O O . LEU B 1 68 ? -10.711 12.195 -2.031 1 98.19 68 LEU B O 1
ATOM 3100 N N . LYS B 1 69 ? -12.477 12.539 -3.312 1 97.94 69 LYS B N 1
ATOM 3101 C CA . LYS B 1 69 ? -12.102 11.477 -4.238 1 97.94 69 LYS B CA 1
ATOM 3102 C C . LYS B 1 69 ? -10.758 11.766 -4.902 1 97.94 69 LYS B C 1
ATOM 3104 O O . LYS B 1 69 ? -9.906 10.883 -4.996 1 97.94 69 LYS B O 1
ATOM 3109 N N . ASP B 1 70 ? -10.633 12.977 -5.344 1 97.94 70 ASP B N 1
ATOM 3110 C CA . ASP B 1 70 ? -9.383 13.391 -5.973 1 97.94 70 ASP B CA 1
ATOM 3111 C C . ASP B 1 70 ? -8.219 13.297 -4.996 1 97.94 70 ASP B C 1
ATOM 3113 O O . ASP B 1 70 ? -7.129 12.852 -5.363 1 97.94 70 ASP B O 1
ATOM 3117 N N . ALA B 1 71 ? -8.453 13.719 -3.816 1 97.31 71 ALA B N 1
ATOM 3118 C CA . ALA B 1 71 ? -7.418 13.633 -2.785 1 97.31 71 ALA B CA 1
ATOM 3119 C C . ALA B 1 71 ? -7.023 12.188 -2.518 1 97.31 71 ALA B C 1
ATOM 3121 O O . ALA B 1 71 ? -5.844 11.883 -2.324 1 97.31 71 ALA B O 1
ATOM 3122 N N . CYS B 1 72 ? -8.016 11.297 -2.506 1 97.81 72 CYS B N 1
ATOM 3123 C CA . CYS B 1 72 ? -7.746 9.875 -2.336 1 97.81 72 CYS B CA 1
ATOM 3124 C C . CYS B 1 72 ? -6.875 9.344 -3.467 1 97.81 72 CYS B C 1
ATOM 3126 O O . CYS B 1 72 ? -5.926 8.602 -3.227 1 97.81 72 CYS B O 1
ATOM 3128 N N . ASN B 1 73 ? -7.238 9.727 -4.633 1 97.69 73 ASN B N 1
ATOM 3129 C CA . ASN B 1 73 ? -6.469 9.297 -5.793 1 97.69 73 ASN B CA 1
ATOM 3130 C C . ASN B 1 73 ? -5.035 9.812 -5.742 1 97.69 73 ASN B C 1
ATOM 3132 O O . ASN B 1 73 ? -4.098 9.086 -6.074 1 97.69 73 ASN B O 1
ATOM 3136 N N . ASP B 1 74 ? -4.906 11.023 -5.375 1 96 74 ASP B N 1
ATOM 3137 C CA . ASP B 1 74 ? -3.57 11.602 -5.254 1 96 74 ASP B CA 1
ATOM 3138 C C . ASP B 1 74 ? -2.76 10.891 -4.176 1 96 74 ASP B C 1
ATOM 3140 O O . ASP B 1 74 ? -1.586 10.57 -4.383 1 96 74 ASP B O 1
ATOM 3144 N N . LEU B 1 75 ? -3.398 10.672 -3.072 1 95.38 75 LEU B N 1
ATOM 3145 C CA . LEU B 1 75 ? -2.738 9.977 -1.974 1 95.38 75 LEU B CA 1
ATOM 3146 C C . LEU B 1 75 ? -2.334 8.562 -2.391 1 95.38 75 LEU B C 1
ATOM 3148 O O . LEU B 1 75 ? -1.282 8.07 -1.982 1 95.38 75 LEU B O 1
ATOM 3152 N N . PHE B 1 76 ? -3.193 7.91 -3.148 1 97.38 76 PHE B N 1
ATOM 3153 C CA . PHE B 1 76 ? -2.932 6.566 -3.65 1 97.38 76 PHE B CA 1
ATOM 3154 C C . PHE B 1 76 ? -1.683 6.551 -4.523 1 97.38 76 PHE B C 1
ATOM 3156 O O . PHE B 1 76 ? -0.931 5.57 -4.523 1 97.38 76 PHE B O 1
ATOM 3163 N N . ALA B 1 77 ? -1.45 7.625 -5.227 1 95.25 77 ALA B N 1
ATOM 3164 C CA . ALA B 1 77 ? -0.327 7.715 -6.156 1 95.25 77 ALA B CA 1
ATOM 3165 C C . ALA B 1 77 ? 0.955 8.109 -5.43 1 95.25 77 ALA B C 1
ATOM 3167 O O . ALA B 1 77 ? 2.057 7.902 -5.941 1 95.25 77 ALA B O 1
ATOM 3168 N N . ARG B 1 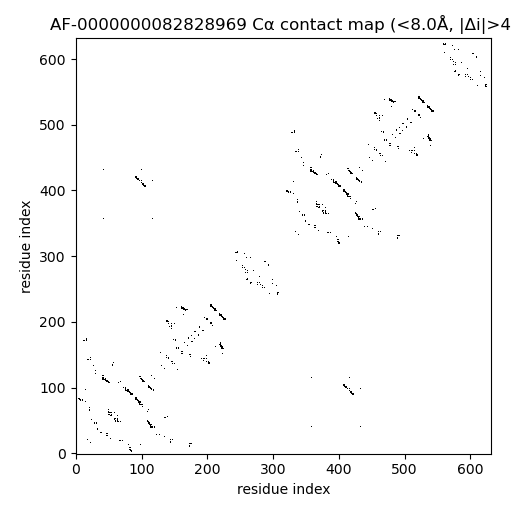78 ? 0.823 8.617 -4.297 1 91.69 78 ARG B N 1
ATOM 3169 C CA . ARG B 1 78 ? 1.981 9.148 -3.586 1 91.69 78 ARG B CA 1
ATOM 3170 C C . ARG B 1 78 ? 2.855 8.023 -3.045 1 91.69 78 ARG B C 1
ATOM 3172 O O . ARG B 1 78 ? 2.348 6.969 -2.656 1 91.69 78 ARG B O 1
ATOM 3179 N N . GLN B 1 79 ? 4.09 8.305 -3.068 1 91.25 79 GLN B N 1
ATOM 3180 C CA . GLN B 1 79 ? 5.105 7.406 -2.537 1 91.25 79 GLN B CA 1
ATOM 3181 C C . GLN B 1 79 ? 6.273 8.18 -1.94 1 91.25 79 GLN B C 1
ATOM 3183 O O . GLN B 1 79 ? 6.422 9.383 -2.191 1 91.25 79 GLN B O 1
ATOM 3188 N N . PHE B 1 80 ? 7.039 7.535 -1.077 1 87.38 80 PHE B N 1
ATOM 3189 C CA . PHE B 1 80 ? 8.242 8.148 -0.528 1 87.38 80 PHE B CA 1
ATOM 3190 C C . PHE B 1 80 ? 9.328 7.098 -0.312 1 87.38 80 PHE B C 1
ATOM 3192 O O . PHE B 1 80 ? 9.047 5.898 -0.267 1 87.38 80 PHE B O 1
ATOM 3199 N N . SER B 1 81 ? 10.523 7.594 -0.278 1 89.12 81 SER B N 1
ATOM 3200 C CA . SER B 1 81 ? 11.68 6.723 -0.063 1 89.12 81 SER B CA 1
ATOM 3201 C C . SER B 1 81 ? 12.398 7.078 1.231 1 89.12 81 SER B C 1
ATOM 3203 O O . SER B 1 81 ? 12.391 8.234 1.662 1 89.12 81 SER B O 1
ATOM 3205 N N . TYR B 1 82 ? 12.945 6.047 1.843 1 85.81 82 TYR B N 1
ATOM 3206 C CA . TYR B 1 82 ? 13.789 6.277 3.012 1 85.81 82 TYR B CA 1
ATOM 3207 C C . TYR B 1 82 ? 14.859 5.203 3.127 1 85.81 82 TYR B C 1
ATOM 3209 O O . TYR B 1 82 ? 14.805 4.176 2.447 1 85.81 82 TYR B O 1
ATOM 3217 N N . GLN B 1 83 ? 15.859 5.527 3.912 1 88.56 83 GLN B N 1
ATOM 3218 C CA . GLN B 1 83 ? 16.984 4.609 4.105 1 88.56 83 GLN B CA 1
ATOM 3219 C C . GLN B 1 83 ? 17.219 4.328 5.586 1 88.56 83 GLN B C 1
ATOM 3221 O O . GLN B 1 83 ? 16.922 5.176 6.438 1 88.56 83 GLN B O 1
ATOM 3226 N N . LYS B 1 84 ? 17.703 3.113 5.801 1 86.88 84 LYS B N 1
ATOM 3227 C CA . LYS B 1 84 ? 18.141 2.719 7.141 1 86.88 84 LYS B CA 1
ATOM 3228 C C . LYS B 1 84 ? 19.406 1.878 7.086 1 86.88 84 LYS B C 1
ATOM 3230 O O . LYS B 1 84 ? 19.734 1.296 6.047 1 86.88 84 LYS B O 1
ATOM 3235 N N . ILE B 1 85 ? 20.109 1.971 8.172 1 90.19 85 ILE B N 1
ATOM 3236 C CA . ILE B 1 85 ? 21.281 1.12 8.312 1 90.19 85 ILE B CA 1
ATOM 3237 C C . ILE B 1 85 ? 20.938 -0.106 9.148 1 90.19 85 ILE B C 1
ATOM 3239 O O . ILE B 1 85 ? 20.406 0.022 10.258 1 90.19 85 ILE B O 1
ATOM 3243 N N . ASN B 1 86 ? 21.156 -1.218 8.57 1 89.94 86 ASN B N 1
ATOM 3244 C CA . ASN B 1 86 ? 20.797 -2.418 9.32 1 89.94 86 ASN B CA 1
ATOM 3245 C C . ASN B 1 86 ? 21.891 -2.799 10.32 1 89.94 86 ASN B C 1
ATOM 3247 O O . ASN B 1 86 ? 22.859 -2.062 10.492 1 89.94 86 ASN B O 1
ATOM 3251 N N . GLU B 1 87 ? 21.656 -3.926 11.055 1 89.62 87 GLU B N 1
ATOM 3252 C CA . GLU B 1 87 ? 22.547 -4.352 12.141 1 89.62 87 GLU B CA 1
ATOM 3253 C C . GLU B 1 87 ? 23.953 -4.629 11.625 1 89.62 87 GLU B C 1
ATOM 3255 O O . GLU B 1 87 ? 24.922 -4.48 12.359 1 89.62 87 GLU B O 1
ATOM 3260 N N . ARG B 1 88 ? 24.125 -4.953 10.383 1 93.06 88 ARG B N 1
ATOM 3261 C CA . ARG B 1 88 ? 25.422 -5.293 9.789 1 93.06 88 ARG B CA 1
ATOM 3262 C C . ARG B 1 88 ? 26.094 -4.055 9.219 1 93.06 88 ARG B C 1
ATOM 3264 O O . ARG B 1 88 ? 27.172 -4.148 8.625 1 93.06 88 ARG B O 1
ATOM 3271 N N . GLY B 1 89 ? 25.422 -2.939 9.352 1 92.06 89 GLY B N 1
ATOM 3272 C CA . GLY B 1 89 ? 25.984 -1.689 8.875 1 92.06 89 GLY B CA 1
ATOM 3273 C C . GLY B 1 89 ? 25.688 -1.408 7.418 1 92.06 89 GLY B C 1
ATOM 3274 O O . GLY B 1 89 ? 26.219 -0.471 6.836 1 92.06 89 GLY B O 1
ATOM 3275 N N . ASN B 1 90 ? 24.906 -2.215 6.836 1 94.25 90 ASN B N 1
ATOM 3276 C CA . ASN B 1 90 ? 24.531 -2.029 5.434 1 94.25 90 ASN B CA 1
ATOM 3277 C C . ASN B 1 90 ? 23.328 -1.104 5.281 1 94.25 90 ASN B C 1
ATOM 3279 O O . ASN B 1 90 ? 22.453 -1.075 6.145 1 94.25 90 ASN B O 1
ATOM 3283 N N . ILE B 1 91 ? 23.359 -0.404 4.184 1 93.19 91 ILE B N 1
ATOM 3284 C CA . ILE B 1 91 ? 22.266 0.518 3.895 1 93.19 91 ILE B CA 1
ATOM 3285 C C . ILE B 1 91 ? 21.078 -0.25 3.307 1 93.19 91 ILE B C 1
ATOM 3287 O O . ILE B 1 91 ? 21.25 -1.007 2.346 1 93.19 91 ILE B O 1
ATOM 3291 N N . GLU B 1 92 ? 19.953 -0.034 3.908 1 94.5 92 GLU B N 1
ATOM 3292 C CA . GLU B 1 92 ? 18.688 -0.52 3.367 1 94.5 92 GLU B CA 1
ATOM 3293 C C . GLU B 1 92 ? 17.891 0.612 2.723 1 94.5 92 GLU B C 1
ATOM 3295 O O . GLU B 1 92 ? 17.688 1.66 3.338 1 94.5 92 GLU B O 1
ATOM 3300 N N . ASN B 1 93 ? 17.516 0.383 1.496 1 93.31 93 ASN B N 1
ATOM 3301 C CA . ASN B 1 93 ? 16.688 1.349 0.779 1 93.31 93 ASN B CA 1
ATOM 3302 C C . ASN B 1 93 ? 15.234 0.912 0.734 1 93.31 93 ASN B C 1
ATOM 3304 O O . ASN B 1 93 ? 14.93 -0.226 0.369 1 93.31 93 ASN B O 1
ATOM 3308 N N . TYR B 1 94 ? 14.328 1.833 1.099 1 94 94 TYR B N 1
ATOM 3309 C CA . TYR B 1 94 ? 12.906 1.502 1.104 1 94 94 TYR B CA 1
ATOM 3310 C C . TYR B 1 94 ? 12.109 2.514 0.292 1 94 94 TYR B C 1
ATOM 3312 O O . TYR B 1 94 ? 12.492 3.682 0.191 1 94 94 TYR B O 1
ATOM 3320 N N . ARG B 1 95 ? 11.102 2.062 -0.357 1 94.31 95 ARG B N 1
ATOM 3321 C CA . ARG B 1 95 ? 10.062 2.875 -0.972 1 94.31 95 ARG B CA 1
ATOM 3322 C C . ARG B 1 95 ? 8.68 2.443 -0.494 1 94.31 95 ARG B C 1
ATOM 3324 O O . ARG B 1 95 ? 8.344 1.258 -0.536 1 94.31 95 ARG B O 1
ATOM 3331 N N . SER B 1 96 ? 7.895 3.381 -0.021 1 94.69 96 SER B N 1
ATOM 3332 C CA . SER B 1 96 ? 6.605 3.055 0.586 1 94.69 96 SER B CA 1
ATOM 3333 C C . SER B 1 96 ? 5.492 3.936 0.028 1 94.69 96 SER B C 1
ATOM 3335 O O . SER B 1 96 ? 5.75 5.043 -0.451 1 94.69 96 SER B O 1
ATOM 3337 N N . ARG B 1 97 ? 4.328 3.332 0.053 1 95.38 97 ARG B N 1
ATOM 3338 C CA . ARG B 1 97 ? 3.123 4.086 -0.267 1 95.38 97 ARG B CA 1
ATOM 3339 C C . ARG B 1 97 ? 2.586 4.809 0.964 1 95.38 97 ARG B C 1
ATOM 3341 O O . ARG B 1 97 ? 2.963 4.488 2.092 1 95.38 97 ARG B O 1
ATOM 3348 N N . TRP B 1 98 ? 1.726 5.793 0.681 1 94.12 98 TRP B N 1
ATOM 3349 C CA . TRP B 1 98 ? 0.99 6.426 1.771 1 94.12 98 TRP B CA 1
ATOM 3350 C C . TRP B 1 98 ? -0.212 5.582 2.178 1 94.12 98 TRP B C 1
ATOM 3352 O O . TRP B 1 98 ?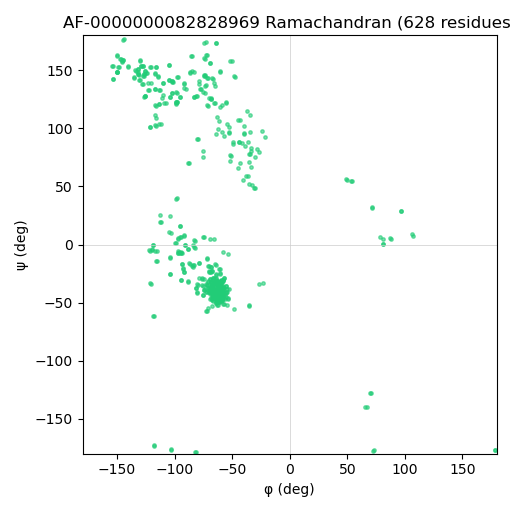 -0.487 5.414 3.369 1 94.12 98 TRP B O 1
ATOM 3362 N N . VAL B 1 99 ? -0.814 5.102 1.169 1 97 99 VAL B N 1
ATOM 3363 C CA . VAL B 1 99 ? -1.978 4.246 1.373 1 97 99 VAL B CA 1
ATOM 3364 C C . VAL B 1 99 ? -1.883 3.018 0.469 1 97 99 VAL B C 1
ATOM 3366 O O . VAL B 1 99 ? -1.408 3.111 -0.666 1 97 99 VAL B O 1
ATOM 3369 N N . SER B 1 100 ? -2.338 1.92 1.008 1 97.94 100 SER B N 1
ATOM 3370 C CA . SER B 1 100 ? -2.273 0.674 0.251 1 97.94 100 SER B CA 1
ATOM 3371 C C . SER B 1 100 ? -3.562 0.431 -0.526 1 97.94 100 SER B C 1
ATOM 3373 O O . SER B 1 100 ? -3.584 -0.361 -1.471 1 97.94 100 SER B O 1
ATOM 3375 N N . GLU B 1 101 ? -4.586 1.057 -0.112 1 97.75 101 GLU B N 1
ATOM 3376 C CA . GLU B 1 101 ? -5.891 0.874 -0.74 1 97.75 101 GLU B CA 1
ATOM 3377 C C . GLU B 1 101 ? -6.77 2.105 -0.553 1 97.75 101 GLU B C 1
ATOM 3379 O O . GLU B 1 101 ? -6.719 2.762 0.49 1 97.75 101 GLU B O 1
ATOM 3384 N N . ILE B 1 102 ? -7.504 2.381 -1.6 1 98.31 102 ILE B N 1
ATOM 3385 C CA . ILE B 1 102 ? -8.531 3.412 -1.506 1 98.31 102 ILE B CA 1
ATOM 3386 C C . ILE B 1 102 ? -9.867 2.855 -1.99 1 98.31 102 ILE B C 1
ATOM 3388 O O . ILE B 1 102 ? -9.906 1.882 -2.746 1 98.31 102 ILE B O 1
ATOM 3392 N N . GLY B 1 103 ? -10.93 3.424 -1.486 1 97.44 103 GLY B N 1
ATOM 3393 C CA . GLY B 1 103 ? -12.281 3.066 -1.884 1 97.44 103 GLY B CA 1
ATOM 3394 C C . GLY B 1 103 ? -13.227 4.25 -1.905 1 97.44 103 GLY B C 1
ATOM 3395 O O . GLY B 1 103 ? -12.953 5.285 -1.3 1 97.44 103 GLY B O 1
ATOM 3396 N N . TYR B 1 104 ? -14.273 4.109 -2.627 1 97.44 104 TYR B N 1
ATOM 3397 C CA . TYR B 1 104 ? -15.305 5.137 -2.592 1 97.44 104 TYR B CA 1
ATOM 3398 C C . TYR B 1 104 ? -16.688 4.539 -2.863 1 97.44 104 TYR B C 1
ATOM 3400 O O . TYR B 1 104 ? -16.797 3.535 -3.572 1 97.44 104 TYR B O 1
ATOM 3408 N N . VAL B 1 105 ? -17.688 5.098 -2.281 1 97.5 105 VAL B N 1
ATOM 3409 C CA . VAL B 1 105 ? -19.094 4.762 -2.445 1 97.5 105 VAL B CA 1
ATOM 3410 C C . VAL B 1 105 ? -19.859 5.988 -2.936 1 97.5 105 VAL B C 1
ATOM 3412 O O . VAL B 1 105 ? -20.328 6.797 -2.133 1 97.5 105 VAL B O 1
ATOM 3415 N N . ASP B 1 106 ? -20.125 6 -4.188 1 96.56 106 ASP B N 1
ATOM 3416 C CA . ASP B 1 106 ? -20.688 7.188 -4.828 1 96.56 106 ASP B CA 1
ATOM 3417 C C . ASP B 1 106 ? -22.047 7.531 -4.238 1 96.56 106 ASP B C 1
ATOM 3419 O O . ASP B 1 106 ? -22.312 8.695 -3.914 1 96.56 106 ASP B O 1
ATOM 3423 N N . ASN B 1 107 ? -22.797 6.551 -4.02 1 96.44 107 ASN B N 1
ATOM 3424 C CA . ASN B 1 107 ? -24.172 6.781 -3.58 1 96.44 107 ASN B CA 1
ATOM 3425 C C . ASN B 1 107 ? -24.234 7.273 -2.137 1 96.44 107 ASN B C 1
ATOM 3427 O O . ASN B 1 107 ? -25.266 7.738 -1.673 1 96.44 107 ASN B O 1
ATOM 3431 N N . GLU B 1 108 ? -23.188 7.188 -1.458 1 96.69 108 GLU B N 1
ATOM 3432 C CA . GLU B 1 108 ? -23.141 7.609 -0.062 1 96.69 108 GLU B CA 1
ATOM 3433 C C . GLU B 1 108 ? -22.188 8.797 0.12 1 96.69 108 GLU B C 1
ATOM 3435 O O . GLU B 1 108 ? -22.078 9.352 1.215 1 96.69 108 GLU B O 1
ATOM 3440 N N . ALA B 1 109 ? -21.5 9.164 -0.916 1 97.31 109 ALA B N 1
ATOM 3441 C CA . ALA B 1 109 ? -20.484 10.219 -0.876 1 97.31 109 ALA B CA 1
ATOM 3442 C C . ALA B 1 109 ? -19.453 9.953 0.226 1 97.31 109 ALA B C 1
ATOM 3444 O O . ALA B 1 109 ? -19.219 10.82 1.069 1 97.31 109 ALA B O 1
ATOM 3445 N N . VAL B 1 110 ? -18.906 8.773 0.124 1 97.38 110 VAL B N 1
ATOM 3446 C CA . VAL B 1 110 ? -17.953 8.305 1.122 1 97.38 110 VAL B CA 1
ATOM 3447 C C . VAL B 1 110 ? -16.672 7.828 0.431 1 97.38 110 VAL B C 1
ATOM 3449 O O . VAL B 1 110 ? -16.734 7.227 -0.644 1 97.38 110 VAL B O 1
ATOM 3452 N N . VAL B 1 111 ? -15.57 8.211 1.081 1 98.31 111 VAL B N 1
ATOM 3453 C CA . VAL B 1 111 ? -14.297 7.645 0.641 1 98.31 111 VAL B CA 1
ATOM 3454 C C . VAL B 1 111 ? -13.688 6.805 1.762 1 98.31 111 VAL B C 1
ATOM 3456 O O . VAL B 1 111 ? -13.992 7.02 2.939 1 98.31 111 VAL B O 1
ATOM 3459 N N . LYS B 1 112 ? -12.906 5.852 1.368 1 97.81 112 LYS B N 1
ATOM 3460 C CA . LYS B 1 112 ? -12.227 4.945 2.291 1 97.81 112 LYS B CA 1
ATOM 3461 C C . LYS B 1 112 ? -10.75 4.816 1.954 1 97.81 112 LYS B C 1
ATOM 3463 O O . LYS B 1 112 ? -10.359 4.906 0.787 1 97.81 112 LYS B O 1
ATOM 3468 N N . LEU B 1 113 ? -9.953 4.648 2.959 1 97.88 113 LEU B N 1
ATOM 3469 C CA . LEU B 1 113 ? -8.531 4.465 2.68 1 97.88 113 LEU B CA 1
ATOM 3470 C C . LEU B 1 113 ? -7.879 3.594 3.748 1 97.88 113 LEU B C 1
ATOM 3472 O O . LEU B 1 113 ? -8.328 3.566 4.895 1 97.88 113 LEU B O 1
ATOM 3476 N N . ILE B 1 114 ? -6.879 2.836 3.4 1 97.75 114 ILE B N 1
ATOM 3477 C CA . ILE B 1 114 ? -6.016 2.088 4.309 1 97.75 114 ILE B CA 1
ATOM 3478 C C . ILE B 1 114 ? -4.602 2.654 4.262 1 97.75 114 ILE B C 1
ATOM 3480 O O . ILE B 1 114 ? -3.965 2.666 3.203 1 97.75 114 ILE B O 1
ATOM 3484 N N . PHE B 1 115 ? -4.117 3.102 5.422 1 95.56 115 PHE B N 1
ATOM 3485 C CA . PHE B 1 115 ? -2.752 3.615 5.477 1 95.56 115 PHE B CA 1
ATOM 3486 C C . PHE B 1 115 ? -1.74 2.484 5.348 1 95.56 115 PHE B C 1
ATOM 3488 O O . PHE B 1 115 ? -1.949 1.393 5.879 1 95.56 115 PHE B O 1
ATOM 3495 N N . ALA B 1 116 ? -0.69 2.799 4.68 1 96.19 116 ALA B N 1
ATOM 3496 C CA . ALA B 1 116 ? 0.409 1.84 4.609 1 96.19 116 ALA B CA 1
ATOM 3497 C C . ALA B 1 116 ? 1.094 1.691 5.965 1 96.19 116 ALA B C 1
ATOM 3499 O O . ALA B 1 116 ? 1.06 2.609 6.789 1 96.19 116 ALA B O 1
ATOM 3500 N N . PRO B 1 117 ? 1.729 0.589 6.168 1 95.69 117 PRO B N 1
ATOM 3501 C CA . PRO B 1 117 ? 2.322 0.328 7.48 1 95.69 117 PRO B CA 1
ATOM 3502 C C . PRO B 1 117 ? 3.338 1.393 7.891 1 95.69 117 PRO B C 1
ATOM 3504 O O . PRO B 1 117 ? 3.414 1.758 9.07 1 95.69 117 PRO B O 1
ATOM 3507 N N . ALA B 1 118 ? 4.074 1.908 7.004 1 91.25 118 ALA B N 1
ATOM 3508 C CA . ALA B 1 118 ? 5.105 2.896 7.312 1 91.25 118 ALA B CA 1
ATOM 3509 C C . ALA B 1 118 ? 4.488 4.203 7.797 1 91.25 118 ALA B C 1
ATOM 3511 O O . ALA B 1 118 ? 5.129 4.977 8.508 1 91.25 118 ALA B O 1
ATOM 3512 N N . ILE B 1 119 ? 3.271 4.418 7.441 1 91.19 119 ILE B N 1
ATOM 3513 C CA . ILE B 1 119 ? 2.6 5.684 7.719 1 91.19 119 ILE B CA 1
ATOM 3514 C C . ILE B 1 119 ? 1.859 5.594 9.055 1 91.19 119 ILE B C 1
ATOM 3516 O O . ILE B 1 119 ? 1.657 6.605 9.727 1 91.19 119 ILE B O 1
ATOM 3520 N N . VAL B 1 120 ? 1.53 4.438 9.469 1 92.31 120 VAL B N 1
ATOM 3521 C CA . VAL B 1 120 ? 0.654 4.207 10.609 1 92.31 120 VAL B CA 1
ATOM 3522 C C . VAL B 1 120 ? 1.264 4.832 11.859 1 92.31 120 VAL B C 1
ATOM 3524 O O . VAL B 1 120 ? 0.587 5.559 12.594 1 92.31 120 VAL B O 1
ATOM 3527 N N . PRO B 1 121 ? 2.529 4.648 12.141 1 89.69 121 PRO B N 1
ATOM 3528 C CA . PRO B 1 121 ? 3.086 5.258 13.352 1 89.69 121 PRO B CA 1
ATOM 3529 C C . PRO B 1 121 ? 3.02 6.781 13.328 1 89.69 121 PRO B C 1
ATOM 3531 O O . PRO B 1 121 ? 2.807 7.41 14.367 1 89.69 121 PRO B O 1
ATOM 3534 N N . LEU B 1 122 ? 3.211 7.332 12.195 1 84.5 122 LEU B N 1
ATOM 3535 C CA . LEU B 1 122 ? 3.178 8.781 12.055 1 84.5 122 LEU B CA 1
ATOM 3536 C C . LEU B 1 122 ? 1.777 9.328 12.32 1 84.5 122 LEU B C 1
ATOM 3538 O O . LEU B 1 122 ? 1.617 10.328 13.016 1 84.5 122 LEU B O 1
ATOM 3542 N N . ILE B 1 123 ? 0.855 8.672 11.727 1 88.38 123 ILE B N 1
ATOM 3543 C CA . ILE B 1 123 ? -0.53 9.102 11.875 1 88.38 123 ILE B CA 1
ATOM 3544 C C . ILE B 1 123 ? -0.992 8.883 13.312 1 88.38 123 ILE B C 1
ATOM 3546 O O . ILE B 1 123 ? -1.76 9.688 13.852 1 88.38 123 ILE B O 1
ATOM 3550 N N . THR B 1 124 ? -0.538 7.809 13.922 1 87.44 124 THR B N 1
ATOM 3551 C CA . THR B 1 124 ? -0.904 7.508 15.305 1 87.44 124 THR B CA 1
ATOM 3552 C C . THR B 1 124 ? -0.351 8.57 16.25 1 87.44 124 THR B C 1
ATOM 3554 O O . THR B 1 124 ? -1.03 8.977 17.203 1 87.44 124 THR B O 1
ATOM 3557 N N . ARG B 1 125 ? 0.828 9 16.016 1 83.75 125 ARG B N 1
ATOM 3558 C CA . ARG B 1 125 ? 1.417 10.07 16.828 1 83.75 125 ARG B CA 1
ATOM 3559 C C . ARG B 1 125 ? 0.619 11.359 16.688 1 83.75 125 ARG B C 1
ATOM 3561 O O . ARG B 1 125 ? 0.411 12.07 17.672 1 83.75 125 ARG B O 1
ATOM 3568 N N . LEU B 1 126 ? 0.261 11.625 15.5 1 83.38 126 LEU B N 1
ATOM 3569 C CA . LEU B 1 126 ? -0.559 12.805 15.266 1 83.38 126 LEU B CA 1
ATOM 3570 C C . LEU B 1 126 ? -1.909 12.68 15.961 1 83.38 126 LEU B C 1
ATOM 3572 O O . LEU B 1 126 ? -2.412 13.648 16.531 1 83.38 126 LEU B O 1
ATOM 3576 N N . GLU B 1 127 ? -2.461 11.523 15.867 1 83.75 127 GLU B N 1
ATOM 3577 C CA . GLU B 1 127 ? -3.754 11.25 16.484 1 83.75 127 GLU B CA 1
ATOM 3578 C C . GLU B 1 127 ? -3.711 11.5 17.984 1 83.75 127 GLU B C 1
ATOM 3580 O O . GLU B 1 127 ? -4.707 11.922 18.578 1 83.75 127 GLU B O 1
ATOM 3585 N N . GLU B 1 128 ? -2.615 11.32 18.609 1 82.94 128 GLU B N 1
ATOM 3586 C CA . GLU B 1 128 ? -2.451 11.484 20.047 1 82.94 128 GLU B CA 1
ATOM 3587 C C . GLU B 1 128 ? -2.688 12.93 20.469 1 82.94 128 GLU B C 1
ATOM 3589 O O . GLU B 1 128 ? -3.152 13.188 21.578 1 82.94 128 GLU B O 1
ATOM 3594 N N . HIS B 1 129 ? -2.408 13.82 19.594 1 79 129 HIS B N 1
ATOM 3595 C CA . HIS B 1 129 ? -2.459 15.219 20.016 1 79 129 HIS B CA 1
ATOM 3596 C C . HIS B 1 129 ? -3.494 16 19.203 1 79 129 HIS B C 1
ATOM 3598 O O . HIS B 1 129 ? -3.77 17.156 19.5 1 79 129 HIS B O 1
ATOM 3604 N N . PHE B 1 130 ? -4.031 15.344 18.297 1 81.62 130 PHE B N 1
ATOM 3605 C CA . PHE B 1 130 ? -4.938 16.062 17.391 1 81.62 130 PHE B CA 1
ATOM 3606 C C . PHE B 1 130 ? -6.371 15.57 17.578 1 81.62 130 PHE B C 1
ATOM 3608 O O . PHE B 1 130 ? -6.754 14.531 17.031 1 81.62 130 PHE B O 1
ATOM 3615 N N . THR B 1 131 ? -7.164 16.312 18.219 1 83.44 131 THR B N 1
ATOM 3616 C CA . THR B 1 131 ? -8.562 16 18.5 1 83.44 131 THR B CA 1
ATOM 3617 C C . THR B 1 131 ? -9.484 16.797 17.578 1 83.44 131 THR B C 1
ATOM 3619 O O . THR B 1 131 ? -9.016 17.5 16.688 1 83.44 131 THR B O 1
ATOM 3622 N N . LYS B 1 132 ? -10.758 16.609 17.828 1 88.12 132 LYS B N 1
ATOM 3623 C CA . LYS B 1 132 ? -11.758 17.391 17.094 1 88.12 132 LYS B CA 1
ATOM 3624 C C . LYS B 1 132 ? -11.562 18.891 17.328 1 88.12 132 LYS B C 1
ATOM 3626 O O . LYS B 1 132 ? -11.797 19.703 16.438 1 88.12 132 LYS B O 1
ATOM 3631 N N . TYR B 1 133 ? -11.078 19.203 18.484 1 88.69 133 TYR B N 1
ATOM 3632 C CA . TYR B 1 133 ? -10.812 20.609 18.812 1 88.69 133 TYR B CA 1
ATOM 3633 C C . TYR B 1 133 ? -9.75 21.188 17.891 1 88.69 133 TYR B C 1
ATOM 3635 O O . TYR B 1 133 ? -9.938 22.266 17.312 1 88.69 133 TYR B O 1
ATOM 3643 N N . GLU B 1 134 ? -8.641 20.531 17.781 1 90.12 134 GLU B N 1
ATOM 3644 C CA . GLU B 1 134 ? -7.574 20.984 16.906 1 90.12 134 GLU B CA 1
ATOM 3645 C C . GLU B 1 134 ? -8.031 21.031 15.453 1 90.12 134 GLU B C 1
ATOM 3647 O O . GLU B 1 134 ? -7.605 21.891 14.688 1 90.12 134 GLU B O 1
ATOM 3652 N N . LEU B 1 135 ? -8.828 20.047 15.125 1 93.62 135 LEU B N 1
ATOM 3653 C CA . LEU B 1 135 ? -9.367 20.031 13.766 1 93.62 135 LEU B CA 1
ATOM 3654 C C . LEU B 1 135 ? -10.148 21.297 13.477 1 93.62 135 LEU B C 1
ATOM 3656 O O . LEU B 1 135 ? -10.062 21.844 12.375 1 93.62 135 LEU B O 1
ATOM 3660 N N . GLN B 1 136 ? -10.852 21.797 14.43 1 94.38 136 GLN B N 1
ATOM 3661 C CA . GLN B 1 136 ? -11.617 23.031 14.273 1 94.38 136 GLN B CA 1
ATOM 3662 C C . GLN B 1 136 ? -10.688 24.219 14.094 1 94.38 136 GLN B C 1
ATOM 3664 O O . GLN B 1 136 ? -11 25.141 13.336 1 94.38 136 GLN B O 1
ATOM 3669 N N . GLN B 1 137 ? -9.578 24.188 14.773 1 94.75 137 GLN B N 1
ATOM 3670 C CA . GLN B 1 137 ? -8.633 25.297 14.688 1 94.75 137 GLN B CA 1
ATOM 3671 C C . GLN B 1 137 ? -8.055 25.422 13.281 1 94.75 137 GLN B C 1
ATOM 3673 O O . GLN B 1 137 ? -7.77 26.531 12.82 1 94.75 137 GLN B O 1
ATOM 3678 N N . VAL B 1 138 ? -7.891 24.328 12.602 1 95.19 138 VAL B N 1
ATOM 3679 C CA . VAL B 1 138 ? -7.18 24.391 11.328 1 95.19 138 VAL B CA 1
ATOM 3680 C C . VAL B 1 138 ? -8.188 24.516 10.188 1 95.19 138 VAL B C 1
ATOM 3682 O O . VAL B 1 138 ? -7.801 24.5 9.016 1 95.19 138 VAL B O 1
ATOM 3685 N N . SER B 1 139 ? -9.406 24.672 10.461 1 95.38 139 SER B N 1
ATOM 3686 C CA . SER B 1 139 ? -10.469 24.672 9.461 1 95.38 139 SER B CA 1
ATOM 3687 C C . SER B 1 139 ? -10.336 25.844 8.5 1 95.38 139 SER B C 1
ATOM 3689 O O . SER B 1 139 ? -10.688 25.75 7.328 1 95.38 139 SER B O 1
ATOM 3691 N N . ASN B 1 140 ? -9.82 26.938 9.016 1 94.88 140 ASN B N 1
ATOM 3692 C CA . ASN B 1 140 ? -9.789 28.156 8.211 1 94.88 140 ASN B CA 1
ATOM 3693 C C . ASN B 1 140 ? -8.383 28.438 7.688 1 94.88 140 ASN B C 1
ATOM 3695 O O . ASN B 1 140 ? -8.109 29.531 7.191 1 94.88 140 ASN B O 1
ATOM 3699 N N . LEU B 1 141 ? -7.562 27.469 7.863 1 97.06 141 LEU B N 1
ATOM 3700 C CA . LEU B 1 141 ? -6.234 27.609 7.273 1 97.06 141 LEU B CA 1
ATOM 3701 C C . LEU B 1 141 ? -6.246 27.203 5.805 1 97.06 141 LEU B C 1
ATOM 3703 O O . LEU B 1 141 ? -6.676 26.094 5.465 1 97.06 141 LEU B O 1
ATOM 3707 N N . SER B 1 142 ? -5.758 28.094 4.98 1 95.44 142 SER B N 1
ATOM 3708 C CA . SER B 1 142 ? -5.824 27.844 3.543 1 95.44 142 SER B CA 1
ATOM 3709 C C . SER B 1 142 ? -4.465 27.422 2.992 1 95.44 142 SER B C 1
ATOM 3711 O O . SER B 1 142 ? -4.363 27 1.843 1 95.44 142 SER B O 1
ATOM 3713 N N . SER B 1 143 ? -3.469 27.547 3.768 1 94.88 143 SER B N 1
ATOM 3714 C CA . SER B 1 143 ? -2.133 27.125 3.377 1 94.88 143 SER B CA 1
ATOM 3715 C C . SER B 1 143 ? -1.807 25.75 3.951 1 94.88 143 SER B C 1
ATOM 3717 O O . SER B 1 143 ? -1.951 25.516 5.156 1 94.88 143 SER B O 1
ATOM 3719 N N . ALA B 1 144 ? -1.311 24.891 3.021 1 93.44 144 ALA B N 1
ATOM 3720 C CA . ALA B 1 144 ? -0.876 23.578 3.484 1 93.44 144 ALA B CA 1
ATOM 3721 C C . ALA B 1 144 ? 0.242 23.703 4.516 1 93.44 144 ALA B C 1
ATOM 3723 O O . ALA B 1 144 ? 0.312 22.906 5.461 1 93.44 144 ALA B O 1
ATOM 3724 N N . TYR B 1 145 ? 1.038 24.703 4.383 1 94.81 145 TYR B N 1
ATOM 3725 C CA . TYR B 1 145 ? 2.152 24.906 5.301 1 94.81 145 TYR B CA 1
ATOM 3726 C C . TYR B 1 145 ? 1.658 25.375 6.664 1 94.81 145 TYR B C 1
ATOM 3728 O O . TYR B 1 145 ? 2.244 25.031 7.695 1 94.81 145 TYR B O 1
ATOM 3736 N N . ALA B 1 146 ? 0.599 26.141 6.668 1 96.56 146 ALA B N 1
ATOM 3737 C CA . ALA B 1 146 ? 0.024 26.609 7.926 1 96.56 146 ALA B CA 1
ATOM 3738 C C . ALA B 1 146 ? -0.557 25.453 8.727 1 96.56 146 ALA B C 1
ATOM 3740 O O . ALA B 1 146 ? -0.387 25.391 9.945 1 96.56 146 ALA B O 1
ATOM 3741 N N . VAL B 1 147 ? -1.188 24.562 8.008 1 94.31 147 VAL B N 1
ATOM 3742 C CA . VAL B 1 147 ? -1.758 23.391 8.664 1 94.31 147 VAL B CA 1
ATOM 3743 C C . VAL B 1 147 ? -0.644 22.562 9.305 1 94.31 147 VAL B C 1
ATOM 3745 O O . VAL B 1 147 ? -0.72 22.219 10.484 1 94.31 147 VAL B O 1
ATOM 3748 N N . ARG B 1 148 ? 0.401 22.328 8.578 1 93.31 148 ARG B N 1
ATOM 3749 C CA . ARG B 1 148 ? 1.518 21.531 9.055 1 93.31 148 ARG B CA 1
ATOM 3750 C C . ARG B 1 148 ? 2.225 22.203 10.227 1 93.31 148 ARG B C 1
ATOM 3752 O O . ARG B 1 148 ? 2.639 21.547 11.18 1 93.31 148 ARG B O 1
ATOM 3759 N N . LEU B 1 149 ? 2.4 23.484 10.07 1 94.88 149 LEU B N 1
ATOM 3760 C CA . LEU B 1 149 ? 3.057 24.203 11.148 1 94.88 149 LEU B CA 1
ATOM 3761 C C . LEU B 1 149 ? 2.23 24.141 12.43 1 94.88 149 LEU B C 1
ATOM 3763 O O . LEU B 1 149 ? 2.775 23.922 13.516 1 94.88 149 LEU B O 1
ATOM 3767 N N . TYR B 1 150 ? 0.941 24.344 12.273 1 95.25 150 TYR B N 1
ATOM 3768 C CA . TYR B 1 150 ? 0.073 24.219 13.445 1 95.25 150 TYR B CA 1
ATOM 3769 C C . TYR B 1 150 ? 0.212 22.844 14.086 1 95.25 150 TYR B C 1
ATOM 3771 O O . TYR B 1 150 ? 0.349 22.734 15.312 1 95.25 150 TYR B O 1
ATOM 3779 N N . GLU B 1 151 ? 0.182 21.812 13.273 1 91.38 151 GLU B N 1
ATOM 3780 C CA . GLU B 1 151 ? 0.33 20.453 13.766 1 91.38 151 GLU B CA 1
ATOM 3781 C C . GLU B 1 151 ? 1.65 20.281 14.516 1 91.38 151 GLU B C 1
ATOM 3783 O O . GLU B 1 151 ? 1.698 19.625 15.555 1 91.38 151 GLU B O 1
ATOM 3788 N N . LEU B 1 152 ? 2.656 20.812 13.953 1 91.19 152 LEU B N 1
ATOM 3789 C CA . LEU B 1 152 ? 3.984 20.719 14.555 1 91.19 152 LEU B CA 1
ATOM 3790 C C . LEU B 1 152 ? 4.008 21.406 15.914 1 91.19 152 LEU B C 1
ATOM 3792 O O . LEU B 1 152 ? 4.566 20.875 16.875 1 91.19 152 LEU B O 1
ATOM 3796 N N . LEU B 1 153 ? 3.387 22.547 16.031 1 93.69 153 LEU B N 1
ATOM 3797 C CA . LEU B 1 153 ? 3.457 23.391 17.234 1 93.69 153 LEU B CA 1
ATOM 3798 C C . LEU B 1 153 ? 2.588 22.812 18.344 1 93.69 153 LEU B C 1
ATOM 3800 O O . LEU B 1 153 ? 2.965 22.859 19.516 1 93.69 153 LEU B O 1
ATOM 3804 N N . ILE B 1 154 ? 1.467 22.219 17.969 1 91.31 154 ILE B N 1
ATOM 3805 C CA . ILE B 1 154 ? 0.5 21.781 18.969 1 91.31 154 ILE B CA 1
ATOM 3806 C C . ILE B 1 154 ? 1.074 20.609 19.766 1 91.31 154 ILE B C 1
ATOM 3808 O O . ILE B 1 154 ? 0.654 20.359 20.906 1 91.31 154 ILE B O 1
ATOM 3812 N N . ALA B 1 155 ? 2.008 19.922 19.156 1 87.94 155 ALA B N 1
ATOM 3813 C CA . ALA B 1 155 ? 2.697 18.859 19.875 1 87.94 155 ALA B CA 1
ATOM 3814 C C . ALA B 1 155 ? 3.498 19.422 21.047 1 87.94 155 ALA B C 1
ATOM 3816 O O . ALA B 1 155 ? 3.838 18.688 21.984 1 87.94 155 ALA B O 1
ATOM 3817 N N . TRP B 1 156 ? 3.748 20.719 21.031 1 91.56 156 TRP B N 1
ATOM 3818 C CA . TRP B 1 156 ? 4.535 21.391 22.047 1 91.56 156 TRP B CA 1
ATOM 3819 C C . TRP B 1 156 ? 3.66 22.328 22.875 1 91.56 156 TRP B C 1
ATOM 3821 O O . TRP B 1 156 ? 4.16 23.281 23.484 1 91.56 156 TRP B O 1
ATOM 3831 N N . ARG B 1 157 ? 2.404 22.109 22.844 1 90.19 157 ARG B N 1
ATOM 3832 C CA . ARG B 1 157 ? 1.453 23.016 23.484 1 90.19 157 ARG B CA 1
ATOM 3833 C C . ARG B 1 157 ? 1.748 23.156 24.969 1 90.19 157 ARG B C 1
ATOM 3835 O O . ARG B 1 157 ? 1.624 24.25 25.547 1 90.19 157 ARG B O 1
ATOM 3842 N N . SER B 1 158 ? 2.1 22.047 25.641 1 91.19 158 SER B N 1
ATOM 3843 C CA . SER B 1 158 ? 2.352 22.062 27.078 1 91.19 158 SER B CA 1
ATOM 3844 C C . SER B 1 158 ? 3.537 22.953 27.422 1 91.19 158 SER B C 1
ATOM 3846 O O . SER B 1 158 ? 3.533 23.625 28.469 1 91.19 158 SER B O 1
ATOM 3848 N N . THR B 1 159 ? 4.52 23.078 26.578 1 94.25 159 THR B N 1
ATOM 3849 C CA . THR B 1 159 ? 5.715 23.875 26.844 1 94.25 159 THR B CA 1
ATOM 3850 C C . THR B 1 159 ? 5.562 25.281 26.281 1 94.25 159 THR B C 1
ATOM 3852 O O . THR B 1 159 ? 6.184 26.234 26.781 1 94.25 159 THR B O 1
ATOM 3855 N N . GLY B 1 160 ? 4.836 25.406 25.234 1 94.81 160 GLY B N 1
ATOM 3856 C CA . GLY B 1 160 ? 4.59 26.703 24.641 1 94.81 160 GLY B CA 1
ATOM 3857 C C . GLY B 1 160 ? 5.727 27.188 23.75 1 94.81 160 GLY B C 1
ATOM 3858 O O . GLY B 1 160 ? 5.73 28.328 23.297 1 94.81 160 GLY B O 1
ATOM 3859 N N . SER B 1 161 ? 6.68 26.297 23.609 1 96.69 161 SER B N 1
ATOM 3860 C CA . SER B 1 161 ? 7.828 26.625 22.75 1 96.69 161 SER B CA 1
ATOM 3861 C C . SER B 1 161 ? 8.477 25.359 22.203 1 96.69 161 SER B C 1
ATOM 3863 O O . SER B 1 161 ? 8.336 24.281 22.781 1 96.69 161 SER B O 1
ATOM 3865 N N . THR B 1 162 ? 9.133 25.516 21.031 1 96.31 162 THR B N 1
ATOM 3866 C CA . THR B 1 162 ? 9.852 24.391 20.438 1 96.31 162 THR B CA 1
ATOM 3867 C C . THR B 1 162 ? 11.359 24.562 20.625 1 96.31 162 THR B C 1
ATOM 3869 O O . THR B 1 162 ? 11.844 25.688 20.812 1 96.31 162 THR B O 1
ATOM 3872 N N . PRO B 1 163 ? 12.07 23.469 20.625 1 96.31 163 PRO B N 1
ATOM 3873 C CA . PRO B 1 163 ? 13.516 23.609 20.438 1 96.31 163 PRO B CA 1
ATOM 3874 C C . PRO B 1 163 ? 13.867 24.172 19.062 1 96.31 163 PRO B C 1
ATOM 3876 O O . PRO B 1 163 ? 12.984 24.438 18.25 1 96.31 163 PRO B O 1
ATOM 3879 N N . ILE B 1 164 ? 15.188 24.453 18.906 1 96.56 164 ILE B N 1
ATOM 3880 C CA . ILE B 1 164 ? 15.641 24.844 17.578 1 96.56 164 ILE B CA 1
ATOM 3881 C C . ILE B 1 164 ? 15.477 23.688 16.609 1 96.56 164 ILE B C 1
ATOM 3883 O O . ILE B 1 164 ? 15.969 22.578 16.859 1 96.56 164 ILE B O 1
ATOM 3887 N N . ILE B 1 165 ? 14.75 23.922 15.602 1 94.81 165 ILE B N 1
ATOM 3888 C CA . ILE B 1 165 ? 14.586 22.938 14.539 1 94.81 165 ILE B CA 1
ATOM 3889 C C . ILE B 1 165 ? 15.516 23.281 13.375 1 94.81 165 ILE B C 1
ATOM 3891 O O . ILE B 1 165 ? 15.43 24.375 12.805 1 94.81 165 ILE B O 1
ATOM 3895 N N . GLU B 1 166 ? 16.312 22.344 13.078 1 94.94 166 GLU B N 1
ATOM 3896 C CA . GLU B 1 166 ? 17.25 22.578 11.977 1 94.94 166 GLU B CA 1
ATOM 3897 C C . GLU B 1 166 ? 16.5 22.859 10.68 1 94.94 166 GLU B C 1
ATOM 3899 O O . GLU B 1 166 ? 15.469 22.25 10.406 1 94.94 166 GLU B O 1
ATOM 3904 N N . LEU B 1 167 ? 17.125 23.656 9.859 1 93.75 167 LEU B N 1
ATOM 3905 C CA . LEU B 1 167 ? 16.453 24.141 8.656 1 93.75 167 LEU B CA 1
ATOM 3906 C C . LEU B 1 167 ? 16 22.984 7.777 1 93.75 167 LEU B C 1
ATOM 3908 O O . LEU B 1 167 ? 14.852 22.953 7.324 1 93.75 167 LEU B O 1
ATOM 3912 N N . SER B 1 168 ? 16.891 22.078 7.477 1 88.44 168 SER B N 1
ATOM 3913 C CA . SER B 1 168 ? 16.547 20.953 6.625 1 88.44 168 SER B CA 1
ATOM 3914 C C . SER B 1 168 ? 15.398 20.125 7.219 1 88.44 168 SER B C 1
ATOM 3916 O O . SER B 1 168 ? 14.492 19.719 6.5 1 88.44 168 SER B O 1
ATOM 3918 N N . ASP B 1 169 ? 15.438 19.953 8.547 1 87.31 169 ASP B N 1
ATOM 3919 C CA . ASP B 1 169 ? 14.383 19.219 9.242 1 87.31 169 ASP B CA 1
ATOM 3920 C C . ASP B 1 169 ? 13.055 19.969 9.188 1 87.31 169 ASP B C 1
ATOM 3922 O O . ASP B 1 169 ? 12 19.375 9.008 1 87.31 169 ASP B O 1
ATOM 3926 N N . PHE B 1 170 ? 13.164 21.219 9.391 1 92.06 170 PHE B N 1
ATOM 3927 C CA . PHE B 1 170 ? 11.961 22.047 9.383 1 92.06 170 PHE B CA 1
ATOM 3928 C C . PHE B 1 170 ? 11.273 22 8.023 1 92.06 170 PHE B C 1
ATOM 3930 O O . PHE B 1 170 ? 10.055 21.828 7.941 1 92.06 170 PHE B O 1
ATOM 3937 N N . ARG B 1 171 ? 12.07 22.219 6.977 1 90.5 171 ARG B N 1
ATOM 3938 C CA . ARG B 1 171 ? 11.539 22.172 5.621 1 90.5 171 ARG B CA 1
ATOM 3939 C C . ARG B 1 171 ? 10.836 20.844 5.352 1 90.5 171 ARG B C 1
ATOM 3941 O O . ARG B 1 171 ? 9.742 20.828 4.793 1 90.5 171 ARG B O 1
ATOM 3948 N N . GLN B 1 172 ? 11.406 19.797 5.809 1 85.69 172 GLN B N 1
ATOM 3949 C CA . GLN B 1 172 ? 10.836 18.469 5.609 1 85.69 172 GLN B CA 1
ATOM 3950 C C . GLN B 1 172 ? 9.539 18.297 6.395 1 85.69 172 GLN B C 1
ATOM 3952 O O . GLN B 1 172 ? 8.562 17.75 5.875 1 85.69 172 GLN B O 1
ATOM 3957 N N . ARG B 1 173 ? 9.523 18.781 7.582 1 86 173 ARG B N 1
ATOM 3958 C CA . ARG B 1 173 ? 8.375 18.594 8.461 1 86 173 ARG B CA 1
ATOM 3959 C C . ARG B 1 173 ? 7.168 19.391 7.969 1 86 173 ARG B C 1
ATOM 3961 O O . ARG B 1 173 ? 6.023 18.969 8.156 1 86 173 ARG B O 1
ATOM 3968 N N . ILE B 1 174 ? 7.48 20.438 7.355 1 90.19 174 ILE B N 1
ATOM 3969 C CA . ILE B 1 174 ? 6.355 21.266 6.941 1 90.19 174 ILE B CA 1
ATOM 3970 C C . ILE B 1 174 ? 5.988 20.953 5.492 1 90.19 174 ILE B C 1
ATOM 3972 O O . ILE B 1 174 ? 5.043 21.531 4.945 1 90.19 174 ILE B O 1
ATOM 3976 N N . GLY B 1 175 ? 6.781 20.141 4.852 1 86.5 175 GLY B N 1
ATOM 3977 C CA . GLY B 1 175 ? 6.41 19.594 3.549 1 86.5 175 GLY B CA 1
ATOM 3978 C C . GLY B 1 175 ? 7.012 20.375 2.393 1 86.5 175 GLY B C 1
ATOM 3979 O O . GLY B 1 175 ? 6.422 20.453 1.313 1 86.5 175 GLY B O 1
ATOM 3980 N N . VAL B 1 176 ? 8.133 20.984 2.598 1 89.88 176 VAL B N 1
ATOM 3981 C CA . VAL B 1 176 ? 8.805 21.719 1.531 1 89.88 176 VAL B CA 1
ATOM 3982 C C . VAL B 1 176 ? 9.906 20.844 0.922 1 89.88 176 VAL B C 1
ATOM 3984 O O . VAL B 1 176 ? 10.844 20.453 1.612 1 89.88 176 VAL B O 1
ATOM 3987 N N . LEU B 1 177 ? 9.773 20.641 -0.367 1 83.38 177 LEU B N 1
ATOM 3988 C CA . LEU B 1 177 ? 10.758 19.812 -1.064 1 83.38 177 LEU B CA 1
ATOM 3989 C C . LEU B 1 177 ? 12.062 20.594 -1.246 1 83.38 177 LEU B C 1
ATOM 3991 O O . LEU B 1 177 ? 12.07 21.828 -1.235 1 83.38 177 LEU B O 1
ATOM 3995 N N . ASP B 1 178 ? 13.023 19.828 -1.468 1 83.19 178 ASP B N 1
ATOM 3996 C CA . ASP B 1 178 ? 14.344 20.422 -1.625 1 83.19 178 ASP B CA 1
ATOM 3997 C C . ASP B 1 178 ? 14.391 21.328 -2.852 1 83.19 178 ASP B C 1
ATOM 3999 O O . ASP B 1 178 ? 15.164 22.297 -2.889 1 83.19 178 ASP B O 1
ATOM 4003 N N . THR B 1 179 ? 13.562 21.047 -3.768 1 87.69 179 THR B N 1
ATOM 4004 C CA . THR B 1 179 ? 13.57 21.797 -5.02 1 87.69 179 THR B CA 1
ATOM 4005 C C . THR B 1 179 ? 12.688 23.031 -4.922 1 87.69 179 THR B C 1
ATOM 4007 O O . THR B 1 179 ? 12.656 23.859 -5.836 1 87.69 179 THR B O 1
ATOM 4010 N N . GLU B 1 180 ? 12.039 23.172 -3.836 1 90.44 180 GLU B N 1
ATOM 4011 C CA . GLU B 1 180 ? 11.094 24.266 -3.664 1 90.44 180 GLU B CA 1
ATOM 4012 C C . GLU B 1 180 ? 11.672 25.344 -2.758 1 90.44 180 GLU B C 1
ATOM 4014 O O . GLU B 1 180 ? 12.367 25.047 -1.786 1 90.44 180 GLU B O 1
ATOM 4019 N N . TYR B 1 181 ? 11.352 26.625 -3.166 1 94.44 181 TYR B N 1
ATOM 4020 C CA . TYR B 1 181 ? 11.703 27.781 -2.348 1 94.44 181 TYR B CA 1
ATOM 4021 C C . TYR B 1 181 ? 13.172 27.734 -1.932 1 94.44 181 TYR B C 1
ATOM 4023 O O . TYR B 1 181 ? 13.492 27.844 -0.747 1 94.44 181 TYR B O 1
ATOM 4031 N N . LYS B 1 182 ? 13.984 27.641 -2.818 1 93.12 182 LYS B N 1
ATOM 4032 C CA . LYS B 1 182 ? 15.422 27.516 -2.59 1 93.12 182 LYS B CA 1
ATOM 4033 C C . LYS B 1 182 ? 15.992 28.781 -1.958 1 93.12 182 LYS B C 1
ATOM 4035 O O . LYS B 1 182 ? 16.875 28.703 -1.105 1 93.12 182 LYS B O 1
ATOM 4040 N N . ARG B 1 183 ? 15.414 29.875 -2.41 1 94.75 183 ARG B N 1
ATOM 4041 C CA . ARG B 1 183 ? 15.828 31.141 -1.817 1 94.75 183 ARG B CA 1
ATOM 4042 C C . ARG B 1 183 ? 15.18 31.344 -0.454 1 94.75 183 ARG B C 1
ATOM 4044 O O . ARG B 1 183 ? 13.961 31.25 -0.323 1 94.75 183 ARG B O 1
ATOM 4051 N N . MET B 1 184 ? 15.977 31.75 0.481 1 95.5 184 MET B N 1
ATOM 4052 C CA . MET B 1 184 ? 15.508 31.875 1.858 1 95.5 184 MET B CA 1
ATOM 4053 C C . MET B 1 184 ? 14.422 32.938 1.963 1 95.5 184 MET B C 1
ATOM 4055 O O . MET B 1 184 ? 13.453 32.781 2.713 1 95.5 184 MET B O 1
ATOM 4059 N N . GLU B 1 185 ? 14.633 34 1.314 1 95.81 185 GLU B N 1
ATOM 4060 C CA . GLU B 1 185 ? 13.648 35.062 1.357 1 95.81 185 GLU B CA 1
ATOM 4061 C C . GLU B 1 185 ? 12.273 34.562 0.925 1 95.81 185 GLU B C 1
ATOM 4063 O O . GLU B 1 185 ? 11.266 34.906 1.559 1 95.81 185 GLU B O 1
ATOM 4068 N N . ARG B 1 186 ? 12.234 33.812 -0.13 1 96.88 186 ARG B N 1
ATOM 4069 C CA . ARG B 1 186 ? 10.969 33.281 -0.627 1 96.88 186 ARG B CA 1
ATOM 4070 C C . ARG B 1 186 ? 10.383 32.25 0.344 1 96.88 186 ARG B C 1
ATOM 4072 O O . ARG B 1 186 ? 9.172 32.188 0.525 1 96.88 186 ARG B O 1
ATOM 4079 N N . PHE B 1 187 ? 11.297 31.484 0.896 1 97.38 187 PHE B N 1
ATOM 4080 C CA . PHE B 1 187 ? 10.852 30.516 1.898 1 97.38 187 PHE B CA 1
ATOM 4081 C C . PHE B 1 187 ? 10.195 31.219 3.078 1 97.38 187 PHE B C 1
ATOM 4083 O O . PHE B 1 187 ? 9.125 30.828 3.533 1 97.38 187 PHE B O 1
ATOM 4090 N N . LYS B 1 188 ? 10.797 32.25 3.6 1 97.25 188 LYS B N 1
ATOM 4091 C CA . LYS B 1 188 ? 10.266 32.969 4.75 1 97.25 188 LYS B CA 1
ATOM 4092 C C . LYS B 1 188 ? 8.938 33.625 4.41 1 97.25 188 LYS B C 1
ATOM 4094 O O . LYS B 1 188 ? 7.957 33.5 5.145 1 97.25 188 LYS B O 1
ATOM 4099 N N . THR B 1 189 ? 8.883 34.25 3.295 1 97.31 189 THR B N 1
ATOM 4100 C CA . THR B 1 189 ? 7.707 35.031 2.959 1 97.31 189 THR B CA 1
ATOM 4101 C C . THR B 1 189 ? 6.539 34.156 2.561 1 97.31 189 THR B C 1
ATOM 4103 O O . THR B 1 189 ? 5.414 34.344 3.012 1 97.31 189 THR B O 1
ATOM 4106 N N . SER B 1 190 ? 6.867 33.094 1.71 1 96.94 190 SER B N 1
ATOM 4107 C CA . SER B 1 190 ? 5.805 32.344 1.06 1 96.94 190 SER B CA 1
ATOM 4108 C C . SER B 1 190 ? 5.414 31.109 1.882 1 96.94 190 SER B C 1
ATOM 4110 O O . SER B 1 190 ? 4.34 30.547 1.689 1 96.94 190 SER B O 1
ATOM 4112 N N . VAL B 1 191 ? 6.227 30.734 2.77 1 96.62 191 VAL B N 1
ATOM 4113 C CA . VAL B 1 191 ? 5.957 29.516 3.535 1 96.62 191 VAL B CA 1
ATOM 4114 C C . VAL B 1 191 ? 5.824 29.859 5.016 1 96.62 191 VAL B C 1
ATOM 4116 O O . VAL B 1 191 ? 4.73 29.781 5.582 1 96.62 191 VAL B O 1
ATOM 4119 N N . LEU B 1 192 ? 6.875 30.391 5.602 1 97.81 192 LEU B N 1
ATOM 4120 C CA . LEU B 1 192 ? 6.965 30.562 7.047 1 97.81 192 LEU B CA 1
ATOM 4121 C C . LEU B 1 192 ? 6.051 31.688 7.527 1 97.81 192 LEU B C 1
ATOM 4123 O O . LEU B 1 192 ? 5.156 31.453 8.344 1 97.81 192 LEU B O 1
ATOM 4127 N N . GLU B 1 193 ? 6.23 32.812 7.02 1 98.25 193 GLU B N 1
ATOM 4128 C CA . GLU B 1 193 ? 5.492 34 7.492 1 98.25 193 GLU B CA 1
ATOM 4129 C C . GLU B 1 193 ? 4.027 33.906 7.082 1 98.25 193 GLU B C 1
ATOM 4131 O O . GLU B 1 193 ? 3.148 34.375 7.816 1 98.25 193 GLU B O 1
ATOM 4136 N N . LEU B 1 194 ? 3.826 33.406 5.953 1 97.69 194 LEU B N 1
ATOM 4137 C CA . LEU B 1 194 ? 2.443 33.156 5.555 1 97.69 194 LEU B CA 1
ATOM 4138 C C . LEU B 1 194 ? 1.743 32.219 6.527 1 97.69 194 LEU B C 1
ATOM 4140 O O . LEU B 1 194 ? 0.605 32.469 6.93 1 97.69 194 LEU B O 1
ATOM 4144 N N . ALA B 1 195 ? 2.404 31.141 6.848 1 97.94 195 ALA B N 1
ATOM 4145 C CA . ALA B 1 195 ? 1.842 30.172 7.773 1 97.94 195 ALA B CA 1
ATOM 4146 C C . ALA B 1 195 ? 1.602 30.797 9.148 1 97.94 195 ALA B C 1
ATOM 4148 O O . ALA B 1 195 ? 0.531 30.625 9.734 1 97.94 195 ALA B O 1
ATOM 4149 N N . ILE B 1 196 ? 2.518 31.547 9.625 1 98.5 196 ILE B N 1
ATOM 4150 C CA . ILE B 1 196 ? 2.418 32.188 10.938 1 98.5 196 ILE B CA 1
ATOM 4151 C C . ILE B 1 196 ? 1.267 33.188 10.945 1 98.5 196 ILE B C 1
ATOM 4153 O O . ILE B 1 196 ? 0.489 33.25 11.898 1 98.5 196 ILE B O 1
ATOM 4157 N N . LYS B 1 197 ? 1.206 33.906 9.891 1 98.38 197 LYS B N 1
ATOM 4158 C CA . LYS B 1 197 ? 0.128 34.875 9.766 1 98.38 197 LYS B CA 1
ATOM 4159 C C . LYS B 1 197 ? -1.238 34.219 9.844 1 98.38 197 LYS B C 1
ATOM 4161 O O . LYS B 1 197 ? -2.121 34.656 10.57 1 98.38 197 LYS B O 1
ATOM 4166 N N . GLN B 1 198 ? -1.401 33.156 9.086 1 98.25 198 GLN B N 1
ATOM 4167 C CA . GLN B 1 198 ? -2.678 32.438 9.094 1 98.25 198 GLN B CA 1
ATOM 4168 C C . GLN B 1 198 ? -2.979 31.859 10.469 1 98.25 198 GLN B C 1
ATOM 4170 O O . GLN B 1 198 ? -4.102 31.969 10.969 1 98.25 198 GLN B O 1
ATOM 4175 N N . ILE B 1 199 ? -2.01 31.266 11.086 1 98.31 199 ILE B N 1
ATOM 4176 C CA . ILE B 1 199 ? -2.195 30.672 12.398 1 98.31 199 ILE B CA 1
ATOM 4177 C C . ILE B 1 199 ? -2.596 31.734 13.406 1 98.31 199 ILE B C 1
ATOM 4179 O O . ILE B 1 199 ? -3.555 31.562 14.164 1 98.31 199 ILE B O 1
ATOM 4183 N N . ASN B 1 200 ? -1.965 32.844 13.375 1 98.31 200 ASN B N 1
ATOM 4184 C CA . ASN B 1 200 ? -2.244 33.938 14.312 1 98.31 200 ASN B CA 1
ATOM 4185 C C . ASN B 1 200 ? -3.631 34.531 14.086 1 98.31 200 ASN B C 1
ATOM 4187 O O . ASN B 1 200 ? -4.285 34.969 15.031 1 98.31 200 ASN B O 1
ATOM 4191 N N . GLU B 1 201 ? -4.047 34.438 12.914 1 97.62 201 GLU B N 1
ATOM 4192 C CA . GLU B 1 201 ? -5.328 35.062 12.578 1 97.62 201 GLU B CA 1
ATOM 4193 C C . GLU B 1 201 ? -6.48 34.094 12.82 1 97.62 201 GLU B C 1
ATOM 4195 O O . GLU B 1 201 ? -7.57 34.5 13.227 1 97.62 201 GLU B O 1
ATOM 4200 N N . HIS B 1 202 ? -6.227 32.812 12.625 1 97 202 HIS B N 1
ATOM 4201 C CA . HIS B 1 202 ? -7.395 31.938 12.453 1 97 202 HIS B CA 1
ATOM 4202 C C . HIS B 1 202 ? -7.422 30.844 13.5 1 97 202 HIS B C 1
ATOM 4204 O O . HIS B 1 202 ? -8.375 30.047 13.555 1 97 202 HIS B O 1
ATOM 4210 N N . THR B 1 203 ? -6.43 30.703 14.32 1 97.31 203 THR B N 1
ATOM 4211 C CA . THR B 1 203 ? -6.41 29.609 15.289 1 97.31 203 THR B CA 1
ATOM 4212 C C . THR B 1 203 ? -6.402 30.156 16.719 1 97.31 203 THR B C 1
ATOM 4214 O O . THR B 1 203 ? -6.562 31.359 16.922 1 97.31 203 THR B O 1
ATOM 4217 N N . ASP B 1 204 ? -6.23 29.234 17.672 1 96.44 204 ASP B N 1
ATOM 4218 C CA . ASP B 1 204 ? -6.348 29.578 19.094 1 96.44 204 ASP B CA 1
ATOM 4219 C C . ASP B 1 204 ? -4.992 29.953 19.672 1 96.44 204 ASP B C 1
ATOM 4221 O O . ASP B 1 204 ? -4.871 30.172 20.891 1 96.44 204 ASP B O 1
ATOM 4225 N N . ILE B 1 205 ? -4.02 30.062 18.781 1 97 205 ILE B N 1
ATOM 4226 C CA . ILE B 1 205 ? -2.709 30.391 19.328 1 97 205 ILE B CA 1
ATOM 4227 C C . ILE B 1 205 ? -2.121 31.578 18.562 1 97 205 ILE B C 1
ATOM 4229 O O . ILE B 1 205 ? -2.521 31.859 17.438 1 97 205 ILE B O 1
ATOM 4233 N N . THR B 1 206 ? -1.264 32.281 19.266 1 98.25 206 THR B N 1
ATOM 4234 C CA . THR B 1 206 ? -0.41 33.312 18.656 1 98.25 206 THR B CA 1
ATOM 4235 C C . THR B 1 206 ? 1.049 32.844 18.656 1 98.25 206 THR B C 1
ATOM 4237 O O . THR B 1 206 ? 1.601 32.531 19.719 1 98.25 206 THR B O 1
ATOM 4240 N N . VAL B 1 207 ? 1.666 32.906 17.5 1 98.31 207 VAL B N 1
ATOM 4241 C CA . VAL B 1 207 ? 2.982 32.281 17.344 1 98.31 207 VAL B CA 1
ATOM 4242 C C . VAL B 1 207 ? 3.988 33.344 16.875 1 98.31 207 VAL B C 1
ATOM 4244 O O . VAL B 1 207 ? 3.658 34.219 16.078 1 98.31 207 VAL B O 1
ATOM 4247 N N . LYS B 1 208 ? 5.133 33.312 17.406 1 98.44 208 LYS B N 1
ATOM 4248 C CA . LYS B 1 208 ? 6.32 34.031 16.953 1 98.44 208 LYS B CA 1
ATOM 4249 C C . LYS B 1 208 ? 7.484 33.062 16.703 1 98.44 208 LYS B C 1
ATOM 4251 O O . LYS B 1 208 ? 7.57 32 17.328 1 98.44 208 LYS B O 1
ATOM 4256 N N . TYR B 1 209 ? 8.336 33.438 15.688 1 98.06 209 TYR B N 1
ATOM 4257 C CA . TYR B 1 209 ? 9.469 32.562 15.438 1 98.06 209 TYR B CA 1
ATOM 4258 C C . TYR B 1 209 ? 10.789 33.312 15.602 1 98.06 209 TYR B C 1
ATOM 4260 O O . TYR B 1 209 ? 10.82 34.531 15.523 1 98.06 209 TYR B O 1
ATOM 4268 N N . GLU B 1 210 ? 11.773 32.594 15.93 1 97.88 210 GLU B N 1
ATOM 4269 C CA . GLU B 1 210 ? 13.148 33.094 15.992 1 97.88 210 GLU B CA 1
ATOM 4270 C C . GLU B 1 210 ? 14.039 32.375 14.984 1 97.88 210 GLU B C 1
ATOM 4272 O O . GLU B 1 210 ? 13.961 31.141 14.844 1 97.88 210 GLU B O 1
ATOM 4277 N N . GLN B 1 211 ? 14.812 33.156 14.273 1 97.25 211 GLN B N 1
ATOM 4278 C CA . GLN B 1 211 ? 15.789 32.594 13.344 1 97.25 211 GLN B CA 1
ATOM 4279 C C . GLN B 1 211 ? 17.141 32.406 14.023 1 97.25 211 GLN B C 1
ATOM 4281 O O . GLN B 1 211 ? 17.594 33.25 14.781 1 97.25 211 GLN B O 1
ATOM 4286 N N . HIS B 1 212 ? 17.719 31.266 13.797 1 97.75 212 HIS B N 1
ATOM 4287 C CA . HIS B 1 212 ? 19.047 30.969 14.344 1 97.75 212 HIS B CA 1
ATOM 4288 C C . HIS B 1 212 ? 20.078 30.812 13.234 1 97.75 212 HIS B C 1
ATOM 4290 O O . HIS B 1 212 ? 19.766 30.281 12.164 1 97.75 212 HIS B O 1
ATOM 4296 N N . LYS B 1 213 ? 21.281 31.234 13.492 1 96.56 213 LYS B N 1
ATOM 4297 C CA . LYS B 1 213 ? 22.312 31.234 12.469 1 96.56 213 LYS B CA 1
ATOM 4298 C C . LYS B 1 213 ? 23.562 30.5 12.961 1 96.56 213 LYS B C 1
ATOM 4300 O O . LYS B 1 213 ? 23.812 30.438 14.164 1 96.56 213 LYS B O 1
ATOM 4305 N N . ARG B 1 214 ? 24.172 29.906 12.078 1 94.06 214 ARG B N 1
ATOM 4306 C CA . ARG B 1 214 ? 25.547 29.406 12.211 1 94.06 214 ARG B CA 1
ATOM 4307 C C . ARG B 1 214 ? 26.469 30.109 11.219 1 94.06 214 ARG B C 1
ATOM 4309 O O . ARG B 1 214 ? 26.469 29.781 10.031 1 94.06 214 ARG B O 1
ATOM 4316 N N . GLY B 1 215 ? 27.266 31.078 11.773 1 94 215 GLY B N 1
ATOM 4317 C CA . GLY B 1 215 ? 27.938 31.984 10.867 1 94 215 GLY B CA 1
ATOM 4318 C C . GLY B 1 215 ? 27 32.938 10.172 1 94 215 GLY B C 1
ATOM 4319 O O . GLY B 1 215 ? 26.234 33.656 10.828 1 94 215 GLY B O 1
ATOM 4320 N N . ARG B 1 216 ? 27.094 32.969 8.883 1 92.25 216 ARG B N 1
ATOM 4321 C CA . ARG B 1 216 ? 26.25 33.875 8.117 1 92.25 216 ARG B CA 1
ATOM 4322 C C . ARG B 1 216 ? 25 33.188 7.617 1 92.25 216 ARG B C 1
ATOM 4324 O O . ARG B 1 216 ? 24.094 33.812 7.078 1 92.25 216 ARG B O 1
ATOM 4331 N N . SER B 1 217 ? 24.953 31.938 7.816 1 93.94 217 SER B N 1
ATOM 4332 C CA . SER B 1 217 ? 23.859 31.156 7.23 1 93.94 217 SER B CA 1
ATOM 4333 C C . SER B 1 217 ? 22.797 30.812 8.273 1 93.94 217 SER B C 1
ATOM 4335 O O . SER B 1 217 ? 23.125 30.516 9.422 1 93.94 217 SER B O 1
ATOM 4337 N N . ILE B 1 218 ? 21.609 30.875 7.922 1 95.75 218 ILE B N 1
ATOM 4338 C CA . ILE B 1 218 ? 20.516 30.469 8.781 1 95.75 218 ILE B CA 1
ATOM 4339 C C . ILE B 1 218 ? 20.547 28.953 8.992 1 95.75 218 ILE B C 1
ATOM 4341 O O . ILE B 1 218 ? 20.516 28.188 8.023 1 95.75 218 ILE B O 1
ATOM 4345 N N . SER B 1 219 ? 20.562 28.562 10.266 1 95.75 219 SER B N 1
ATOM 4346 C CA . SER B 1 219 ? 20.734 27.156 10.594 1 95.75 219 SER B CA 1
ATOM 4347 C C . SER B 1 219 ? 19.406 26.516 11.016 1 95.75 219 SER B C 1
ATOM 4349 O O . SER B 1 219 ? 19.25 25.297 10.961 1 95.75 219 SER B O 1
ATOM 4351 N N . GLY B 1 220 ? 18.484 27.359 11.523 1 97.44 220 GLY B N 1
ATOM 4352 C CA . GLY B 1 220 ? 17.219 26.781 11.961 1 97.44 220 GLY B CA 1
ATOM 4353 C C . GLY B 1 220 ? 16.281 27.812 12.539 1 97.44 220 GLY B C 1
ATOM 4354 O O . GLY B 1 220 ? 16.562 29.016 12.508 1 97.44 220 GLY B O 1
ATOM 4355 N N . PHE B 1 221 ? 15.141 27.312 13.016 1 98.06 221 PHE B N 1
ATOM 4356 C CA . PHE B 1 221 ? 14.086 28.156 13.57 1 98.06 221 PHE B CA 1
ATOM 4357 C C . PHE B 1 221 ? 13.57 27.578 14.883 1 98.06 221 PHE B C 1
ATOM 4359 O O . PHE B 1 221 ? 13.633 26.359 15.102 1 98.06 221 PHE B O 1
ATOM 4366 N N . SER B 1 222 ? 13.133 28.422 15.727 1 98.12 222 SER B N 1
ATOM 4367 C CA . SER B 1 222 ? 12.367 28.047 16.906 1 98.12 222 SER B CA 1
ATOM 4368 C C . SER B 1 222 ? 11.102 28.875 17.031 1 98.12 222 SER B C 1
ATOM 4370 O O . SER B 1 222 ? 10.992 29.953 16.438 1 98.12 222 SER B O 1
ATOM 4372 N N . PHE B 1 223 ? 10.203 28.328 17.766 1 98.44 223 PHE B N 1
ATOM 4373 C CA . PHE B 1 223 ? 8.891 28.969 17.844 1 98.44 223 PHE B CA 1
ATOM 4374 C C . PHE B 1 223 ? 8.453 29.125 19.297 1 98.44 223 PHE B C 1
ATOM 4376 O O . PHE B 1 223 ? 8.688 28.234 20.125 1 98.44 223 PHE B O 1
ATOM 4383 N N . ASN B 1 224 ? 7.848 30.219 19.578 1 98.31 224 ASN B N 1
ATOM 4384 C CA . ASN B 1 224 ? 7.148 30.5 20.828 1 98.31 224 ASN B CA 1
ATOM 4385 C C . ASN B 1 224 ? 5.684 30.859 20.594 1 98.31 224 ASN B C 1
ATOM 4387 O O . ASN B 1 224 ? 5.367 31.578 19.641 1 98.31 224 ASN B O 1
ATOM 4391 N N . PHE B 1 225 ? 4.816 30.25 21.375 1 97.06 225 PHE B N 1
ATOM 4392 C CA . PHE B 1 225 ? 3.412 30.531 21.109 1 97.06 225 PHE B CA 1
ATOM 4393 C C . PHE B 1 225 ? 2.596 30.453 22.391 1 97.06 225 PHE B C 1
ATOM 4395 O O . PHE B 1 225 ? 3.016 29.828 23.359 1 97.06 225 PHE B O 1
ATOM 4402 N N . LYS B 1 226 ? 1.505 31.188 22.406 1 96.19 226 LYS B N 1
ATOM 4403 C CA . LYS B 1 226 ? 0.603 31.281 23.547 1 96.19 226 LYS B CA 1
ATOM 4404 C C . LYS B 1 226 ? -0.848 31.078 23.125 1 96.19 226 LYS B C 1
ATOM 4406 O O . LYS B 1 226 ? -1.225 31.406 22 1 96.19 226 LYS B O 1
ATOM 4411 N N . GLN B 1 227 ? -1.553 30.484 24.016 1 94.75 227 GLN B N 1
ATOM 4412 C CA . GLN B 1 227 ? -2.984 30.312 23.797 1 94.75 227 GLN B CA 1
ATOM 4413 C C . GLN B 1 227 ? -3.705 31.672 23.859 1 94.75 227 GLN B C 1
ATOM 4415 O O . GLN B 1 227 ? -3.465 32.469 24.766 1 94.75 227 GLN B O 1
ATOM 4420 N N . LYS B 1 228 ? -4.438 31.953 22.828 1 93.62 228 LYS B N 1
ATOM 4421 C CA . LYS B 1 228 ? -5.219 33.188 22.828 1 93.62 228 LYS B CA 1
ATOM 4422 C C . LYS B 1 228 ? -6.301 33.156 23.906 1 93.62 228 LYS B C 1
ATOM 4424 O O . LYS B 1 228 ? -6.855 32.094 24.203 1 93.62 228 LYS B O 1
ATOM 4429 N N . LYS B 1 229 ? -6.391 34.344 24.594 1 81.19 229 LYS B N 1
ATOM 4430 C CA . LYS B 1 229 ? -7.457 34.469 25.594 1 81.19 229 LYS B CA 1
ATOM 4431 C C . LYS B 1 229 ? -8.828 34.344 24.953 1 81.19 229 LYS B C 1
ATOM 4433 O O . LYS B 1 229 ? -9.062 34.844 23.859 1 81.19 229 LYS B O 1
ATOM 4438 N N . LYS B 1 230 ? -9.484 33.312 25.125 1 63.44 230 LYS B N 1
ATOM 4439 C CA . LYS B 1 230 ? -10.852 33.156 24.625 1 63.44 230 LYS B CA 1
ATOM 4440 C C . LYS B 1 230 ? -11.633 34.469 24.797 1 63.44 230 LYS B C 1
ATOM 4442 O O . LYS B 1 230 ? -11.641 35.062 25.875 1 63.44 230 LYS B O 1
ATOM 4447 N N . ASP B 1 231 ? -11.508 35.375 23.859 1 49.19 231 ASP B N 1
ATOM 4448 C CA . ASP B 1 231 ? -12.438 36.469 24.062 1 49.19 231 ASP B CA 1
ATOM 4449 C C . ASP B 1 231 ? -13.75 36 24.672 1 49.19 231 ASP B C 1
ATOM 4451 O O . ASP B 1 231 ? -14.43 35.125 24.094 1 49.19 231 ASP B O 1
ATOM 4455 N N . SER B 1 232 ? -13.758 35.875 25.875 1 39.5 232 SER B N 1
ATOM 4456 C CA . SER B 1 232 ? -15.102 35.781 26.438 1 39.5 232 SER B CA 1
ATOM 4457 C C . SER B 1 232 ? -16.078 36.688 25.672 1 39.5 232 SER B C 1
ATOM 4459 O O . SER B 1 232 ? -15.953 37.906 25.672 1 39.5 232 SER B O 1
ATOM 4461 N N . THR B 1 233 ? -16.25 36.5 24.422 1 36.75 233 THR B N 1
ATOM 4462 C CA . THR B 1 233 ? -17.422 37.281 24.094 1 36.75 233 THR B CA 1
ATOM 4463 C C . THR B 1 233 ? -18.266 37.562 25.344 1 36.75 233 THR B C 1
ATOM 4465 O O . THR B 1 233 ? -18.719 36.625 26 1 36.75 233 THR B O 1
ATOM 4468 N N . SER B 1 234 ? -18.016 38.625 25.922 1 34.22 234 SER B N 1
ATOM 4469 C CA . SER B 1 234 ? -18.969 39.25 26.828 1 34.22 234 SER B CA 1
ATOM 4470 C C . SER B 1 234 ? -20.406 39 26.391 1 34.22 234 SER B C 1
ATOM 4472 O O . SER B 1 234 ? -20.859 39.562 25.406 1 34.22 234 SER B O 1
ATOM 4474 N N . ILE B 1 235 ? -20.781 37.75 26.141 1 35.09 235 ILE B N 1
ATOM 4475 C CA . ILE B 1 235 ? -22.234 37.75 26.219 1 35.09 235 ILE B CA 1
ATOM 4476 C C . ILE B 1 235 ? -22.703 38.75 27.266 1 35.09 235 ILE B C 1
ATOM 4478 O O . ILE B 1 235 ? -22.453 38.562 28.469 1 35.09 235 ILE B O 1
ATOM 4482 N N . GLU B 1 236 ? -22.484 39.969 27.016 1 33.12 236 GLU B N 1
ATOM 4483 C CA . GLU B 1 236 ? -23.438 40.844 27.719 1 33.12 236 GLU B CA 1
ATOM 4484 C C . GLU B 1 236 ? -24.75 40.094 27.969 1 33.12 236 GLU B C 1
ATOM 4486 O O . GLU B 1 236 ? -25.422 39.656 27.016 1 33.12 236 GLU B O 1
ATOM 4491 N N . ARG B 1 237 ? -24.719 39.281 28.984 1 32.12 237 ARG B N 1
ATOM 4492 C CA . ARG B 1 237 ? -25.906 38.688 29.609 1 32.12 237 ARG B CA 1
ATOM 4493 C C . ARG B 1 237 ? -27.094 39.656 29.469 1 32.12 237 ARG B C 1
ATOM 4495 O O . ARG B 1 237 ? -27.078 40.75 29.984 1 32.12 237 ARG B O 1
ATOM 4502 N N . ASP B 1 238 ? -27.625 39.719 28.328 1 32.56 238 ASP B N 1
ATOM 4503 C CA . ASP B 1 238 ? -28.953 40.25 28.609 1 32.56 238 ASP B CA 1
ATOM 4504 C C . ASP B 1 238 ? -29.484 39.75 29.938 1 32.56 238 ASP B C 1
ATOM 4506 O O . ASP B 1 238 ? -29.438 38.562 30.219 1 32.56 238 ASP B O 1
ATOM 4510 N N . PRO B 1 239 ? -29.375 40.5 31.125 1 34.03 239 PRO B N 1
ATOM 4511 C CA . PRO B 1 239 ? -29.906 40.094 32.406 1 34.03 239 PRO B CA 1
ATOM 4512 C C . PRO B 1 239 ? -31.062 39.094 32.312 1 34.03 239 PRO B C 1
ATOM 4514 O O . PRO B 1 239 ? -31.438 38.469 33.281 1 34.03 239 PRO B O 1
ATOM 4517 N N . ASN B 1 240 ? -31.828 39.219 31.297 1 33.06 240 ASN B N 1
ATOM 4518 C CA . ASN B 1 240 ? -33.031 38.375 31.203 1 33.06 240 ASN B CA 1
ATOM 4519 C C . ASN B 1 240 ? -32.656 36.938 30.781 1 33.06 240 ASN B C 1
ATOM 4521 O O . ASN B 1 240 ? -33.562 36.094 30.625 1 33.06 240 ASN B O 1
ATOM 4525 N N . THR B 1 241 ? -31.641 36.688 30.047 1 33.75 241 THR B N 1
ATOM 4526 C CA . THR B 1 241 ? -31.516 35.312 29.656 1 33.75 241 THR B CA 1
ATOM 4527 C C . THR B 1 241 ? -30.906 34.469 30.781 1 33.75 241 THR B C 1
ATOM 4529 O O . THR B 1 241 ? -29.766 34.688 31.172 1 33.75 241 THR B O 1
ATOM 4532 N N . LEU B 1 242 ? -31.531 33.875 31.672 1 31.09 242 LEU B N 1
ATOM 4533 C CA . LEU B 1 242 ? -31.406 32.969 32.812 1 31.09 242 LEU B CA 1
ATOM 4534 C C . LEU B 1 242 ? -30.328 31.922 32.5 1 31.09 242 LEU B C 1
ATOM 4536 O O . LEU B 1 242 ? -30.172 31.469 31.375 1 31.09 242 LEU B O 1
ATOM 4540 N N . LYS B 1 243 ? -29.234 31.922 33.219 1 36.59 243 LYS B N 1
ATOM 4541 C CA . LYS B 1 243 ? -28.203 30.922 33.5 1 36.59 243 LYS B CA 1
ATOM 4542 C C . LYS B 1 243 ? -28.781 29.516 33.469 1 36.59 243 LYS B C 1
ATOM 4544 O O . LYS B 1 243 ? -29.219 29 34.5 1 36.59 243 LYS B O 1
ATOM 4549 N N . LEU B 1 244 ? -29.484 29.141 32.531 1 36.38 244 LEU B N 1
ATOM 4550 C CA . LEU B 1 244 ? -30.078 27.812 32.469 1 36.38 244 LEU B CA 1
ATOM 4551 C C . LEU B 1 244 ? -28.984 26.734 32.531 1 36.38 244 LEU B C 1
ATOM 4553 O O . LEU B 1 244 ? -29.281 25.547 32.406 1 36.38 244 LEU B O 1
ATOM 4557 N N . SER B 1 245 ? -27.766 27.172 32.5 1 39.47 245 SER B N 1
ATOM 4558 C CA . SER B 1 245 ? -26.844 26.047 32.375 1 39.47 245 SER B CA 1
ATOM 4559 C C . SER B 1 245 ? -26.719 25.281 33.688 1 39.47 245 SER B C 1
ATOM 4561 O O . SER B 1 245 ? -25.734 24.562 33.906 1 39.47 245 SER B O 1
ATOM 4563 N N . SER B 1 246 ? -27.438 25.547 34.688 1 43.78 246 SER B N 1
ATOM 4564 C CA . SER B 1 246 ? -27.188 24.688 35.844 1 43.78 246 SER B CA 1
ATOM 4565 C C . SER B 1 246 ? -27.328 23.219 35.469 1 43.78 246 SER B C 1
ATOM 4567 O O . SER B 1 246 ? -28.344 22.812 34.906 1 43.78 246 SER B O 1
ATOM 4569 N N . LYS B 1 247 ? -26.328 22.656 35.344 1 53.72 247 LYS B N 1
ATOM 4570 C CA . LYS B 1 247 ? -26.312 21.203 35.156 1 53.72 247 LYS B CA 1
ATOM 4571 C C . LYS B 1 247 ? -27.25 20.516 36.125 1 53.72 247 LYS B C 1
ATOM 4573 O O . LYS B 1 247 ? -27.141 20.703 37.344 1 53.72 247 LYS B O 1
ATOM 4578 N N . MET B 1 248 ? -28.359 20 35.812 1 63.25 248 MET B N 1
ATOM 4579 C CA . MET B 1 248 ? -29.281 19.219 36.625 1 63.25 248 MET B CA 1
ATOM 4580 C C . MET B 1 248 ? -28.578 18.016 37.25 1 63.25 248 MET B C 1
ATOM 4582 O O . MET B 1 248 ? -27.703 17.406 36.625 1 63.25 248 MET B O 1
ATOM 4586 N N . THR B 1 249 ? -28.625 17.938 38.531 1 72.5 249 THR B N 1
ATOM 4587 C CA . THR B 1 249 ? -28.172 16.703 39.156 1 72.5 249 THR B CA 1
ATOM 4588 C C . THR B 1 249 ? -28.859 15.492 38.531 1 72.5 249 THR B C 1
ATOM 4590 O O . THR B 1 249 ? -29.891 15.641 37.875 1 72.5 249 THR B O 1
ATOM 4593 N N . ASP B 1 250 ? -28.328 14.344 38.625 1 75.69 250 ASP B N 1
ATOM 4594 C CA . ASP B 1 250 ? -28.922 13.133 38.062 1 75.69 250 ASP B CA 1
ATOM 4595 C C . ASP B 1 250 ? -30.359 12.953 38.562 1 75.69 250 ASP B C 1
ATOM 4597 O O . ASP B 1 250 ? -31.25 12.594 37.781 1 75.69 250 ASP B O 1
ATOM 4601 N N . ALA B 1 251 ? -30.453 13.305 39.781 1 79.19 251 ALA B N 1
ATOM 4602 C CA . ALA B 1 251 ? -31.766 13.18 40.375 1 79.19 251 ALA B CA 1
ATOM 4603 C C . ALA B 1 251 ? -32.75 14.195 39.781 1 79.19 251 ALA B C 1
ATOM 4605 O O . ALA B 1 251 ? -33.875 13.859 39.469 1 79.19 251 ALA B O 1
ATOM 4606 N N . GLN B 1 252 ? -32.312 15.391 39.531 1 77.62 252 GLN B N 1
ATOM 4607 C CA . GLN B 1 252 ? -33.094 16.453 38.938 1 77.62 252 GLN B CA 1
ATOM 4608 C C . GLN B 1 252 ? -33.406 16.156 37.469 1 77.62 252 GLN B C 1
ATOM 4610 O O . GLN B 1 252 ? -34.531 16.344 37.031 1 77.62 252 GLN B O 1
ATOM 4615 N N . ARG B 1 253 ? -32.5 15.656 36.844 1 84.69 253 ARG B N 1
ATOM 4616 C CA . ARG B 1 253 ? -32.656 15.328 35.438 1 84.69 253 ARG B CA 1
ATOM 4617 C C . ARG B 1 253 ? -33.75 14.289 35.219 1 84.69 253 ARG B C 1
ATOM 4619 O O . ARG B 1 253 ? -34.562 14.445 34.312 1 84.69 253 ARG B O 1
ATOM 4626 N N . HIS B 1 254 ? -33.656 13.336 36 1 86.06 254 HIS B N 1
ATOM 4627 C CA . HIS B 1 254 ? -34.688 12.289 35.875 1 86.06 254 HIS B CA 1
ATOM 4628 C C . HIS B 1 254 ? -36.062 12.797 36.312 1 86.06 254 HIS B C 1
ATOM 4630 O O . HIS B 1 254 ? -37.062 12.445 35.719 1 86.06 254 HIS B O 1
ATOM 4636 N N . MET B 1 255 ? -36 13.68 37.25 1 86.19 255 MET B N 1
ATOM 4637 C CA . MET B 1 255 ? -37.25 14.242 37.75 1 86.19 255 MET B CA 1
ATOM 4638 C C . MET B 1 255 ? -37.906 15.125 36.719 1 86.19 255 MET B C 1
ATOM 4640 O O . MET B 1 255 ? -39.125 14.984 36.438 1 86.19 255 MET B O 1
ATOM 4644 N N . PHE B 1 256 ? -37.156 15.898 36.094 1 87.94 256 PHE B N 1
ATOM 4645 C CA . PHE B 1 256 ? -37.719 16.812 35.125 1 87.94 256 PHE B CA 1
ATOM 4646 C C . PHE B 1 256 ? -38.031 16.078 33.812 1 87.94 256 PHE B C 1
ATOM 4648 O O . PHE B 1 256 ? -39 16.422 33.125 1 87.94 256 PHE B O 1
ATOM 4655 N N . ALA B 1 257 ? -37.281 15.07 33.562 1 89.5 257 ALA B N 1
ATOM 4656 C CA . ALA B 1 257 ? -37.562 14.25 32.375 1 89.5 257 ALA B CA 1
ATOM 4657 C C . ALA B 1 257 ? -38.938 13.578 32.5 1 89.5 257 ALA B C 1
ATOM 4659 O O . ALA B 1 257 ? -39.688 13.516 31.531 1 89.5 257 ALA B O 1
ATOM 4660 N N . ASN B 1 258 ? -39.125 13.141 33.656 1 86.5 258 ASN B N 1
ATOM 4661 C CA . ASN B 1 258 ? -40.438 12.523 33.938 1 86.5 258 ASN B CA 1
ATOM 4662 C C . ASN B 1 258 ? -41.562 13.531 33.781 1 86.5 258 ASN B C 1
ATOM 4664 O O . ASN B 1 258 ? -42.594 13.219 33.188 1 86.5 258 ASN B O 1
ATOM 4668 N N . LYS B 1 259 ? -41.312 14.719 34.219 1 87.56 259 LYS B N 1
ATOM 4669 C CA . LYS B 1 259 ? -42.312 15.773 34.094 1 87.56 259 LYS B CA 1
ATOM 4670 C C . LYS B 1 259 ? -42.5 16.188 32.656 1 87.56 259 LYS B C 1
ATOM 4672 O O . LYS B 1 259 ? -43.625 16.391 32.188 1 87.56 259 LYS B O 1
ATOM 4677 N N . LEU B 1 260 ? -41.469 16.281 31.953 1 89.12 260 LEU B N 1
ATOM 4678 C CA . LEU B 1 260 ? -41.5 16.688 30.547 1 89.12 260 LEU B CA 1
ATOM 4679 C C . LEU B 1 260 ? -42.219 15.633 29.703 1 89.12 260 LEU B C 1
ATOM 4681 O O . LEU B 1 260 ? -42.938 15.969 28.781 1 89.12 260 LEU B O 1
ATOM 4685 N N . SER B 1 261 ? -42 14.406 29.984 1 89.75 261 SER B N 1
ATOM 4686 C CA . SER B 1 261 ? -42.562 13.312 29.203 1 89.75 261 SER B CA 1
ATOM 4687 C C . SER B 1 261 ? -44.094 13.352 29.219 1 89.75 261 SER B C 1
ATOM 4689 O O . SER B 1 261 ? -44.75 12.852 28.297 1 89.75 261 SER B O 1
ATOM 4691 N N . GLU B 1 262 ? -44.562 14.031 30.219 1 84.88 262 GLU B N 1
ATOM 4692 C CA . GLU B 1 262 ? -46.031 14.062 30.391 1 84.88 262 GLU B CA 1
ATOM 4693 C C . GLU B 1 262 ? -46.625 15.336 29.781 1 84.88 262 GLU B C 1
ATOM 4695 O O . GLU B 1 262 ? -47.844 15.5 29.75 1 84.88 262 GLU B O 1
ATOM 4700 N N . LEU B 1 263 ? -45.781 16.25 29.359 1 84.31 263 LEU B N 1
ATOM 4701 C CA . LEU B 1 263 ? -46.25 17.469 28.719 1 84.31 263 LEU B CA 1
ATOM 4702 C C . LEU B 1 263 ? -46.75 17.188 27.297 1 84.31 263 LEU B C 1
ATOM 4704 O O . LEU B 1 263 ? -46.031 16.562 26.516 1 84.31 263 LEU B O 1
ATOM 4708 N N . PRO B 1 264 ? -47.875 17.625 26.938 1 84.81 264 PRO B N 1
ATOM 4709 C CA . PRO B 1 264 ? -48.438 17.391 25.594 1 84.81 264 PRO B CA 1
ATOM 4710 C C . PRO B 1 264 ? -47.562 18 24.5 1 84.81 264 PRO B C 1
ATOM 4712 O O . PRO B 1 264 ? -47.438 17.438 23.422 1 84.81 264 PRO B O 1
ATOM 4715 N N . GLU B 1 265 ? -46.938 19.094 24.781 1 83.5 265 GLU B N 1
ATOM 4716 C CA . GLU B 1 265 ? -46.125 19.781 23.797 1 83.5 265 GLU B CA 1
ATOM 4717 C C . GLU B 1 265 ? -44.875 18.984 23.453 1 83.5 265 GLU B C 1
ATOM 4719 O O . GLU B 1 265 ? -44.281 19.188 22.391 1 83.5 265 GLU B O 1
ATOM 4724 N N . MET B 1 266 ? -44.531 18.078 24.312 1 84.44 266 MET B N 1
ATOM 4725 C CA . MET B 1 266 ? -43.312 17.281 24.109 1 84.44 266 MET B CA 1
ATOM 4726 C C . MET B 1 266 ? -43.594 16.125 23.156 1 84.44 266 MET B C 1
ATOM 4728 O O . MET B 1 266 ? -42.688 15.375 22.812 1 84.44 266 MET B O 1
ATOM 4732 N N . GLY B 1 267 ? -44.719 15.914 22.703 1 82.69 267 GLY B N 1
ATOM 4733 C CA . GLY B 1 267 ? -45.094 14.844 21.797 1 82.69 267 GLY B CA 1
ATOM 4734 C C . GLY B 1 267 ? -44.312 14.828 20.516 1 82.69 267 GLY B C 1
ATOM 4735 O O . GLY B 1 267 ? -44.094 13.766 19.922 1 82.69 267 GLY B O 1
ATOM 4736 N N . ARG B 1 268 ? -43.906 15.992 20.156 1 82.06 268 ARG B N 1
ATOM 4737 C CA . ARG B 1 268 ? -43.188 16.094 18.906 1 82.06 268 ARG B CA 1
ATOM 4738 C C . ARG B 1 268 ? -41.812 15.453 19.016 1 82.06 268 ARG B C 1
ATOM 4740 O O . ARG B 1 268 ? -41.188 15.102 18.016 1 82.06 268 ARG B O 1
ATOM 4747 N N . TYR B 1 269 ? -41.375 15.289 20.219 1 82.56 269 TYR B N 1
ATOM 4748 C CA . TYR B 1 269 ? -40.094 14.68 20.438 1 82.56 269 TYR B CA 1
ATOM 4749 C C . TYR B 1 269 ? -40.219 13.18 20.656 1 82.56 269 TYR B C 1
ATOM 4751 O O . TYR B 1 269 ? -39.188 12.469 20.75 1 82.56 269 TYR B O 1
ATOM 4759 N N . SER B 1 270 ? -41.375 12.664 20.766 1 79.44 270 SER B N 1
ATOM 4760 C CA . SER B 1 270 ? -41.625 11.25 21 1 79.44 270 SER B CA 1
ATOM 4761 C C . SER B 1 270 ? -41.344 10.422 19.75 1 79.44 270 SER B C 1
ATOM 4763 O O . SER B 1 270 ? -41.594 10.875 18.625 1 79.44 270 SER B O 1
ATOM 4765 N N . GLN B 1 271 ? -40.719 9.336 19.969 1 75.12 271 GLN B N 1
ATOM 4766 C CA . GLN B 1 271 ? -40.406 8.438 18.859 1 75.12 271 GLN B CA 1
ATOM 4767 C C . GLN B 1 271 ? -41.25 7.168 18.938 1 75.12 271 GLN B C 1
ATOM 4769 O O . GLN B 1 271 ? -41.219 6.465 19.953 1 75.12 271 GLN B O 1
ATOM 4774 N N . GLY B 1 272 ? -42.062 6.84 17.906 1 72.25 272 GLY B N 1
ATOM 4775 C CA . GLY B 1 272 ? -42.844 5.617 17.766 1 72.25 272 GLY B CA 1
ATOM 4776 C C . GLY B 1 272 ? -43.938 5.492 18.812 1 72.25 272 GLY B C 1
ATOM 4777 O O . GLY B 1 272 ? -44.625 6.473 19.125 1 72.25 272 GLY B O 1
ATOM 4778 N N . THR B 1 273 ? -44.219 4.156 19.438 1 75.81 273 THR B N 1
ATOM 4779 C CA . THR B 1 273 ? -45.219 3.789 20.438 1 75.81 273 THR B CA 1
ATOM 4780 C C . THR B 1 273 ? -44.625 3.754 21.828 1 75.81 273 THR B C 1
ATOM 4782 O O . THR B 1 273 ? -45.094 3.021 22.703 1 75.81 273 THR B O 1
ATOM 4785 N N . GLU B 1 274 ? -43.781 4.641 22.203 1 79.12 274 GLU B N 1
ATOM 4786 C CA . GLU B 1 274 ? -43.125 4.559 23.5 1 79.12 274 GLU B CA 1
ATOM 4787 C C . GLU B 1 274 ? -44.031 5.031 24.609 1 79.12 274 GLU B C 1
ATOM 4789 O O . GLU B 1 274 ? -44.844 5.934 24.406 1 79.12 274 GLU B O 1
ATOM 4794 N N . SER B 1 275 ? -44 4.281 25.734 1 83.69 275 SER B N 1
ATOM 4795 C CA . SER B 1 275 ? -44.75 4.656 26.922 1 83.69 275 SER B CA 1
ATOM 4796 C C . SER B 1 275 ? -44.125 5.883 27.609 1 83.69 275 SER B C 1
ATOM 4798 O O . SER B 1 275 ? -43 6.25 27.312 1 83.69 275 SER B O 1
ATOM 4800 N N . TYR B 1 276 ? -44.75 6.598 28.469 1 82.25 276 TYR B N 1
ATOM 4801 C CA . TYR B 1 276 ? -44.312 7.793 29.172 1 82.25 276 TYR B CA 1
ATOM 4802 C C . TYR B 1 276 ? -43 7.527 29.922 1 82.25 276 TYR B C 1
ATOM 4804 O O . TYR B 1 276 ? -42.062 8.312 29.859 1 82.25 276 TYR B O 1
ATOM 4812 N N . PRO B 1 277 ? -43 6.363 30.516 1 84.31 277 PRO B N 1
ATOM 4813 C CA . PRO B 1 277 ? -41.719 6.09 31.219 1 84.31 277 PRO B CA 1
ATOM 4814 C C . PRO B 1 277 ? -40.562 5.918 30.266 1 84.31 277 PRO B C 1
ATOM 4816 O O . PRO B 1 277 ? -39.438 6.355 30.578 1 84.31 277 PRO B O 1
ATOM 4819 N N . GLN B 1 278 ? -40.812 5.391 29.219 1 83.62 278 GLN B N 1
ATOM 4820 C CA . GLN B 1 278 ? -39.781 5.199 28.219 1 83.62 278 GLN B CA 1
ATOM 4821 C C . GLN B 1 278 ? -39.312 6.535 27.641 1 83.62 278 GLN B C 1
ATOM 4823 O O . GLN B 1 278 ? -38.125 6.754 27.438 1 83.62 278 GLN B O 1
ATOM 4828 N N . PHE B 1 279 ? -40.281 7.301 27.312 1 87.5 279 PHE B N 1
ATOM 4829 C CA . PHE B 1 279 ? -40.031 8.648 26.812 1 87.5 279 PHE B CA 1
ATOM 4830 C C . PHE B 1 279 ? -39.25 9.461 27.828 1 87.5 279 PHE B C 1
ATOM 4832 O O . PHE B 1 279 ? -38.312 10.18 27.469 1 87.5 279 PHE B O 1
ATOM 4839 N N . ALA B 1 280 ? -39.438 9.211 29.016 1 89.31 280 ALA B N 1
ATOM 4840 C CA . ALA B 1 280 ? -38.719 9.93 30.078 1 89.31 280 ALA B CA 1
ATOM 4841 C C . ALA B 1 280 ? -37.25 9.562 30.125 1 89.31 280 ALA B C 1
ATOM 4843 O O . ALA B 1 280 ? -36.406 10.43 30.328 1 89.31 280 ALA B O 1
ATOM 4844 N N . VAL B 1 281 ? -37.031 8.383 29.922 1 87.38 281 VAL B N 1
ATOM 4845 C CA . VAL B 1 281 ? -35.625 7.93 29.906 1 87.38 281 VAL B CA 1
ATOM 4846 C C . VAL B 1 281 ? -34.875 8.617 28.781 1 87.38 281 VAL B C 1
ATOM 4848 O O . VAL B 1 281 ? -33.75 9.078 28.969 1 87.38 281 VAL B O 1
ATOM 4851 N N . ARG B 1 282 ? -35.5 8.758 27.734 1 88.56 282 ARG B N 1
ATOM 4852 C CA . ARG B 1 282 ? -34.844 9.383 26.594 1 88.56 282 ARG B CA 1
ATOM 4853 C C . ARG B 1 282 ? -34.656 10.875 26.812 1 88.56 282 ARG B C 1
ATOM 4855 O O . ARG B 1 282 ? -33.594 11.43 26.484 1 88.56 282 ARG B O 1
ATOM 4862 N N . ILE B 1 283 ? -35.656 11.406 27.359 1 88.62 283 ILE B N 1
ATOM 4863 C CA . ILE B 1 283 ? -35.531 12.828 27.672 1 88.62 283 ILE B CA 1
ATOM 4864 C C . ILE B 1 283 ? -34.406 13.055 28.656 1 88.62 283 ILE B C 1
ATOM 4866 O O . ILE B 1 283 ? -33.625 14.008 28.5 1 88.62 283 ILE B O 1
ATOM 4870 N N . ALA B 1 284 ? -34.25 12.18 29.516 1 88 284 ALA B N 1
ATOM 4871 C CA . ALA B 1 284 ? -33.188 12.297 30.5 1 88 284 ALA B CA 1
ATOM 4872 C C . ALA B 1 284 ? -31.812 12.273 29.812 1 88 284 ALA B C 1
ATOM 4874 O O . ALA B 1 284 ? -30.891 13 30.203 1 88 284 ALA B O 1
ATOM 4875 N N . GLU B 1 285 ? -31.781 11.57 28.844 1 86.69 285 GLU B N 1
ATOM 4876 C CA . GLU B 1 285 ? -30.562 11.5 28.062 1 86.69 285 GLU B CA 1
ATOM 4877 C C . GLU B 1 285 ? -30.344 12.781 27.25 1 86.69 285 GLU B C 1
ATOM 4879 O O . GLU B 1 285 ? -29.219 13.266 27.125 1 86.69 285 GLU B O 1
ATOM 4884 N N . MET B 1 286 ? -31.375 13.25 26.734 1 86.06 286 MET B N 1
ATOM 4885 C CA . MET B 1 286 ? -31.328 14.508 25.984 1 86.06 286 MET B CA 1
ATOM 4886 C C . MET B 1 286 ? -30.828 15.648 26.859 1 86.06 286 MET B C 1
ATOM 4888 O O . MET B 1 286 ? -30.094 16.516 26.406 1 86.06 286 MET B O 1
ATOM 4892 N N . LEU B 1 287 ? -31.125 15.531 28.062 1 86.06 287 LEU B N 1
ATOM 4893 C CA . LEU B 1 287 ? -30.844 16.609 29 1 86.06 287 LEU B CA 1
ATOM 4894 C C . LEU B 1 287 ? -29.391 16.562 29.469 1 86.06 287 LEU B C 1
ATOM 4896 O O . LEU B 1 287 ? -28.953 17.406 30.25 1 86.06 287 LEU B O 1
ATOM 4900 N N . GLN B 1 288 ? -28.766 15.719 28.953 1 81.88 288 GLN B N 1
ATOM 4901 C CA . GLN B 1 288 ? -27.328 15.703 29.188 1 81.88 288 GLN B CA 1
ATOM 4902 C C . GLN B 1 288 ? -26.594 16.594 28.188 1 81.88 288 GLN B C 1
ATOM 4904 O O . GLN B 1 288 ? -25.469 17.016 28.422 1 81.88 288 GLN B O 1
ATOM 4909 N N . ASP B 1 289 ? -27.219 16.891 27.219 1 80.12 289 ASP B N 1
ATOM 4910 C CA . ASP B 1 289 ? -26.688 17.719 26.125 1 80.12 289 ASP B CA 1
ATOM 4911 C C . ASP B 1 289 ? -27.078 19.188 26.312 1 80.12 289 ASP B C 1
ATOM 4913 O O . ASP B 1 289 ? -28.266 19.516 26.344 1 80.12 289 ASP B O 1
ATOM 4917 N N . PRO B 1 290 ? -26.141 19.938 26.281 1 77 290 PRO B N 1
ATOM 4918 C CA . PRO B 1 290 ? -26.438 21.359 26.5 1 77 290 PRO B CA 1
ATOM 4919 C C . PRO B 1 290 ? -27.297 21.953 25.391 1 77 290 PRO B C 1
ATOM 4921 O O . PRO B 1 290 ? -28.141 22.812 25.641 1 77 290 PRO B O 1
ATOM 4924 N N . GLU B 1 291 ? -27.078 21.547 24.375 1 79.44 291 GLU B N 1
ATOM 4925 C CA . GLU B 1 291 ? -27.859 22.078 23.266 1 79.44 291 GLU B CA 1
ATOM 4926 C C . GLU B 1 291 ? -29.328 21.641 23.359 1 79.44 291 GLU B C 1
ATOM 4928 O O . GLU B 1 291 ? -30.234 22.422 23.047 1 79.44 291 GLU B O 1
ATOM 4933 N N . LYS B 1 292 ? -29.516 20.484 23.75 1 84 292 LYS B N 1
ATOM 4934 C CA . LYS B 1 292 ? -30.875 19.984 23.922 1 84 292 LYS B CA 1
ATOM 4935 C C . LYS B 1 292 ? -31.547 20.641 25.125 1 84 292 LYS B C 1
ATOM 4937 O O . LYS B 1 292 ? -32.75 20.891 25.094 1 84 292 LYS B O 1
ATOM 4942 N N . ILE B 1 293 ? -30.734 20.906 25.984 1 79.62 293 ILE B N 1
ATOM 4943 C CA . ILE B 1 293 ? -31.25 21.625 27.156 1 79.62 293 ILE B CA 1
ATOM 4944 C C . ILE B 1 293 ? -31.766 23 26.719 1 79.62 293 ILE B C 1
ATOM 4946 O O . ILE B 1 293 ? -32.844 23.422 27.125 1 79.62 293 ILE B O 1
ATOM 4950 N N . LYS B 1 294 ? -31.031 23.562 25.984 1 78.88 294 LYS B N 1
ATOM 4951 C CA . LYS B 1 294 ? -31.422 24.859 25.453 1 78.88 294 LYS B CA 1
ATOM 4952 C C . LYS B 1 294 ? -32.719 24.75 24.625 1 78.88 294 LYS B C 1
ATOM 4954 O O . LYS B 1 294 ? -33.594 25.594 24.734 1 78.88 294 LYS B O 1
ATOM 4959 N N . GLU B 1 295 ? -32.75 23.812 23.859 1 85.62 295 GLU B N 1
ATOM 4960 C CA . GLU B 1 295 ? -33.938 23.547 23.016 1 85.62 295 GLU B CA 1
ATOM 4961 C C . GLU B 1 295 ? -35.188 23.297 23.859 1 85.62 295 GLU B C 1
ATOM 4963 O O . GLU B 1 295 ? -36.25 23.766 23.531 1 85.62 295 GLU B O 1
ATOM 4968 N N . LEU B 1 296 ? -34.938 22.703 24.938 1 86.06 296 LEU B N 1
ATOM 4969 C CA . LEU B 1 296 ? -36.062 22.266 25.766 1 86.06 296 LEU B CA 1
ATOM 4970 C C . LEU B 1 296 ? -36.312 23.266 26.891 1 86.06 296 LEU B C 1
ATOM 4972 O O . LEU B 1 296 ? -37.219 23.062 27.703 1 86.06 296 LEU B O 1
ATOM 4976 N N . SER B 1 297 ? -35.562 24.25 26.875 1 83.5 297 SER B N 1
ATOM 4977 C CA . SER B 1 297 ? -35.562 25.25 27.953 1 83.5 297 SER B CA 1
ATOM 4978 C C . SER B 1 297 ? -36.969 25.797 28.188 1 83.5 297 SER B C 1
ATOM 4980 O O . SER B 1 297 ? -37.438 25.906 29.328 1 83.5 297 SER B O 1
ATOM 4982 N N . PRO B 1 298 ? -37.625 26.125 27.094 1 85.12 298 PRO B N 1
ATOM 4983 C CA . PRO B 1 298 ? -39 26.641 27.344 1 85.12 298 PRO B CA 1
ATOM 4984 C C . PRO B 1 298 ? -39.875 25.641 28.047 1 85.12 298 PRO B C 1
ATOM 4986 O O . PRO B 1 298 ? -40.719 26.016 28.875 1 85.12 298 PRO B O 1
ATOM 4989 N N . TYR B 1 299 ? -39.719 24.375 27.828 1 88.12 299 TYR B N 1
ATOM 4990 C CA . TYR B 1 299 ? -40.531 23.312 28.453 1 88.12 299 TYR B CA 1
ATOM 4991 C C . TYR B 1 299 ? -40.031 23.031 29.859 1 88.12 299 TYR B C 1
ATOM 4993 O O . TYR B 1 299 ? -40.844 22.734 30.75 1 88.12 299 TYR B O 1
ATOM 5001 N N . LEU B 1 300 ? -38.812 23.156 29.969 1 86.31 300 LEU B N 1
ATOM 5002 C CA . LEU B 1 300 ? -38.219 22.984 31.281 1 86.31 300 LEU B CA 1
ATOM 5003 C C . LEU B 1 300 ? -38.719 24.047 32.25 1 86.31 300 LEU B C 1
ATOM 5005 O O . LEU B 1 300 ? -39.031 23.734 33.406 1 86.31 300 LEU B O 1
ATOM 5009 N N . LYS B 1 301 ? -38.781 25.172 31.766 1 81.5 301 LYS B N 1
ATOM 5010 C CA . LYS B 1 301 ? -39.344 26.266 32.562 1 81.5 301 LYS B CA 1
ATOM 5011 C C . LYS B 1 301 ? -40.812 26 32.938 1 81.5 301 LYS B C 1
ATOM 5013 O O . LYS B 1 301 ? -41.25 26.281 34.062 1 81.5 301 LYS B O 1
ATOM 5018 N N . LYS B 1 302 ? -41.438 25.453 32.031 1 85.94 302 LYS B N 1
ATOM 5019 C CA . LYS B 1 302 ? -42.875 25.156 32.188 1 85.94 302 LYS B CA 1
ATOM 5020 C C . LYS B 1 302 ? -43.062 24.109 33.312 1 85.94 302 LYS B C 1
ATOM 5022 O O . LYS B 1 302 ? -44.062 24.141 34 1 85.94 302 LYS B O 1
ATOM 5027 N N . VAL B 1 303 ? -42.094 23.266 33.406 1 86.69 303 VAL B N 1
ATOM 5028 C CA . VAL B 1 303 ? -42.25 22.188 34.406 1 86.69 303 VAL B CA 1
ATOM 5029 C C . VAL B 1 303 ? -41.531 22.562 35.688 1 86.69 303 VAL B C 1
ATOM 5031 O O . VAL B 1 303 ? -41.375 21.719 36.562 1 86.69 303 VAL B O 1
ATOM 5034 N N . GLY B 1 304 ? -41 23.75 35.781 1 80.62 304 GLY B N 1
ATOM 5035 C CA . GLY B 1 304 ? -40.562 24.312 37.031 1 80.62 304 GLY B CA 1
ATOM 5036 C C . GLY B 1 304 ? -39.031 24.344 37.188 1 80.62 304 GLY B C 1
ATOM 5037 O O . GLY B 1 304 ? -38.531 24.484 38.281 1 80.62 304 GLY B O 1
ATOM 5038 N N . TYR B 1 305 ? -38.406 24.047 36.156 1 78.75 305 TYR B N 1
ATOM 5039 C CA . TYR B 1 305 ? -36.938 24.156 36.281 1 78.75 305 TYR B CA 1
ATOM 5040 C C . TYR B 1 305 ? -36.5 25.609 36.344 1 78.75 305 TYR B C 1
ATOM 5042 O O . TYR B 1 305 ? -36.844 26.406 35.469 1 78.75 305 TYR B O 1
ATOM 5050 N N . MET B 1 306 ? -35.781 26.031 37.531 1 70.19 306 MET B N 1
ATOM 5051 C CA . MET B 1 306 ? -35.156 27.344 37.75 1 70.19 306 MET B CA 1
ATOM 5052 C C . MET B 1 306 ? -33.656 27.234 37.906 1 70.19 306 MET B C 1
ATOM 5054 O O . MET B 1 306 ? -33.188 26.5 38.781 1 70.19 306 MET B O 1
ATOM 5058 N N . PRO B 1 307 ? -32.906 27.688 36.938 1 59 307 PRO B N 1
ATOM 5059 C CA . PRO B 1 307 ? -31.469 27.641 37.125 1 59 307 PRO B CA 1
ATOM 5060 C C . PRO B 1 307 ? -31 28.422 38.344 1 59 307 PRO B C 1
ATOM 5062 O O . PRO B 1 307 ? -31.609 29.438 38.688 1 59 307 PRO B O 1
ATOM 5065 N N . SER B 1 308 ? -30.328 27.812 39.375 1 48.38 308 SER B N 1
ATOM 5066 C CA . SER B 1 308 ? -29.891 28.422 40.625 1 48.38 308 SER B CA 1
ATOM 5067 C C . SER B 1 308 ? -28.859 29.516 40.375 1 48.38 308 SER B C 1
ATOM 5069 O O . SER B 1 308 ? -27.844 29.266 39.719 1 48.38 308 SER B O 1
ATOM 5071 N N . ASN B 1 309 ? -29.141 30.672 40.281 1 45.16 309 ASN B N 1
ATOM 5072 C CA . ASN B 1 309 ? -28.234 31.812 40.312 1 45.16 309 ASN B CA 1
ATOM 5073 C C . ASN B 1 309 ? -27.578 31.953 41.688 1 45.16 309 ASN B C 1
ATOM 5075 O O . ASN B 1 309 ? -27.062 33 42.031 1 45.16 309 ASN B O 1
ATOM 5079 N N . LYS B 1 310 ? -27.656 31.219 42.688 1 37.94 310 LYS B N 1
ATOM 5080 C CA . LYS B 1 310 ? -27.312 31.719 44.031 1 37.94 310 LYS B CA 1
ATOM 5081 C C . LYS B 1 310 ? -25.797 31.828 44.188 1 37.94 310 LYS B C 1
ATOM 5083 O O . LYS B 1 310 ? -25.094 30.812 44.188 1 37.94 310 LYS B O 1
ATOM 5088 N N . LYS B 1 311 ? -25.094 32.812 43.625 1 39 311 LYS B N 1
ATOM 5089 C CA . LYS B 1 311 ? -23.938 33.188 44.438 1 39 311 LYS B CA 1
ATOM 5090 C C . LYS B 1 311 ? -24.344 33.594 45.844 1 39 311 LYS B C 1
ATOM 5092 O O . LYS B 1 311 ? -25.156 34.5 46.031 1 39 311 LYS B O 1
ATOM 5097 N N . ASP B 1 312 ? -24.328 32.656 46.75 1 30.47 312 ASP B N 1
ATOM 5098 C CA . ASP B 1 312 ? -24.281 33.031 48.156 1 30.47 312 ASP B CA 1
ATOM 5099 C C . ASP B 1 312 ? -23.141 34 48.438 1 30.47 312 ASP B C 1
ATOM 5101 O O . ASP B 1 312 ? -21.969 33.656 48.188 1 30.47 312 ASP B O 1
ATOM 5105 N N . THR B 1 313 ? -23.219 35.281 48 1 30.11 313 THR B N 1
ATOM 5106 C CA . THR B 1 313 ? -22.422 36.344 48.625 1 30.11 313 THR B CA 1
ATOM 5107 C C . THR B 1 313 ? -22.453 36.219 50.156 1 30.11 313 THR B C 1
ATOM 5109 O O . THR B 1 313 ? -23.484 36.469 50.781 1 30.11 313 THR B O 1
ATOM 5112 N N . VAL B 1 314 ? -21.781 35.156 50.781 1 26.88 314 VAL B N 1
ATOM 5113 C CA . VAL B 1 314 ? -21.422 35.219 52.188 1 26.88 314 VAL B CA 1
ATOM 5114 C C . VAL B 1 314 ? -20.641 36.5 52.469 1 26.88 314 VAL B C 1
ATOM 5116 O O . VAL B 1 314 ? -19.656 36.781 51.781 1 26.88 314 VAL B O 1
ATOM 5119 N N . ASN B 1 315 ? -21.359 37.531 52.938 1 25.36 315 ASN B N 1
ATOM 5120 C CA . ASN B 1 315 ? -20.984 38.625 53.844 1 25.36 315 ASN B CA 1
ATOM 5121 C C . ASN B 1 315 ? -20.109 38.156 55 1 25.36 315 ASN B C 1
ATOM 5123 O O . ASN B 1 315 ? -20.562 37.375 55.844 1 25.36 315 ASN B O 1
ATOM 5127 N N . GLY B 1 316 ? -18.797 37.406 54.75 1 22.31 316 GLY B N 1
ATOM 5128 C CA . GLY B 1 316 ? -17.781 37.844 55.688 1 22.31 316 GLY B CA 1
ATOM 5129 C C . GLY B 1 316 ? -17.328 39.25 55.438 1 22.31 316 GLY B C 1
ATOM 5130 O O . GLY B 1 316 ? -17.531 39.812 54.344 1 22.31 316 GLY B O 1
#

Radius of gyration: 35.06 Å; Cα contacts (8 Å, |Δi|>4): 922; chains: 2; bounding box: 88×111×87 Å

Secondary structure (DSSP, 8-state):
------HHHHHHHHTT---HHHHHHHHHHHHHHHHHT----SSS-EEEEHHHHHHHH---HHHHHHHHHHHHHHHHH-EEEEEEE-TTSPEEEEEEESEEEEEEEGGGTEEEEEE-TTTHHHHHHHHHH--HHHHHHGGG---HHHHHHHHHHHTTTTTTB-PPEEHHHHHHHHT--TTS--SHHHHIIIIIHHHHHHHHHHSSEEEEEEEEEETTEEEEEEEEEEE-----------TTS--TT----HHHHHHHHHHHHT-GGGGGG--TT--HHHHHHHHHHHTTSHHHHHHHHHHHHHTT------------/------HHHHHHHHHT---HHHHHHHHHHHHHHHHHT----SSS-EEEEHHHHHHHH---HHHHHHHHHHHHHHHHH-EEEEEEE-TTSPEEEEEEESEEEEEEEGGGTEEEEEE-TTTHHHHHHHHHH--HHHHHHGGG---HHHHHHHHHHHTTTTTTB-PPEEHHHHHHHHT--TTS--SHHHHIIIIIHHHHHHHHHHSSEEEEEEEEEETTEEEEEEEEEEE-----------TTS--TT----HHHHHHHHHHHHT-GGGGGG--TT--HHHHHHHHHHHTTSHHHHHHHHHHHHHTT------------

Sequence (632 aa):
MRELVVKDNALINASYNLDLVEQRLILLAIVEARESGKGINANDPLTVHAESYINQFGVHRNTAYQALKDACNDLFARQFSYQKINERGNIENYRSRWVSEIGYVDNEAVVKLIFAPAIVPLITRLEEHFTKYELQQVSNLSSAYAVRLYELLIAWRSTGSTPIIELSDFRQRIGVLDTEYKRMERFKTSVLELAIKQINEHTDITVKYEQHKRGRSISGFSFNFKQKKKDSTSIERDPNTLKLSSKMTDAQRHMFANKLSELPEMGRYSQGTESYPQFAVRIAEMLQDPEKIKELSPYLKKVGYMPSNKKDTVNGMRELVVKDNALINASYNLDLVEQRLILLAIVEARESGKGINANDPLTVHAESYINQFGVHRNTAYQALKDACNDLFARQFSYQKINERGNIENYRSRWVSEIGYVDNEAVVKLIFAPAIVPLITRLEEHFTKYELQQVSNLSSAYAVRLYELLIAWRSTGSTPIIELSDFRQRIGVLDTEYKRMERFKTSVLELAIKQINEHTDITVKYEQHKRGRSISGFSFNFKQKKKDSTSIERDPNTLKLSSKMTDAQRHMFANKLSELPEMGRYSQGTESYPQFAVRIAEMLQDPEKIKELSPYLKKVGYMPSNKKDTVNG

Solvent-accessible surface area (backbone atoms only — not comparable to full-atom values): 34316 Å² total; per-residue (Å²): 130,80,72,73,50,46,58,72,55,24,55,46,44,48,64,38,65,51,54,51,65,39,48,50,49,50,52,48,31,44,40,42,24,60,76,70,65,74,54,83,48,40,73,53,69,41,64,38,49,27,65,56,51,22,73,56,50,70,42,56,78,90,47,32,41,58,51,51,52,50,28,49,53,50,42,52,68,36,67,38,57,41,47,37,68,46,99,86,67,44,61,33,41,35,40,34,30,48,28,24,30,39,32,38,24,75,95,71,36,31,39,32,36,19,37,10,48,83,38,34,63,59,52,51,56,47,46,74,72,43,46,68,66,54,52,56,35,46,32,74,48,85,43,44,41,24,46,34,46,48,57,60,50,57,75,29,53,93,71,28,43,54,69,78,35,42,43,73,57,45,36,16,56,38,27,47,51,85,88,46,61,76,50,61,70,50,31,41,56,71,40,50,49,43,18,43,50,45,39,46,70,51,34,63,37,41,62,50,75,45,83,37,65,59,86,92,42,78,42,24,38,27,40,40,42,44,75,54,76,73,71,66,68,73,67,72,65,56,86,78,66,69,64,62,71,56,75,62,50,73,69,49,33,50,51,49,15,49,53,45,44,68,38,75,82,47,56,82,75,57,68,88,91,62,52,56,71,55,44,12,54,52,41,32,55,43,59,70,35,66,67,46,37,60,70,39,37,72,57,38,46,72,72,63,58,70,48,80,76,77,74,78,78,76,83,125,128,80,72,74,46,46,57,73,55,22,54,46,41,45,62,39,65,50,54,53,65,38,48,51,49,50,53,48,32,45,40,42,24,59,73,68,66,76,53,84,48,40,73,53,69,40,63,40,48,28,64,56,51,24,71,56,50,70,42,57,78,88,48,32,40,59,52,51,52,51,29,49,52,51,43,53,70,37,66,38,58,40,45,38,68,47,98,86,68,45,62,33,43,35,41,34,30,48,28,26,31,40,32,38,25,75,94,72,36,30,39,32,37,20,38,8,49,84,39,33,63,56,54,50,56,48,44,73,72,42,46,68,67,52,52,56,35,47,33,73,50,85,43,44,42,24,46,36,46,48,57,61,49,58,74,28,55,92,72,29,43,54,69,79,34,42,42,73,57,45,35,16,58,38,27,47,52,86,86,46,60,75,48,62,70,52,30,41,57,70,40,49,50,45,18,43,50,46,38,46,71,53,36,62,36,43,63,47,75,46,83,38,63,60,86,92,43,78,44,25,38,28,39,40,42,44,74,52,75,71,71,65,69,71,66,70,63,54,86,78,66,71,63,62,71,54,75,64,51,74,69,50,33,49,51,49,16,49,53,45,44,70,38,76,84,46,54,81,73,58,68,88,90,61,52,56,71,56,43,12,55,51,41,33,56,42,58,70,34,68,66,47,37,60,71,41,38,71,56,39,46,71,72,64,59,69,50,77,73,76,72,76,77,73,84,122

pLDDT: mean 84.26, std 18.92, range [22.06, 98.5]